Protein AF-A0A0H5FML6-F1 (afdb_monomer)

InterPro domains:
  IPR027372 Phytase-like domain [PF13449] (142-473)

Sequence (500 aa):
MTLFENEDELNNTHSDYALIIKNNRDNISVIPAPYSEVAFYLWAIKIIRELNMQMKKFRLALLASSIAFSTSLWAQAIEVPATLAGHAVLPVKSTVAAPADAPTDLQQSGKYTSGQRVSTLGAVAGKSADRPTGIGLPITGQPLQGHSGIKHMPDGTYWVLTDNGFGSKANSPDAMLYLNHYDIDFKNGSATPLQTLFLHDPDKKVPFHITNESTDKRYLTGSDFDPESFQFADDALWIGDEFGPYLIKADLNGKVLAVFETQVDGKVVKSPDNPTLTLPGAPDGKQNFQVARSKGFEGMAVSPDGSKLYPMLEGALWNGEKFESIDGKRYLHVLEFDVKNQAWTGRSWQYVLEDNQNAIGDFNMIDAKHGLVIERDNGEGTADRACAAGAATDKCFSQIAKFKRVYKIAFSDENVGKPVEKVSYIDLLNIKDPQNLARKPLNNGVLTFPFFTIENVDVVDANHIIVGNDNNFPLSSSRQPNEADDNEFILLDVKELLSQ

Secondary structure (DSSP, 8-state):
-------------------SSSS--S--------HHHHHHHHHHHHHHHHHHHHHHHHHHHHHHHHHTT-----PPPEE---EEEEEEEE-TT-EEPPPTTS-GGGSEE-TTTTSS---STT-EEEEETTEEEEEEE-EEBEES--EEEEEE-TTS-EEEEE--SSSSTTT-TT-B-EEEEEEEETTTTEEEEEEEEE-B-TT--SSS--TTTTSSS-B-BTTT--EEEEEEETTEEEEEESSS-EEEEE-TTSBEEEEEE-EETTEE---TT-TT----SSTTPPP--SSPTT-SEEEEEE-TTSSEEEEEESSPPB-SSSB-EETTEEEEEEEEEETTTTEEEEEEEEEE-SSTT-EEEEEEESSSSEEEEEEE-S--S-GGGBPPTT--STTSBSS----EEEEEEE--GGGTTSBPEEEEEEETTSEE-TT---SS--BTTEE----S---EEEE-SSSEEEEE---TTTT--SSBTTBPPPEEEEEEE-HHHHH-

Solvent-accessible surface area (backbone atoms only — not comparable to full-atom values): 26588 Å² total; per-residue (Å²): 146,77,85,87,80,90,83,91,88,86,91,82,86,80,91,82,86,92,80,80,90,89,83,76,95,74,88,80,82,88,71,85,75,61,76,69,57,60,52,50,53,54,52,51,52,51,51,53,51,52,54,52,52,51,51,50,53,51,50,51,50,52,54,55,56,62,65,74,61,71,66,82,73,72,70,72,51,43,82,40,74,38,32,58,72,26,29,22,43,38,63,64,84,42,60,41,77,50,61,90,87,50,59,80,68,42,46,35,18,42,34,29,66,79,83,47,87,46,84,56,69,43,69,46,72,23,34,29,86,82,6,49,11,83,42,42,29,18,42,76,15,40,69,76,52,21,33,19,18,44,42,68,42,100,88,69,32,34,41,34,29,32,24,22,49,55,88,37,51,84,24,4,70,31,23,67,26,35,35,40,31,27,47,66,39,40,90,85,26,37,55,43,83,75,48,76,38,55,31,23,31,61,82,63,40,62,93,63,93,46,89,36,66,93,47,79,54,24,55,40,21,8,46,63,48,29,37,20,13,49,46,78,40,86,87,23,35,36,35,27,16,15,32,45,21,31,44,35,35,21,39,88,69,25,42,45,69,42,64,41,80,36,62,58,84,81,37,80,48,30,13,79,64,14,91,85,62,76,77,59,93,47,100,86,46,77,84,88,52,27,32,49,71,84,18,19,25,27,18,27,24,49,41,84,83,36,53,33,35,36,45,19,35,40,34,36,45,42,78,86,86,50,64,42,59,58,98,87,28,30,29,17,49,34,36,37,32,35,56,86,79,70,40,73,71,66,48,34,31,27,48,68,45,95,46,81,75,46,36,57,19,18,28,27,47,76,47,89,43,32,30,41,34,30,42,29,36,80,16,21,18,49,80,96,45,42,42,60,90,92,53,78,50,58,74,21,31,83,48,47,37,87,49,39,34,43,32,33,34,40,51,54,85,91,36,59,76,32,62,50,46,52,59,29,28,33,53,40,66,58,23,37,44,94,79,70,55,68,88,60,84,60,58,98,80,20,40,57,59,35,40,52,44,49,10,24,41,33,65,72,54,83,38,30,34,40,39,28,37,20,31,48,41,52,45,26,35,23,87,41,46,50,36,49,42,48,36,42,41,36,32,29,41,26,41,68,62,66,70,107

pLDDT: mean 89.25, std 18.44, range [28.34, 98.94]

Structure (mmCIF, N/CA/C/O backbone):
data_AF-A0A0H5FML6-F1
#
_entry.id   AF-A0A0H5FML6-F1
#
loop_
_atom_site.group_PDB
_atom_site.id
_atom_site.type_symbol
_atom_site.label_atom_id
_atom_site.label_alt_id
_atom_site.label_comp_id
_atom_site.label_asym_id
_atom_site.label_entity_id
_atom_site.label_seq_id
_atom_site.pdbx_PDB_ins_code
_atom_site.Cartn_x
_atom_site.Cartn_y
_atom_site.Cartn_z
_atom_site.occupancy
_atom_site.B_iso_or_equiv
_atom_site.auth_seq_id
_atom_site.auth_comp_id
_atom_site.auth_asym_id
_atom_site.auth_atom_id
_atom_site.pdbx_PDB_model_num
ATOM 1 N N . MET A 1 1 ? -34.630 15.335 54.099 1.00 35.81 1 MET A N 1
ATOM 2 C CA . MET A 1 1 ? -33.818 15.547 52.886 1.00 35.81 1 MET A CA 1
ATOM 3 C C . MET A 1 1 ? -32.463 16.007 53.388 1.00 35.81 1 MET A C 1
ATOM 5 O O . MET A 1 1 ? -32.269 17.182 53.663 1.00 35.81 1 MET A O 1
ATOM 9 N N . THR A 1 2 ? -31.613 15.034 53.690 1.00 32.19 2 THR A N 1
ATOM 10 C CA . THR A 1 2 ? -30.321 15.190 54.363 1.00 32.19 2 THR A CA 1
ATOM 11 C C . THR A 1 2 ? -29.385 14.234 53.637 1.00 32.19 2 THR A C 1
ATOM 13 O O . THR A 1 2 ? -29.777 13.103 53.363 1.00 32.19 2 THR A O 1
ATOM 16 N N . LEU A 1 3 ? -28.235 14.753 53.220 1.00 30.03 3 LEU A N 1
ATOM 17 C CA . LEU A 1 3 ? -27.289 14.119 52.306 1.00 30.03 3 LEU A CA 1
ATOM 18 C C . LEU A 1 3 ? -26.543 12.936 52.961 1.00 30.03 3 LEU A C 1
ATOM 20 O O . LEU A 1 3 ? -26.185 13.012 54.133 1.00 30.03 3 LEU A O 1
ATOM 24 N N . PHE A 1 4 ? -26.380 11.893 52.138 1.00 32.94 4 PHE A N 1
ATOM 25 C CA . PHE A 1 4 ? -25.529 10.683 52.129 1.00 32.94 4 PHE A CA 1
ATOM 26 C C . PHE A 1 4 ? -24.154 10.797 52.852 1.00 32.94 4 PHE A C 1
ATOM 28 O O . PHE A 1 4 ? -23.663 11.908 53.015 1.00 32.94 4 PHE A O 1
ATOM 35 N N . GLU A 1 5 ? -23.418 9.756 53.282 1.00 34.22 5 GLU A N 1
ATOM 36 C CA . GLU A 1 5 ? -23.432 8.288 53.086 1.00 34.22 5 GLU A CA 1
ATOM 37 C C . GLU A 1 5 ? -22.423 7.614 54.058 1.00 34.22 5 GLU A C 1
ATOM 39 O O . GLU A 1 5 ? -21.512 8.294 54.526 1.00 34.22 5 GLU A O 1
ATOM 44 N N . ASN A 1 6 ? -22.647 6.314 54.334 1.00 32.62 6 ASN A N 1
ATOM 45 C CA . ASN A 1 6 ? -21.780 5.138 54.636 1.00 32.62 6 ASN A CA 1
ATOM 46 C C . ASN A 1 6 ? -20.264 5.321 54.973 1.00 32.62 6 ASN A C 1
ATOM 48 O O . ASN A 1 6 ? -19.627 6.265 54.536 1.00 32.62 6 ASN A O 1
ATOM 52 N N . GLU A 1 7 ? -19.569 4.468 55.741 1.00 28.34 7 GLU A N 1
ATOM 53 C CA . GLU A 1 7 ? -19.511 2.992 55.739 1.00 28.34 7 GLU A CA 1
ATOM 54 C C . GLU A 1 7 ? -19.025 2.405 57.088 1.00 28.34 7 GLU A C 1
ATOM 56 O O . GLU A 1 7 ? -18.218 3.005 57.804 1.00 28.34 7 GLU A O 1
ATOM 61 N N . ASP A 1 8 ? -19.505 1.192 57.380 1.00 33.28 8 ASP A N 1
ATOM 62 C CA . ASP A 1 8 ? -18.927 0.203 58.297 1.00 33.28 8 ASP A CA 1
ATOM 63 C C . ASP A 1 8 ? -17.652 -0.428 57.700 1.00 33.28 8 ASP A C 1
ATOM 65 O O . ASP A 1 8 ? -17.622 -0.670 56.501 1.00 33.28 8 ASP A O 1
ATOM 69 N N . GLU A 1 9 ? -16.650 -0.769 58.527 1.00 29.83 9 GLU A N 1
ATOM 70 C CA . GLU A 1 9 ? -16.019 -2.109 58.601 1.00 29.83 9 GLU A CA 1
ATOM 71 C C . GLU A 1 9 ? -14.665 -2.121 59.349 1.00 29.83 9 GLU A C 1
ATOM 73 O O . GLU A 1 9 ? -13.891 -1.168 59.338 1.00 29.83 9 GLU A O 1
ATOM 78 N N . LEU A 1 10 ? -14.381 -3.288 59.949 1.00 29.38 10 LEU A N 1
ATOM 79 C CA . LEU A 1 10 ? -13.077 -3.807 60.406 1.00 29.38 10 LEU A CA 1
ATOM 80 C C . LEU A 1 10 ? -12.577 -3.425 61.812 1.00 29.38 10 LEU A C 1
ATOM 82 O O . LEU A 1 10 ? -11.500 -2.871 62.014 1.00 29.38 10 LEU A O 1
ATOM 86 N N . ASN A 1 11 ? -13.309 -3.923 62.813 1.00 30.83 11 ASN A N 1
ATOM 87 C CA . ASN A 1 11 ? -12.737 -4.388 64.080 1.00 30.83 11 ASN A CA 1
ATOM 88 C C . ASN A 1 11 ? -12.490 -5.904 63.995 1.00 30.83 11 ASN A C 1
ATOM 90 O O . ASN A 1 11 ? -13.445 -6.670 64.123 1.00 30.83 11 ASN A O 1
ATOM 94 N N . ASN A 1 12 ? -11.237 -6.350 63.846 1.00 30.73 12 ASN A N 1
ATOM 95 C CA . ASN A 1 12 ? -10.783 -7.577 64.506 1.00 30.73 12 ASN A CA 1
ATOM 96 C C . ASN A 1 12 ? -9.253 -7.750 64.514 1.00 30.73 12 ASN A C 1
ATOM 98 O O . ASN A 1 12 ? -8.582 -7.500 63.520 1.00 30.73 12 ASN A O 1
ATOM 102 N N . THR A 1 13 ? -8.784 -8.333 65.622 1.00 30.20 13 THR A N 1
ATOM 103 C CA . THR A 1 13 ? -7.515 -9.050 65.883 1.00 30.20 13 THR A CA 1
ATOM 104 C C . THR A 1 13 ? -6.304 -8.341 66.522 1.00 30.20 13 THR A C 1
ATOM 106 O O . THR A 1 13 ? -5.836 -7.294 66.091 1.00 30.20 13 THR A O 1
ATOM 109 N N . HIS A 1 14 ? -5.792 -9.061 67.540 1.00 32.44 14 HIS A N 1
ATOM 110 C CA . HIS A 1 14 ? -4.558 -8.940 68.341 1.00 32.44 14 HIS A CA 1
ATOM 111 C C . HIS A 1 14 ? -4.593 -7.897 69.476 1.00 32.44 14 HIS A C 1
ATOM 113 O O . HIS A 1 14 ? -4.374 -6.713 69.264 1.00 32.44 14 HIS A O 1
ATOM 119 N N . SER A 1 15 ? -4.994 -8.231 70.716 1.00 34.75 15 SER A N 1
ATOM 120 C CA . SER A 1 15 ? -4.421 -9.225 71.658 1.00 34.75 15 SER A CA 1
ATOM 121 C C . SER A 1 15 ? -2.901 -9.177 71.710 1.00 34.75 15 SER A C 1
ATOM 123 O O . SER A 1 15 ? -2.247 -9.819 70.899 1.00 34.75 15 SER A O 1
ATOM 125 N N . ASP A 1 16 ? -2.361 -8.381 72.632 1.00 34.72 16 ASP A N 1
ATOM 126 C CA . ASP A 1 16 ? -1.443 -8.807 73.700 1.00 34.72 16 ASP A CA 1
ATOM 127 C C . ASP A 1 16 ? -0.945 -7.558 74.456 1.00 34.72 16 ASP A C 1
ATOM 129 O O . ASP A 1 16 ? -0.995 -6.448 73.935 1.00 34.72 16 ASP A O 1
ATOM 133 N N . TYR A 1 17 ? -0.506 -7.727 75.708 1.00 32.69 17 TYR A N 1
ATOM 134 C CA . TYR A 1 17 ? -0.014 -6.695 76.650 1.00 32.69 17 TYR A CA 1
ATOM 135 C C . TYR A 1 17 ? -1.018 -5.997 77.587 1.00 32.69 17 TYR A C 1
ATOM 137 O O . TYR A 1 17 ? -0.727 -4.933 78.129 1.00 32.69 17 TYR A O 1
ATOM 145 N N . ALA A 1 18 ? -2.135 -6.644 77.925 1.00 34.50 18 ALA A N 1
ATOM 146 C CA . ALA A 1 18 ? -2.902 -6.322 79.137 1.00 34.50 18 ALA A CA 1
ATOM 147 C C . ALA A 1 18 ? -2.594 -7.322 80.269 1.00 34.50 18 ALA A C 1
ATOM 149 O O . ALA A 1 18 ? -3.490 -7.972 80.801 1.00 34.50 18 ALA A O 1
ATOM 150 N N . LEU A 1 19 ? -1.315 -7.489 80.622 1.00 36.78 19 LEU A N 1
ATOM 151 C CA . LEU A 1 19 ? -0.921 -8.298 81.778 1.00 36.78 19 LEU A CA 1
ATOM 152 C C . LEU A 1 19 ? 0.441 -7.860 82.328 1.00 36.78 19 LEU A C 1
ATOM 154 O O . LEU A 1 19 ? 1.436 -8.526 82.112 1.00 36.78 19 LEU A O 1
ATOM 158 N N . ILE A 1 20 ? 0.479 -6.717 83.009 1.00 38.97 20 ILE A N 1
ATOM 159 C CA . ILE A 1 20 ? 1.426 -6.325 84.070 1.00 38.97 20 ILE A CA 1
ATOM 160 C C . ILE A 1 20 ? 0.755 -5.107 84.733 1.00 38.97 20 ILE A C 1
ATOM 162 O O . ILE A 1 20 ? 0.151 -4.288 84.052 1.00 38.97 20 ILE A O 1
ATOM 166 N N . ILE A 1 21 ? 0.811 -4.999 86.062 1.00 36.56 21 ILE A N 1
ATOM 167 C CA . ILE A 1 21 ? 0.054 -4.052 86.916 1.00 36.56 21 ILE A CA 1
ATOM 168 C C . ILE A 1 21 ? -1.382 -4.507 87.265 1.00 36.56 21 ILE A C 1
ATOM 170 O O . ILE A 1 21 ? -2.343 -3.744 87.290 1.00 36.56 21 ILE A O 1
ATOM 174 N N . LYS A 1 22 ? -1.531 -5.775 87.656 1.00 38.75 22 LYS A N 1
ATOM 175 C CA . LYS A 1 22 ? -2.573 -6.182 88.615 1.00 38.75 22 LYS A CA 1
ATOM 176 C C . LYS A 1 22 ? -1.974 -7.163 89.619 1.00 38.75 22 LYS A C 1
ATOM 178 O O . LYS A 1 22 ? -2.352 -8.319 89.642 1.00 38.75 22 LYS A O 1
ATOM 183 N N . ASN A 1 23 ? -0.959 -6.700 90.351 1.00 39.28 23 ASN A N 1
ATOM 184 C CA . ASN A 1 23 ? -0.436 -7.280 91.595 1.00 39.28 23 ASN A CA 1
ATOM 185 C C . ASN A 1 23 ? 0.679 -6.365 92.117 1.00 39.28 23 ASN A C 1
ATOM 187 O O . ASN A 1 23 ? 1.823 -6.494 91.702 1.00 39.28 23 ASN A O 1
ATOM 191 N N . ASN A 1 24 ? 0.295 -5.368 92.918 1.00 37.41 24 ASN A N 1
ATOM 192 C CA . ASN A 1 24 ? 1.101 -4.698 93.956 1.00 37.41 24 ASN A CA 1
ATOM 193 C C . ASN A 1 24 ? 0.267 -3.562 94.575 1.00 37.41 24 ASN A C 1
ATOM 195 O O . ASN A 1 24 ? 0.671 -2.403 94.638 1.00 37.41 24 ASN A O 1
ATOM 199 N N . ARG A 1 25 ? -0.955 -3.896 95.015 1.00 39.19 25 ARG A N 1
ATOM 200 C CA . ARG A 1 25 ? -1.598 -3.142 96.094 1.00 39.19 25 ARG A CA 1
ATOM 201 C C . ARG A 1 25 ? -0.965 -3.669 97.366 1.00 39.19 25 ARG A C 1
ATOM 203 O O . ARG A 1 25 ? -1.395 -4.710 97.829 1.00 39.19 25 ARG A O 1
ATOM 210 N N . ASP A 1 26 ? 0.133 -3.043 97.756 1.00 47.81 26 ASP A N 1
ATOM 211 C CA . ASP A 1 26 ? 0.555 -2.787 99.132 1.00 47.81 26 ASP A CA 1
ATOM 212 C C . ASP A 1 26 ? 1.945 -2.139 99.039 1.00 47.81 26 ASP A C 1
ATOM 214 O O . ASP A 1 26 ? 2.869 -2.711 98.467 1.00 47.81 26 ASP A O 1
ATOM 218 N N . ASN A 1 27 ? 2.059 -0.916 99.569 1.00 46.59 27 ASN A N 1
ATOM 219 C CA . ASN A 1 27 ? 3.229 -0.020 99.574 1.00 46.59 27 ASN A CA 1
ATOM 220 C C . ASN A 1 27 ? 3.475 0.850 98.327 1.00 46.59 27 ASN A C 1
ATOM 222 O O . ASN A 1 27 ? 4.460 0.671 97.618 1.00 46.59 27 ASN A O 1
ATOM 226 N N . ILE A 1 28 ? 2.672 1.908 98.153 1.00 39.06 28 ILE A N 1
ATOM 227 C CA . ILE A 1 28 ? 3.180 3.171 97.586 1.00 39.06 28 ILE A CA 1
ATOM 228 C C . ILE A 1 28 ? 2.721 4.319 98.487 1.00 39.06 28 ILE A C 1
ATOM 230 O O . ILE A 1 28 ? 1.535 4.633 98.584 1.00 39.06 28 ILE A O 1
ATOM 234 N N . SER A 1 29 ? 3.688 4.919 99.175 1.00 37.50 29 SER A N 1
ATOM 235 C CA . SER A 1 29 ? 3.560 6.179 99.893 1.00 37.50 29 SER A CA 1
ATOM 236 C C . SER A 1 29 ? 3.296 7.315 98.902 1.00 37.50 29 SER A C 1
ATOM 238 O O . SER A 1 29 ? 4.013 7.489 97.918 1.00 37.50 29 SER A O 1
ATOM 240 N N . VAL A 1 30 ? 2.259 8.111 99.162 1.00 42.34 30 VAL A N 1
ATOM 241 C CA . VAL A 1 30 ? 1.997 9.344 98.415 1.00 42.34 30 VAL A CA 1
ATOM 242 C C . VAL A 1 30 ? 2.985 10.402 98.902 1.00 42.34 30 VAL A C 1
ATOM 244 O O . VAL A 1 30 ? 2.814 10.967 99.980 1.00 42.34 30 VAL A O 1
ATOM 247 N N . ILE A 1 31 ? 4.028 10.660 98.118 1.00 46.72 31 ILE A N 1
ATOM 248 C CA . ILE A 1 31 ? 4.849 11.868 98.245 1.00 46.72 31 ILE A CA 1
ATOM 249 C C . ILE A 1 31 ? 4.277 12.892 97.253 1.00 46.72 31 ILE A C 1
ATOM 251 O O . ILE A 1 31 ? 4.111 12.552 96.079 1.00 46.72 31 ILE A O 1
ATOM 255 N N . PRO A 1 32 ? 3.947 14.128 97.666 1.00 44.72 32 PRO A N 1
ATOM 256 C CA . PRO A 1 32 ? 3.514 15.153 96.728 1.00 44.72 32 PRO A CA 1
ATOM 257 C C . PRO A 1 32 ? 4.709 15.578 95.864 1.00 44.72 32 PRO A C 1
ATOM 259 O O . PRO A 1 32 ? 5.687 16.123 96.375 1.00 44.72 32 PRO A O 1
ATOM 262 N N . ALA A 1 33 ? 4.643 15.323 94.556 1.00 46.53 33 ALA A N 1
ATOM 263 C CA . ALA A 1 33 ? 5.613 15.867 93.612 1.00 46.53 33 ALA A CA 1
ATOM 264 C C . ALA A 1 33 ? 5.457 17.402 93.546 1.00 46.53 33 ALA A C 1
ATOM 266 O O . ALA A 1 33 ? 4.326 17.901 93.507 1.00 46.53 33 ALA A O 1
ATOM 267 N N . PRO A 1 34 ? 6.555 18.176 93.551 1.00 49.03 34 PRO A N 1
ATOM 268 C CA . PRO A 1 34 ? 6.487 19.629 93.483 1.00 49.03 34 PRO A CA 1
ATOM 269 C C . PRO A 1 34 ? 5.890 20.088 92.143 1.00 49.03 34 PRO A C 1
ATOM 271 O O . PRO A 1 34 ? 6.124 19.484 91.095 1.00 49.03 34 PRO A O 1
ATOM 274 N N . TYR A 1 35 ? 5.146 21.200 92.173 1.00 55.19 35 TYR A N 1
ATOM 275 C CA . TYR A 1 35 ? 4.448 21.817 91.029 1.00 55.19 35 TYR A CA 1
ATOM 276 C C . TYR A 1 35 ? 5.319 22.026 89.766 1.00 55.19 35 TYR A C 1
ATOM 278 O O . TYR A 1 35 ? 4.782 22.194 88.671 1.00 55.19 35 TYR A O 1
ATOM 286 N N . SER A 1 36 ? 6.650 21.985 89.888 1.00 55.44 36 SER A N 1
ATOM 287 C CA . SER A 1 36 ? 7.601 22.093 88.779 1.00 55.44 36 SER A CA 1
ATOM 288 C C . SER A 1 36 ? 7.662 20.857 87.873 1.00 55.44 36 SER A C 1
ATOM 290 O O . SER A 1 36 ? 7.925 21.009 86.682 1.00 55.44 36 SER A O 1
ATOM 292 N N . GLU A 1 37 ? 7.392 19.649 88.378 1.00 53.34 37 GLU A N 1
ATOM 293 C CA . GLU A 1 37 ? 7.449 18.435 87.545 1.00 53.34 37 GLU A CA 1
ATOM 294 C C . GLU A 1 37 ? 6.194 18.272 86.684 1.00 53.34 37 GLU A C 1
ATOM 296 O O . GLU A 1 37 ? 6.286 17.976 85.494 1.00 53.34 37 GLU A O 1
ATOM 301 N N . VAL A 1 38 ? 5.013 18.569 87.232 1.00 58.97 38 VAL A N 1
ATOM 302 C CA . VAL A 1 38 ? 3.744 18.498 86.484 1.00 58.97 38 VAL A CA 1
ATOM 303 C C . VAL A 1 38 ? 3.722 19.510 85.331 1.00 58.97 38 VAL A C 1
ATOM 305 O O . VAL A 1 38 ? 3.251 19.195 84.238 1.00 58.97 38 VAL A O 1
ATOM 308 N N . ALA A 1 39 ? 4.292 20.703 85.534 1.00 62.84 39 ALA A N 1
ATOM 309 C CA . ALA A 1 39 ? 4.428 21.712 84.485 1.00 62.84 39 ALA A CA 1
ATOM 310 C C . ALA A 1 39 ? 5.354 21.253 83.344 1.00 62.84 39 ALA A C 1
ATOM 312 O O . ALA A 1 39 ? 5.044 21.490 82.175 1.00 62.84 39 ALA A O 1
ATOM 313 N N . PHE A 1 40 ? 6.445 20.546 83.660 1.00 67.56 40 PHE A N 1
ATOM 314 C CA . PHE A 1 40 ? 7.357 19.989 82.659 1.00 67.56 40 PHE A CA 1
ATOM 315 C C . PHE A 1 40 ? 6.686 18.884 81.832 1.00 67.56 40 PHE A C 1
ATOM 317 O O . PHE A 1 40 ? 6.768 18.900 80.603 1.00 67.56 40 PHE A O 1
ATOM 324 N N . TYR A 1 41 ? 5.937 17.982 82.475 1.00 62.09 41 TYR A N 1
ATOM 325 C CA . TYR A 1 41 ? 5.183 16.941 81.769 1.00 62.09 41 TYR A CA 1
ATOM 326 C C . TYR A 1 41 ? 4.069 17.520 80.885 1.00 62.09 41 TYR A C 1
ATOM 328 O O . TYR A 1 41 ? 3.904 17.082 79.747 1.00 62.09 41 TYR A O 1
ATOM 336 N N . LEU A 1 42 ? 3.338 18.540 81.344 1.00 66.31 42 LEU A N 1
ATOM 337 C CA . LEU A 1 42 ? 2.307 19.200 80.533 1.00 66.31 42 LEU A CA 1
ATOM 338 C C . LEU A 1 42 ? 2.901 19.978 79.346 1.00 66.31 42 LEU A C 1
ATOM 340 O O . LEU A 1 42 ? 2.333 19.946 78.251 1.00 66.31 42 LEU A O 1
ATOM 344 N N . TRP A 1 43 ? 4.056 20.625 79.526 1.00 73.19 43 TRP A N 1
ATOM 345 C CA . TRP A 1 43 ? 4.793 21.286 78.444 1.00 73.19 43 TRP A CA 1
ATOM 346 C C . TRP A 1 43 ? 5.329 20.277 77.416 1.00 73.19 43 TRP A C 1
ATOM 348 O O . TRP A 1 43 ? 5.132 20.464 76.214 1.00 73.19 43 TRP A O 1
ATOM 358 N N . ALA A 1 44 ? 5.895 19.155 77.871 1.00 62.19 44 ALA A N 1
ATOM 359 C CA . ALA A 1 44 ? 6.360 18.073 77.004 1.00 62.19 44 ALA A CA 1
ATOM 360 C C . ALA A 1 44 ? 5.208 17.424 76.213 1.00 62.19 44 ALA A C 1
ATOM 362 O O . ALA A 1 44 ? 5.329 17.217 75.007 1.00 62.19 44 ALA A O 1
ATOM 363 N N . ILE A 1 45 ? 4.051 17.177 76.842 1.00 70.88 45 ILE A N 1
ATOM 364 C CA . ILE A 1 45 ? 2.855 16.649 76.160 1.00 70.88 45 ILE A CA 1
ATOM 365 C C . ILE A 1 45 ? 2.339 17.635 75.102 1.00 70.88 45 ILE A C 1
ATOM 367 O O . ILE A 1 45 ? 1.910 17.209 74.026 1.00 70.88 45 ILE A O 1
ATOM 371 N N . LYS A 1 46 ? 2.397 18.947 75.368 1.00 70.62 46 LYS A N 1
ATOM 372 C CA . LYS A 1 46 ? 2.009 19.979 74.396 1.00 70.62 46 LYS A CA 1
ATOM 373 C C . LYS A 1 46 ? 2.942 19.989 73.179 1.00 70.62 46 LYS A C 1
ATOM 375 O O . LYS A 1 46 ? 2.447 19.972 72.056 1.00 70.62 46 LYS A O 1
ATOM 380 N N . ILE A 1 47 ? 4.257 19.910 73.392 1.00 69.69 47 ILE A N 1
ATOM 381 C CA . ILE A 1 47 ? 5.253 19.820 72.310 1.00 69.69 47 ILE A CA 1
ATOM 382 C C . ILE A 1 47 ? 5.086 18.537 71.494 1.00 69.69 47 ILE A C 1
ATOM 384 O O . ILE A 1 47 ? 5.078 18.587 70.267 1.00 69.69 47 ILE A O 1
ATOM 388 N N . ILE A 1 48 ? 4.878 17.392 72.149 1.00 64.62 48 ILE A N 1
ATOM 389 C CA . ILE A 1 48 ? 4.649 16.115 71.460 1.00 64.62 48 ILE A CA 1
ATOM 390 C C . ILE A 1 48 ? 3.365 16.179 70.623 1.00 64.62 48 ILE A C 1
ATOM 392 O O . ILE A 1 48 ? 3.352 15.700 69.490 1.00 64.62 48 ILE A O 1
ATOM 396 N N . ARG A 1 49 ? 2.293 16.809 71.124 1.00 62.22 49 ARG A N 1
ATOM 397 C CA . ARG A 1 49 ? 1.055 17.008 70.353 1.00 62.22 49 ARG A CA 1
ATOM 398 C C . ARG A 1 49 ? 1.260 17.929 69.152 1.00 62.22 49 ARG A C 1
ATOM 400 O O . ARG A 1 49 ? 0.788 17.584 68.073 1.00 62.22 49 ARG A O 1
ATOM 407 N N . GLU A 1 50 ? 1.969 19.044 69.305 1.00 62.59 50 GLU A N 1
ATOM 408 C CA . GLU A 1 50 ? 2.249 19.978 68.203 1.00 62.59 50 GLU A CA 1
ATOM 409 C C . GLU A 1 50 ? 3.155 19.355 67.127 1.00 62.59 50 GLU A C 1
ATOM 411 O O . GLU A 1 50 ? 2.837 19.449 65.939 1.00 62.59 50 GLU A O 1
ATOM 416 N N . LEU A 1 51 ? 4.197 18.614 67.525 1.00 56.06 51 LEU A N 1
ATOM 417 C CA . LEU A 1 51 ? 5.058 17.846 66.616 1.00 56.06 51 LEU A CA 1
ATOM 418 C C . LEU A 1 51 ? 4.274 16.762 65.866 1.00 56.06 51 LEU A C 1
ATOM 420 O O . LEU A 1 51 ? 4.433 16.601 64.658 1.00 56.06 51 LEU A O 1
ATOM 424 N N . ASN A 1 52 ? 3.376 16.045 66.546 1.00 60.06 52 ASN A N 1
ATOM 425 C CA . ASN A 1 52 ? 2.572 14.996 65.916 1.00 60.06 52 ASN A CA 1
ATOM 426 C C . ASN A 1 52 ? 1.523 15.578 64.946 1.00 60.06 52 ASN A C 1
ATOM 428 O O . ASN A 1 52 ? 1.200 14.977 63.922 1.00 60.06 52 ASN A O 1
ATOM 432 N N . MET A 1 53 ? 1.024 16.786 65.224 1.00 55.84 53 MET A N 1
ATOM 433 C CA . MET A 1 53 ? 0.110 17.513 64.341 1.00 55.84 53 MET A CA 1
ATOM 434 C C . MET A 1 53 ? 0.824 18.060 63.095 1.00 55.84 53 MET A C 1
ATOM 436 O O . MET A 1 53 ? 0.276 17.972 61.995 1.00 55.84 53 MET A O 1
ATOM 440 N N . GLN A 1 54 ? 2.054 18.571 63.239 1.00 56.09 54 GLN A N 1
ATOM 441 C CA . GLN A 1 54 ? 2.895 18.964 62.103 1.00 56.09 54 GLN A CA 1
ATOM 442 C C . GLN A 1 54 ? 3.301 17.754 61.257 1.00 56.09 54 GLN A C 1
ATOM 444 O O . GLN A 1 54 ? 3.171 17.811 60.038 1.00 56.09 54 GLN A O 1
ATOM 449 N N . MET A 1 55 ? 3.676 16.628 61.875 1.00 54.66 55 MET A N 1
ATOM 450 C CA . MET A 1 55 ? 3.975 15.388 61.149 1.00 54.66 55 MET A CA 1
ATOM 451 C C . MET A 1 55 ? 2.757 14.833 60.401 1.00 54.66 55 MET A C 1
ATOM 453 O O . MET A 1 55 ? 2.911 14.354 59.281 1.00 54.66 55 MET A O 1
ATOM 457 N N . LYS A 1 56 ? 1.540 14.925 60.958 1.00 54.34 56 LYS A N 1
ATOM 458 C CA . LYS A 1 56 ? 0.312 14.533 60.241 1.00 54.34 56 LYS A CA 1
ATOM 459 C C . LYS A 1 56 ? 0.027 15.436 59.040 1.00 54.34 56 LYS A C 1
ATOM 461 O O . LYS A 1 56 ? -0.295 14.916 57.978 1.00 54.34 56 LYS A O 1
ATOM 466 N N . LYS A 1 57 ? 0.199 16.757 59.169 1.00 54.50 57 LYS A N 1
ATOM 467 C CA . LYS A 1 57 ? 0.053 17.701 58.043 1.00 54.50 57 LYS A CA 1
ATOM 468 C C . LYS A 1 57 ? 1.122 17.486 56.967 1.00 54.50 57 LYS A C 1
ATOM 470 O O . LYS A 1 57 ? 0.802 17.541 55.787 1.00 54.50 57 LYS A O 1
ATOM 475 N N . PHE A 1 58 ? 2.354 17.167 57.366 1.00 54.16 58 PHE A N 1
ATOM 476 C CA . PHE A 1 58 ? 3.448 16.852 56.445 1.00 54.16 58 PHE A CA 1
ATOM 477 C C . PHE A 1 58 ? 3.214 15.525 55.709 1.00 54.16 58 PHE A C 1
ATOM 479 O O . PHE A 1 58 ? 3.433 15.447 54.507 1.00 54.16 58 PHE A O 1
ATOM 486 N N . ARG A 1 59 ? 2.688 14.499 56.396 1.00 55.62 59 ARG A N 1
ATOM 487 C CA . ARG A 1 59 ? 2.310 13.212 55.783 1.00 55.62 59 ARG A CA 1
ATOM 488 C C . ARG A 1 59 ? 1.121 13.340 54.830 1.00 55.62 59 ARG A C 1
ATOM 490 O O . ARG A 1 59 ? 1.152 12.723 53.775 1.00 55.62 59 ARG A O 1
ATOM 497 N N . LEU A 1 60 ? 0.118 14.161 55.155 1.00 54.06 60 LEU A N 1
ATOM 498 C CA . LEU A 1 60 ? -1.023 14.410 54.264 1.00 54.06 60 LEU A CA 1
ATOM 499 C C . LEU A 1 60 ? -0.616 15.225 53.023 1.00 54.06 60 LEU A C 1
ATOM 501 O O . LEU A 1 60 ? -1.082 14.936 51.927 1.00 54.06 60 LEU A O 1
ATOM 505 N N . ALA A 1 61 ? 0.299 16.189 53.176 1.00 53.34 61 ALA A N 1
ATOM 506 C CA . ALA A 1 61 ? 0.876 16.927 52.055 1.00 53.34 61 ALA A CA 1
ATOM 507 C C . ALA A 1 61 ? 1.761 16.031 51.168 1.00 53.34 61 ALA A C 1
ATOM 509 O O . ALA A 1 61 ? 1.690 16.141 49.948 1.00 53.34 61 ALA A O 1
ATOM 510 N N . LEU A 1 62 ? 2.532 15.098 51.745 1.00 52.09 62 LEU A N 1
ATOM 511 C CA . LEU A 1 62 ? 3.303 14.114 50.973 1.00 52.09 62 LEU A CA 1
ATOM 512 C C . LEU A 1 62 ? 2.394 13.137 50.206 1.00 52.09 62 LEU A C 1
ATOM 514 O O . LEU A 1 62 ? 2.703 12.802 49.065 1.00 52.09 62 LEU A O 1
ATOM 518 N N . LEU A 1 63 ? 1.269 12.712 50.800 1.00 52.25 63 LEU A N 1
ATOM 519 C CA . LEU A 1 63 ? 0.298 11.817 50.155 1.00 52.25 63 LEU A CA 1
ATOM 520 C C . LEU A 1 63 ? -0.476 12.522 49.025 1.00 52.25 63 LEU A C 1
ATOM 522 O O . LEU A 1 63 ? -0.666 11.959 47.956 1.00 52.25 63 LEU A O 1
ATOM 526 N N . ALA A 1 64 ? -0.859 13.789 49.218 1.00 52.00 64 ALA A N 1
ATOM 527 C CA . ALA A 1 64 ? -1.497 14.589 48.170 1.00 52.00 64 ALA A CA 1
ATOM 528 C C . ALA A 1 64 ? -0.522 14.953 47.031 1.00 52.00 64 ALA A C 1
ATOM 530 O O . ALA A 1 64 ? -0.923 15.014 45.872 1.00 52.00 64 ALA A O 1
ATOM 531 N N . SER A 1 65 ? 0.770 15.124 47.337 1.00 48.44 65 SER A N 1
ATOM 532 C CA . SER A 1 65 ? 1.813 15.374 46.328 1.00 48.44 65 SER A CA 1
ATOM 533 C C . SER A 1 65 ? 2.185 14.119 45.530 1.00 48.44 65 SER A C 1
ATOM 535 O O . SER A 1 65 ? 2.633 14.240 44.397 1.00 48.44 65 SER A O 1
ATOM 537 N N . SER A 1 66 ? 1.986 12.917 46.084 1.00 47.03 66 SER A N 1
ATOM 538 C CA . SER A 1 66 ? 2.235 11.650 45.372 1.00 47.03 66 SER A CA 1
ATOM 539 C C . SER A 1 66 ? 1.067 11.211 44.483 1.00 47.03 66 SER A C 1
ATOM 541 O O . SER A 1 66 ? 1.280 10.436 43.558 1.00 47.03 66 SER A O 1
ATOM 543 N N . ILE A 1 67 ? -0.135 11.760 44.687 1.00 51.44 67 ILE A N 1
ATOM 544 C CA . ILE A 1 67 ? -1.292 11.548 43.799 1.00 51.44 67 ILE A CA 1
ATOM 545 C C . ILE A 1 67 ? -1.324 12.590 42.659 1.00 51.44 67 ILE A C 1
ATOM 547 O O . ILE A 1 67 ? -1.864 12.323 41.593 1.00 51.44 67 ILE A O 1
ATOM 551 N N . ALA A 1 68 ? -0.682 13.753 42.824 1.00 45.03 68 ALA A N 1
ATOM 552 C CA . ALA A 1 68 ? -0.635 14.806 41.799 1.00 45.03 68 ALA A CA 1
ATOM 553 C C . ALA A 1 68 ? 0.465 14.621 40.726 1.00 45.03 68 ALA A C 1
ATOM 555 O O . ALA A 1 68 ? 0.550 15.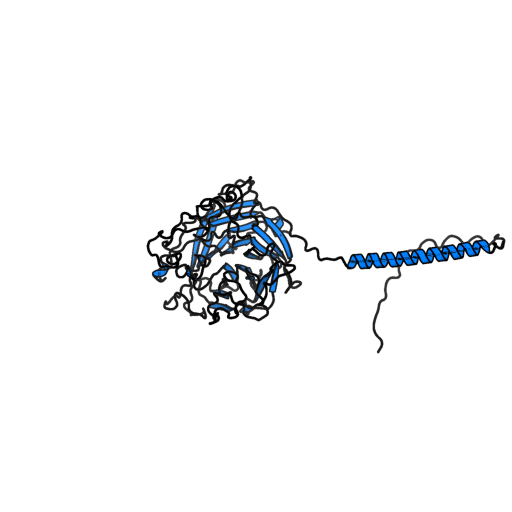426 39.802 1.00 45.03 68 ALA A O 1
ATOM 556 N N . PHE A 1 69 ? 1.288 13.570 40.830 1.00 43.38 69 PHE A N 1
ATOM 557 C CA . PHE A 1 69 ? 2.346 13.230 39.863 1.00 43.38 69 PHE A CA 1
ATOM 558 C C . PHE A 1 69 ? 2.152 11.866 39.187 1.00 43.38 69 PHE A C 1
ATOM 560 O O . PHE A 1 69 ? 3.095 11.327 38.613 1.00 43.38 69 PHE A O 1
ATOM 567 N N . SER A 1 70 ? 0.933 11.320 39.157 1.00 42.56 70 SER A N 1
ATOM 568 C CA . SER A 1 70 ? 0.596 10.307 38.152 1.00 42.56 70 SER A CA 1
ATOM 569 C C . SER A 1 70 ? 0.418 10.992 36.795 1.00 42.56 70 SER A C 1
ATOM 571 O O . SER A 1 70 ? -0.675 11.041 36.235 1.00 42.56 70 SER A O 1
ATOM 573 N N . THR A 1 71 ? 1.495 11.577 36.271 1.00 41.12 71 THR A N 1
ATOM 574 C CA . THR A 1 71 ? 1.633 11.697 34.825 1.00 41.12 71 THR A CA 1
ATOM 575 C C . THR A 1 71 ? 1.546 10.277 34.303 1.00 41.12 71 THR A C 1
ATOM 577 O O . THR A 1 71 ? 2.327 9.429 34.741 1.00 41.12 71 THR A O 1
ATOM 580 N N . SER A 1 72 ? 0.587 10.005 33.427 1.00 41.53 72 SER A N 1
ATOM 581 C CA . SER A 1 72 ? 0.584 8.803 32.609 1.00 41.53 72 SER A CA 1
ATOM 582 C C . SER A 1 72 ? 1.926 8.772 31.879 1.00 41.53 72 SER A C 1
ATOM 584 O O . SER A 1 72 ? 2.110 9.441 30.864 1.00 41.53 72 SER A O 1
ATOM 586 N N . LEU A 1 73 ? 2.914 8.086 32.449 1.00 42.28 73 LEU A N 1
ATOM 587 C CA . LEU A 1 73 ? 4.081 7.657 31.707 1.00 42.28 73 LEU A CA 1
ATOM 588 C C . LEU A 1 73 ? 3.505 6.675 30.702 1.00 42.28 73 LEU A C 1
ATOM 590 O O . LEU A 1 73 ? 3.207 5.538 31.055 1.00 42.28 73 LEU A O 1
ATOM 594 N N . TRP A 1 74 ? 3.252 7.156 29.486 1.00 53.12 74 TRP A N 1
ATOM 595 C CA . TRP A 1 74 ? 3.082 6.287 28.337 1.00 53.12 74 TRP A CA 1
ATOM 596 C C . TRP A 1 74 ? 4.300 5.373 28.361 1.00 53.12 74 TRP A C 1
ATOM 598 O O . TRP A 1 74 ? 5.429 5.857 28.233 1.00 53.12 74 TRP A O 1
ATOM 608 N N . ALA A 1 75 ? 4.091 4.093 28.666 1.00 61.53 75 ALA A N 1
ATOM 609 C CA . ALA A 1 75 ? 5.164 3.125 28.587 1.00 61.53 75 ALA A CA 1
ATOM 610 C C . ALA A 1 75 ? 5.703 3.217 27.158 1.00 61.53 75 ALA A C 1
ATOM 612 O O . ALA A 1 75 ? 4.949 3.097 26.193 1.00 61.53 75 ALA A O 1
ATOM 613 N N . GLN A 1 76 ? 6.979 3.569 27.018 1.00 78.75 76 GLN A N 1
ATOM 614 C CA . GLN A 1 76 ? 7.594 3.594 25.701 1.00 78.75 76 GLN A CA 1
ATOM 615 C C . GLN A 1 76 ? 7.623 2.159 25.190 1.00 78.75 76 GLN A C 1
ATOM 617 O O . GLN A 1 76 ? 8.047 1.264 25.925 1.00 78.75 76 GLN A O 1
ATOM 622 N N . ALA A 1 77 ? 7.177 1.960 23.949 1.00 90.19 77 ALA A N 1
ATOM 623 C CA . ALA A 1 77 ? 7.227 0.658 23.306 1.00 90.19 77 ALA A CA 1
ATOM 624 C C . ALA A 1 77 ? 8.645 0.082 23.406 1.00 90.19 77 ALA A C 1
ATOM 626 O O . ALA A 1 77 ? 9.632 0.796 23.197 1.00 90.19 77 ALA A O 1
ATOM 627 N N . ILE A 1 78 ? 8.746 -1.198 23.742 1.00 94.75 78 ILE A N 1
ATOM 628 C CA . ILE A 1 78 ? 10.033 -1.866 23.948 1.00 94.75 78 ILE A CA 1
ATOM 629 C C . ILE A 1 78 ? 10.511 -2.456 22.617 1.00 94.75 78 ILE A C 1
ATOM 631 O O . ILE A 1 78 ? 9.751 -3.139 21.931 1.00 94.75 78 ILE A O 1
ATOM 635 N N . GLU A 1 79 ? 11.767 -2.202 22.246 1.00 97.50 79 GLU A N 1
ATOM 636 C CA . GLU A 1 79 ? 12.384 -2.882 21.102 1.00 97.50 79 GLU A CA 1
ATOM 637 C C . GLU A 1 79 ? 12.597 -4.363 21.433 1.00 97.50 79 GLU A C 1
ATOM 639 O O . GLU A 1 79 ? 13.172 -4.698 22.472 1.00 97.50 79 GLU A O 1
ATOM 644 N N . VAL A 1 80 ? 12.169 -5.244 20.534 1.00 98.00 80 VAL A N 1
ATOM 645 C CA . VAL A 1 80 ? 12.383 -6.693 20.606 1.00 98.00 80 VAL A CA 1
ATOM 646 C C . VAL A 1 80 ? 13.174 -7.156 19.378 1.00 98.00 80 VAL A C 1
ATOM 648 O O . VAL A 1 80 ? 13.135 -6.502 18.333 1.00 98.00 80 VAL A O 1
ATOM 651 N N . PRO A 1 81 ? 13.939 -8.258 19.462 1.00 97.19 81 PRO A N 1
ATOM 652 C CA . PRO A 1 81 ? 14.764 -8.699 18.346 1.00 97.19 81 PRO A CA 1
ATOM 653 C C . PRO A 1 81 ? 13.923 -9.234 17.178 1.00 97.19 81 PRO A C 1
ATOM 655 O O . PRO A 1 81 ? 12.950 -9.955 17.383 1.00 97.19 81 PRO A O 1
ATOM 658 N N . ALA A 1 82 ? 14.386 -8.971 15.955 1.00 98.50 82 ALA A N 1
ATOM 659 C CA . ALA A 1 82 ? 13.952 -9.659 14.741 1.00 98.50 82 ALA A CA 1
ATOM 660 C C . ALA A 1 82 ? 15.120 -10.447 14.137 1.00 98.50 82 ALA A C 1
ATOM 662 O O . ALA A 1 82 ? 16.242 -9.935 14.023 1.00 98.50 82 ALA A O 1
ATOM 663 N N . THR A 1 83 ? 14.859 -11.693 13.748 1.00 98.88 83 THR A N 1
ATOM 664 C CA . THR A 1 83 ? 15.834 -12.550 13.063 1.00 98.88 83 THR A CA 1
ATOM 665 C C . THR A 1 83 ? 15.287 -12.970 11.709 1.00 98.88 83 THR A C 1
ATOM 667 O O . THR A 1 83 ? 14.150 -13.418 11.610 1.00 98.88 83 THR A O 1
ATOM 670 N N . LEU A 1 84 ? 16.095 -12.845 10.663 1.00 98.81 84 LEU A N 1
ATOM 671 C CA . LEU A 1 84 ? 15.743 -13.289 9.326 1.00 98.81 84 LEU A CA 1
ATOM 672 C C . LEU A 1 84 ? 15.574 -14.815 9.311 1.00 98.81 84 LEU A C 1
ATOM 674 O O . LEU A 1 84 ? 16.500 -15.552 9.652 1.00 98.81 84 LEU A O 1
ATOM 678 N N . ALA A 1 85 ? 14.390 -15.269 8.907 1.00 98.69 85 ALA A N 1
ATOM 679 C CA . ALA A 1 85 ? 14.017 -16.676 8.759 1.00 98.69 85 ALA A CA 1
ATOM 680 C C . ALA A 1 85 ? 13.837 -17.083 7.285 1.00 98.69 85 ALA A C 1
ATOM 682 O O . ALA A 1 85 ? 13.851 -18.268 6.955 1.00 98.69 85 ALA A O 1
ATOM 683 N N . GLY A 1 86 ? 13.708 -16.112 6.379 1.00 98.62 86 GLY A N 1
ATOM 684 C CA . GLY A 1 86 ? 13.585 -16.344 4.944 1.00 98.62 86 GLY A CA 1
ATOM 685 C C . GLY A 1 86 ? 13.631 -15.040 4.159 1.00 98.62 86 GLY A C 1
ATOM 686 O O . GLY A 1 86 ? 13.224 -14.003 4.664 1.00 98.62 86 GLY A O 1
ATOM 687 N N . HIS A 1 87 ? 14.125 -15.078 2.925 1.00 98.75 87 HIS A N 1
ATOM 688 C CA . HIS A 1 87 ? 14.186 -13.906 2.048 1.00 98.75 87 HIS A CA 1
ATOM 689 C C . HIS A 1 87 ? 13.876 -14.362 0.621 1.00 98.75 87 HIS A C 1
ATOM 691 O O . HIS A 1 87 ? 14.568 -15.235 0.095 1.00 98.75 87 HIS A O 1
ATOM 697 N N . ALA A 1 88 ? 12.849 -13.788 0.001 1.00 98.56 88 ALA A N 1
ATOM 698 C CA . ALA A 1 88 ? 12.474 -13.994 -1.391 1.00 98.56 88 ALA A CA 1
ATOM 699 C C . ALA A 1 88 ? 12.469 -12.672 -2.166 1.00 98.56 88 ALA A C 1
ATOM 701 O O . ALA A 1 88 ? 12.278 -11.606 -1.588 1.00 98.56 88 ALA A O 1
ATOM 702 N N . VAL A 1 89 ? 12.719 -12.751 -3.473 1.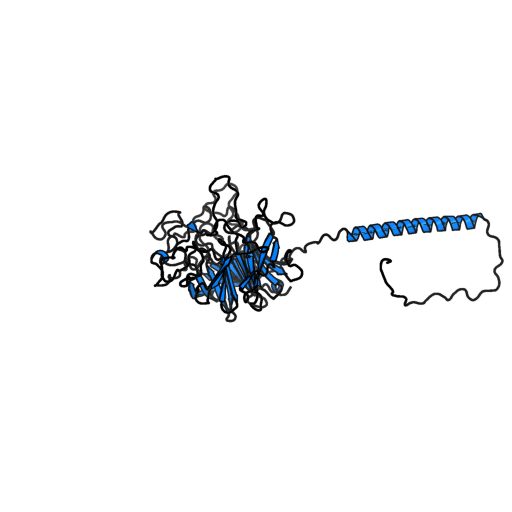00 97.50 89 VAL A N 1
ATOM 703 C CA . VAL A 1 89 ? 12.853 -11.586 -4.352 1.00 97.50 89 VAL A CA 1
ATOM 704 C C . VAL A 1 89 ? 11.985 -11.780 -5.595 1.00 97.50 89 VAL A C 1
ATOM 706 O O . VAL A 1 89 ? 12.023 -12.838 -6.229 1.00 97.50 89 VAL A O 1
ATOM 709 N N . LEU A 1 90 ? 11.232 -10.746 -5.957 1.00 97.50 90 LEU A N 1
ATOM 710 C CA . LEU A 1 90 ? 10.517 -10.611 -7.219 1.00 97.50 90 LEU A CA 1
ATOM 711 C C . LEU A 1 90 ? 11.246 -9.574 -8.088 1.00 97.50 90 LEU A C 1
ATOM 713 O O . LEU A 1 90 ? 11.247 -8.394 -7.737 1.00 97.50 90 LEU A O 1
ATOM 717 N N . PRO A 1 91 ? 11.851 -9.973 -9.223 1.00 96.94 91 PRO A N 1
ATOM 718 C CA . PRO A 1 91 ? 12.663 -9.063 -10.022 1.00 96.94 91 PRO A CA 1
ATOM 719 C C . PRO A 1 91 ? 11.904 -7.806 -10.453 1.00 96.94 91 PRO A C 1
ATOM 721 O O . PRO A 1 91 ? 10.790 -7.925 -10.963 1.00 96.94 91 PRO A O 1
ATOM 724 N N . VAL A 1 92 ? 12.538 -6.634 -10.378 1.00 96.12 92 VAL A N 1
ATOM 725 C CA . VAL A 1 92 ? 11.913 -5.324 -10.677 1.00 96.12 92 VAL A CA 1
ATOM 726 C C . VAL A 1 92 ? 11.304 -5.206 -12.083 1.00 96.12 92 VAL A C 1
ATOM 728 O O . VAL A 1 92 ? 10.403 -4.413 -12.338 1.00 96.12 92 VAL A O 1
ATOM 731 N N . LYS A 1 93 ? 11.788 -6.011 -13.037 1.00 96.06 93 LYS A N 1
ATOM 732 C CA . LYS A 1 93 ? 11.298 -6.044 -14.430 1.00 96.06 93 LYS A CA 1
ATOM 733 C C . LYS A 1 93 ? 10.164 -7.048 -14.657 1.00 96.06 93 LYS A C 1
ATOM 735 O O . LYS A 1 93 ? 9.795 -7.290 -15.808 1.00 96.06 93 LYS A O 1
ATOM 740 N N . SER A 1 94 ? 9.651 -7.673 -13.601 1.00 97.25 94 SER A N 1
ATOM 741 C CA . SER A 1 94 ? 8.542 -8.620 -13.703 1.00 97.25 94 SER A CA 1
ATOM 742 C C . SER A 1 94 ? 7.278 -7.884 -14.136 1.00 97.25 94 SER A C 1
ATOM 744 O O . SER A 1 94 ? 6.952 -6.821 -13.611 1.00 97.25 94 SER A O 1
ATOM 746 N N . THR A 1 95 ? 6.574 -8.444 -15.115 1.00 97.38 95 THR A N 1
ATOM 747 C CA . THR A 1 95 ? 5.363 -7.853 -15.695 1.00 97.38 95 THR A CA 1
ATOM 748 C C . THR A 1 95 ? 4.283 -8.908 -15.853 1.00 97.38 95 THR A C 1
ATOM 750 O O . THR A 1 95 ? 4.571 -10.103 -15.944 1.00 97.38 95 THR A O 1
ATOM 753 N N . VAL A 1 96 ? 3.041 -8.447 -15.918 1.00 97.62 96 VAL A N 1
ATOM 754 C CA . VAL A 1 96 ? 1.867 -9.245 -16.251 1.00 97.62 96 VAL A CA 1
ATOM 755 C C . VAL A 1 96 ? 1.191 -8.663 -17.486 1.00 97.62 96 VAL A C 1
ATOM 757 O O . VAL A 1 96 ? 1.161 -7.449 -17.700 1.00 97.62 96 VAL A O 1
ATOM 760 N N . ALA A 1 97 ? 0.673 -9.535 -18.347 1.00 98.12 97 ALA A N 1
ATOM 761 C CA . ALA A 1 97 ? -0.119 -9.097 -19.485 1.00 98.12 97 ALA A CA 1
ATOM 762 C C . ALA A 1 97 ? -1.472 -8.562 -19.000 1.00 98.12 97 ALA A C 1
ATOM 764 O O . ALA A 1 97 ? -2.118 -9.177 -18.151 1.00 98.12 97 ALA A O 1
ATOM 765 N N . ALA A 1 98 ? -1.923 -7.447 -19.574 1.00 97.88 98 ALA A N 1
ATOM 766 C CA . ALA A 1 98 ? -3.300 -7.013 -19.389 1.00 97.88 98 ALA A CA 1
ATOM 767 C C . ALA A 1 98 ? -4.268 -8.072 -19.964 1.00 97.88 98 ALA A C 1
ATOM 769 O O . ALA A 1 98 ? -3.905 -8.782 -20.912 1.00 97.88 98 ALA A O 1
ATOM 770 N N . PRO A 1 99 ? -5.503 -8.180 -19.441 1.00 97.75 99 PRO A N 1
ATOM 771 C CA . PRO A 1 99 ? -6.531 -9.034 -20.023 1.00 97.75 99 PRO A CA 1
ATOM 772 C C . PRO A 1 99 ? -6.706 -8.772 -21.524 1.00 97.75 99 PRO A C 1
ATOM 774 O O . PRO A 1 99 ? -6.588 -7.639 -21.997 1.00 97.75 99 PRO A O 1
ATOM 777 N N . ALA A 1 100 ? -6.997 -9.820 -22.296 1.00 96.50 100 ALA A N 1
ATOM 778 C CA . ALA A 1 100 ? -7.132 -9.704 -23.750 1.00 96.50 100 ALA A CA 1
ATOM 779 C C . ALA A 1 100 ? -8.324 -8.823 -24.176 1.00 96.50 100 ALA A C 1
ATOM 781 O O . ALA A 1 100 ? -8.316 -8.263 -25.270 1.00 96.50 100 ALA A O 1
ATOM 782 N N . ASP A 1 101 ? -9.339 -8.707 -23.319 1.00 96.56 101 ASP A N 1
ATOM 783 C CA . ASP A 1 101 ? -10.505 -7.837 -23.471 1.00 96.56 101 ASP A CA 1
ATOM 784 C C . ASP A 1 101 ? -10.308 -6.438 -22.857 1.00 96.56 101 ASP A C 1
ATOM 786 O O . ASP A 1 101 ? -11.205 -5.597 -22.950 1.00 96.56 101 ASP A O 1
ATOM 790 N N . ALA A 1 102 ? -9.142 -6.147 -22.269 1.00 97.62 102 ALA A N 1
ATOM 791 C CA . ALA A 1 102 ? -8.812 -4.804 -21.814 1.00 97.62 102 ALA A CA 1
ATOM 792 C C . ALA A 1 102 ? -8.575 -3.860 -23.013 1.00 97.62 102 ALA A C 1
ATOM 794 O O . ALA A 1 102 ? -7.993 -4.274 -24.025 1.00 97.62 102 ALA A O 1
ATOM 795 N N . PRO A 1 103 ? -8.969 -2.575 -22.910 1.00 97.12 103 PRO A N 1
ATOM 796 C CA . PRO A 1 103 ? -8.715 -1.573 -23.941 1.00 97.12 103 PRO A CA 1
ATOM 797 C C . PRO A 1 103 ? -7.260 -1.550 -24.406 1.00 97.12 103 PRO A C 1
ATOM 799 O O . PRO A 1 103 ? -6.334 -1.756 -23.625 1.00 97.12 103 PRO A O 1
ATOM 802 N N . THR A 1 104 ? -7.039 -1.214 -25.679 1.00 95.69 104 THR A N 1
ATOM 803 C CA . THR A 1 104 ? -5.689 -1.175 -26.263 1.00 95.69 104 THR A CA 1
ATOM 804 C C . THR A 1 104 ? -4.748 -0.220 -25.533 1.00 95.69 104 THR A C 1
ATOM 806 O O . THR A 1 104 ? -3.542 -0.447 -25.533 1.00 95.69 104 THR A O 1
ATOM 809 N N . ASP A 1 105 ? -5.282 0.835 -24.905 1.00 95.31 105 ASP A N 1
ATOM 810 C CA . ASP A 1 105 ? -4.471 1.766 -24.117 1.00 95.31 105 ASP A CA 1
ATOM 811 C C . ASP A 1 105 ? -3.919 1.128 -22.831 1.00 95.31 105 ASP A C 1
ATOM 813 O O . ASP A 1 105 ? -2.903 1.599 -22.346 1.00 95.31 105 ASP A O 1
ATOM 817 N N . LEU A 1 106 ? -4.495 0.033 -22.321 1.00 97.81 106 LEU A N 1
ATOM 818 C CA . LEU A 1 106 ? -4.023 -0.664 -21.112 1.00 97.81 106 LEU A CA 1
ATOM 819 C C . LEU A 1 106 ? -3.020 -1.794 -21.404 1.00 97.81 106 LEU A C 1
ATOM 821 O O . LEU A 1 106 ? -2.451 -2.379 -20.486 1.00 97.81 106 LEU A O 1
ATOM 825 N N . GLN A 1 107 ? -2.765 -2.103 -22.680 1.00 97.50 107 GLN A N 1
ATOM 826 C CA . GLN A 1 107 ? -1.795 -3.137 -23.082 1.00 97.50 107 GLN A CA 1
ATOM 827 C C . GLN A 1 107 ? -0.332 -2.691 -22.881 1.00 97.50 107 GLN A C 1
ATOM 829 O O . GLN A 1 107 ? 0.598 -3.498 -22.941 1.00 97.50 107 GLN A O 1
ATOM 834 N N . GLN A 1 108 ? -0.122 -1.395 -22.653 1.00 97.50 108 GLN A N 1
ATOM 835 C CA . GLN A 1 108 ? 1.146 -0.783 -22.267 1.00 97.50 108 GLN A CA 1
ATOM 836 C C . GLN A 1 108 ? 0.869 0.213 -21.149 1.00 97.50 108 GLN A C 1
ATOM 838 O O . GLN A 1 108 ? -0.097 0.966 -21.255 1.00 97.50 108 GLN A O 1
ATOM 843 N N . SER A 1 109 ? 1.738 0.274 -20.150 1.00 97.81 109 SER A N 1
ATOM 844 C CA . SER A 1 109 ? 1.596 1.168 -18.998 1.00 97.81 109 SER A CA 1
ATOM 845 C C . SER A 1 109 ? 2.735 2.188 -18.929 1.00 97.81 109 SER A C 1
ATOM 847 O O . SER A 1 109 ? 3.841 1.952 -19.431 1.00 97.81 109 SER A O 1
ATOM 849 N N . GLY A 1 110 ? 2.456 3.350 -18.336 1.00 97.56 110 GLY A N 1
ATOM 850 C CA . GLY A 1 110 ? 3.443 4.397 -18.079 1.00 97.56 110 GLY A CA 1
ATOM 851 C C . GLY A 1 110 ? 3.584 5.426 -19.201 1.00 97.56 110 GLY A C 1
ATOM 852 O O . GLY A 1 110 ? 4.615 6.094 -19.294 1.00 97.56 110 GLY A O 1
ATOM 853 N N . LYS A 1 111 ? 2.573 5.578 -20.068 1.00 97.88 111 LYS A N 1
ATOM 854 C CA . LYS A 1 111 ? 2.588 6.533 -21.194 1.00 97.88 111 LYS A CA 1
ATOM 855 C C . LYS A 1 111 ? 2.488 7.987 -20.769 1.00 97.88 111 LYS A C 1
ATOM 857 O O . LYS A 1 111 ? 2.831 8.856 -21.567 1.00 97.88 111 LYS A O 1
ATOM 862 N N . TYR A 1 112 ? 2.032 8.259 -19.552 1.00 96.81 112 TYR A N 1
ATOM 863 C CA . TYR A 1 112 ? 1.662 9.605 -19.112 1.00 96.81 112 TYR A CA 1
ATOM 864 C C . TYR A 1 112 ? 2.566 10.158 -17.998 1.00 96.81 112 TYR A C 1
ATOM 866 O O . TYR A 1 112 ? 2.367 11.282 -17.547 1.00 96.81 112 TYR A O 1
ATOM 874 N N . THR A 1 113 ? 3.618 9.430 -17.616 1.00 95.81 113 THR A N 1
ATOM 875 C CA . THR A 1 113 ? 4.494 9.761 -16.475 1.00 95.81 113 THR A CA 1
ATOM 876 C C . THR A 1 113 ? 5.371 10.999 -16.664 1.00 95.81 113 THR A C 1
ATOM 878 O O . THR A 1 113 ? 5.891 11.541 -15.693 1.00 95.81 113 THR A O 1
ATOM 881 N N . SER A 1 114 ? 5.519 11.505 -17.893 1.00 94.38 114 SER A N 1
ATOM 882 C CA . SER A 1 114 ? 6.218 12.768 -18.171 1.00 94.38 114 SER A CA 1
ATOM 883 C C . SER A 1 114 ? 5.285 13.985 -18.256 1.00 94.38 114 SER A C 1
ATOM 885 O O . SER A 1 114 ? 5.702 15.036 -18.744 1.00 94.38 114 SER A O 1
ATOM 887 N N . GLY A 1 115 ? 4.005 13.847 -17.884 1.00 92.44 115 GLY A N 1
ATOM 888 C CA . GLY A 1 115 ? 2.978 14.887 -18.053 1.00 92.44 115 GLY A CA 1
ATOM 889 C C . GLY A 1 115 ? 2.553 15.125 -19.510 1.00 92.44 115 GLY A C 1
ATOM 890 O O . GLY A 1 115 ? 1.807 16.058 -19.804 1.00 92.44 115 GLY A O 1
ATOM 891 N N . GLN A 1 116 ? 3.043 14.301 -20.436 1.00 93.81 116 GLN A N 1
ATOM 892 C CA . GLN A 1 116 ? 2.691 14.256 -21.854 1.00 93.81 116 GLN A CA 1
ATOM 893 C C . GLN A 1 116 ? 2.671 12.793 -22.285 1.00 93.81 116 GLN A C 1
ATOM 895 O O . GLN A 1 116 ? 3.410 11.981 -21.733 1.00 93.81 116 GLN A O 1
ATOM 900 N N . ARG A 1 117 ? 1.864 12.462 -23.296 1.00 96.56 117 ARG A N 1
ATOM 901 C CA . ARG A 1 117 ? 1.798 11.096 -23.819 1.00 96.56 117 ARG A CA 1
ATOM 902 C C . ARG A 1 117 ? 3.084 10.733 -24.567 1.00 96.56 117 ARG A C 1
ATOM 904 O O . ARG A 1 117 ? 3.396 11.346 -25.587 1.00 96.56 117 ARG A O 1
ATOM 911 N N . VAL A 1 118 ? 3.763 9.678 -24.127 1.00 97.88 118 VAL A N 1
ATOM 912 C CA . VAL A 1 118 ? 4.917 9.064 -24.801 1.00 97.88 118 VAL A CA 1
ATOM 913 C C . VAL A 1 118 ? 4.571 7.622 -25.164 1.00 97.88 118 VAL A C 1
ATOM 915 O O . VAL A 1 118 ? 4.045 6.884 -24.344 1.00 97.88 118 VAL A O 1
ATOM 918 N N . SER A 1 119 ? 4.817 7.210 -26.411 1.00 95.50 119 SER A N 1
ATOM 919 C CA . SER A 1 119 ? 4.490 5.847 -26.890 1.00 95.50 119 SER A CA 1
ATOM 920 C C . SER A 1 119 ? 5.710 4.984 -27.201 1.00 95.50 119 SER A C 1
ATOM 922 O O . SER A 1 119 ? 5.574 3.784 -27.415 1.00 95.50 119 SER A O 1
ATOM 924 N N . THR A 1 120 ? 6.903 5.574 -27.251 1.00 97.88 120 THR A N 1
ATOM 925 C CA . THR A 1 120 ? 8.142 4.820 -27.456 1.00 97.88 120 THR A CA 1
ATOM 926 C C . THR A 1 120 ? 8.529 4.147 -26.148 1.00 97.88 120 THR A C 1
ATOM 928 O O . THR A 1 120 ? 8.850 4.849 -25.193 1.00 97.88 120 THR A O 1
ATOM 931 N N . LEU A 1 121 ? 8.513 2.810 -26.112 1.00 97.94 121 LEU A N 1
ATOM 932 C CA . LEU A 1 121 ? 8.885 2.030 -24.928 1.00 97.94 121 LEU A CA 1
ATOM 933 C C . LEU A 1 121 ? 10.252 2.457 -24.378 1.00 97.94 121 LEU A C 1
ATOM 935 O O . LEU A 1 121 ? 11.204 2.638 -25.138 1.00 97.94 121 LEU A O 1
ATOM 939 N N . GLY A 1 122 ? 10.342 2.606 -23.059 1.00 97.75 122 GLY A N 1
ATOM 940 C CA . GLY A 1 122 ? 11.582 2.950 -22.366 1.00 97.75 122 GLY A CA 1
ATOM 941 C C . GLY A 1 122 ? 12.117 4.370 -22.591 1.00 97.75 122 GLY A C 1
ATOM 942 O O . GLY A 1 122 ? 13.232 4.657 -22.159 1.00 97.75 122 GLY A O 1
ATOM 943 N N . ALA A 1 123 ? 11.386 5.256 -23.275 1.00 97.88 123 ALA A N 1
ATOM 944 C CA . ALA A 1 123 ? 11.886 6.584 -23.641 1.00 97.88 123 ALA A CA 1
ATOM 945 C C . ALA A 1 123 ? 11.921 7.597 -22.483 1.00 97.88 123 ALA A C 1
ATOM 947 O O . ALA A 1 123 ? 12.696 8.553 -22.533 1.00 97.88 123 ALA A O 1
ATOM 948 N N . VAL A 1 124 ? 11.096 7.410 -21.452 1.00 97.38 124 VAL A N 1
ATOM 949 C CA . VAL A 1 124 ? 11.057 8.250 -20.250 1.00 97.38 124 VAL A CA 1
ATOM 950 C C . VAL A 1 124 ? 11.812 7.537 -19.138 1.00 97.38 124 VAL A C 1
ATOM 952 O O . VAL A 1 124 ? 11.371 6.498 -18.661 1.00 97.38 124 VAL A O 1
ATOM 955 N N . ALA A 1 125 ? 12.954 8.080 -18.720 1.00 96.44 125 ALA A N 1
ATOM 956 C CA . ALA A 1 125 ? 13.725 7.505 -17.621 1.00 96.44 125 ALA A CA 1
ATOM 957 C C . ALA A 1 125 ? 12.977 7.650 -16.284 1.00 96.44 125 ALA A C 1
ATOM 959 O O . ALA A 1 125 ? 12.595 8.763 -15.915 1.00 96.44 125 ALA A O 1
ATOM 960 N N . GLY A 1 126 ? 12.830 6.543 -15.555 1.00 95.19 126 GLY A N 1
ATOM 961 C CA . GLY A 1 126 ? 12.396 6.532 -14.161 1.00 95.19 126 GLY A CA 1
ATOM 962 C C . GLY A 1 126 ? 13.437 7.196 -13.265 1.00 95.19 126 GLY A C 1
ATOM 963 O O . GLY A 1 126 ? 14.646 7.127 -13.533 1.00 95.19 126 GLY A O 1
ATOM 964 N N . LYS A 1 127 ? 12.966 7.886 -12.225 1.00 94.12 127 LYS A N 1
ATOM 965 C CA . LYS A 1 127 ? 13.827 8.617 -11.299 1.00 94.12 127 LYS A CA 1
ATOM 966 C C . LYS A 1 127 ? 13.364 8.469 -9.859 1.00 94.12 127 LYS A C 1
ATOM 968 O O . LYS A 1 127 ? 12.193 8.693 -9.586 1.00 94.12 127 LYS A O 1
ATOM 973 N N . SER A 1 128 ? 14.317 8.198 -8.974 1.00 93.81 128 SER A N 1
ATOM 974 C CA . SER A 1 128 ? 14.180 8.338 -7.528 1.00 93.81 128 SER A CA 1
ATOM 975 C C . SER A 1 128 ? 14.783 9.674 -7.125 1.00 93.81 128 SER A C 1
ATOM 977 O O . SER A 1 128 ? 15.994 9.889 -7.234 1.00 93.81 128 SER A O 1
ATOM 979 N N . ALA A 1 129 ? 13.912 10.620 -6.771 1.00 90.38 129 ALA A N 1
ATOM 980 C CA . ALA A 1 129 ? 14.243 12.039 -6.707 1.00 90.38 129 ALA A CA 1
ATOM 981 C C . ALA A 1 129 ? 14.953 12.515 -7.999 1.00 90.38 129 ALA A C 1
ATOM 983 O O . ALA A 1 129 ? 14.356 12.566 -9.075 1.00 90.38 129 ALA A O 1
ATOM 984 N N . ASP A 1 130 ? 16.232 12.870 -7.919 1.00 90.31 130 ASP A N 1
ATOM 985 C CA . ASP A 1 130 ? 17.054 13.319 -9.042 1.00 90.31 130 ASP A CA 1
ATOM 986 C C . ASP A 1 130 ? 17.854 12.195 -9.728 1.00 90.31 130 ASP A C 1
ATOM 988 O O . ASP A 1 130 ? 18.485 12.432 -10.764 1.00 90.31 130 ASP A O 1
ATOM 992 N N . ARG A 1 131 ? 17.803 10.968 -9.202 1.00 94.62 131 ARG A N 1
ATOM 993 C CA . ARG A 1 131 ? 18.649 9.846 -9.622 1.00 94.62 131 ARG A CA 1
ATOM 994 C C . ARG A 1 131 ? 17.939 8.939 -10.620 1.00 94.62 131 ARG A C 1
ATOM 996 O O . ARG A 1 131 ? 16.819 8.519 -10.349 1.00 94.62 131 ARG A O 1
ATOM 1003 N N . PRO A 1 132 ? 18.557 8.581 -11.759 1.00 95.12 132 PRO A N 1
ATOM 1004 C CA . PRO A 1 132 ? 17.977 7.599 -12.671 1.00 95.12 132 PRO A CA 1
ATOM 1005 C C . PRO A 1 132 ? 17.932 6.216 -12.018 1.00 95.12 132 PRO A C 1
ATOM 1007 O O . PRO A 1 132 ? 18.944 5.777 -11.482 1.00 95.12 132 PRO A O 1
ATOM 1010 N N . THR A 1 133 ? 16.808 5.511 -12.135 1.00 95.81 133 THR A N 1
ATOM 1011 C CA . THR A 1 133 ? 16.629 4.159 -11.564 1.00 95.81 133 THR A CA 1
ATOM 1012 C C . THR A 1 133 ? 17.070 3.035 -12.510 1.00 95.81 133 THR A C 1
ATOM 1014 O O . THR A 1 133 ? 17.005 1.855 -12.180 1.00 95.81 133 THR A O 1
ATOM 1017 N N . GLY A 1 134 ? 17.498 3.377 -13.731 1.00 95.19 134 GLY A N 1
ATOM 1018 C CA . GLY A 1 134 ? 17.859 2.400 -14.767 1.00 95.19 134 GLY A CA 1
ATOM 1019 C C . GLY A 1 134 ? 16.658 1.745 -15.464 1.00 95.19 134 GLY A C 1
ATOM 1020 O O . GLY A 1 134 ? 16.846 0.922 -16.363 1.00 95.19 134 GLY A O 1
ATOM 1021 N N . ILE A 1 135 ? 15.435 2.134 -15.097 1.00 96.38 135 ILE A N 1
ATOM 1022 C CA . ILE A 1 135 ? 14.186 1.721 -15.738 1.00 96.38 135 ILE A CA 1
ATOM 1023 C C . ILE A 1 135 ? 13.671 2.843 -16.642 1.00 96.38 135 ILE A C 1
ATOM 1025 O O . ILE A 1 135 ? 13.839 4.026 -16.346 1.00 96.38 135 ILE A O 1
ATOM 1029 N N . GLY A 1 136 ? 13.047 2.472 -17.759 1.00 96.88 136 GLY A N 1
ATOM 1030 C CA . GLY A 1 136 ? 12.378 3.406 -18.656 1.00 96.88 136 GLY A CA 1
ATOM 1031 C C . GLY A 1 136 ? 10.914 3.031 -18.868 1.00 96.88 136 GLY A C 1
ATOM 1032 O O . GLY A 1 136 ? 10.592 1.851 -18.992 1.00 96.88 136 GLY A O 1
ATOM 1033 N N . LEU A 1 137 ? 10.058 4.042 -18.977 1.00 97.31 137 LEU A N 1
ATOM 1034 C CA . LEU A 1 137 ? 8.647 3.944 -19.343 1.00 97.31 137 LEU A CA 1
ATOM 1035 C C . LEU A 1 137 ? 8.410 4.516 -20.750 1.00 97.31 137 LEU A C 1
ATOM 1037 O O . LEU A 1 137 ? 9.200 5.341 -21.218 1.00 97.31 137 LEU A O 1
ATOM 1041 N N . PRO A 1 138 ? 7.341 4.113 -21.452 1.00 98.06 138 PRO A N 1
ATOM 1042 C CA . PRO A 1 138 ? 6.359 3.084 -21.093 1.00 98.06 138 PRO A CA 1
ATOM 1043 C C . PRO A 1 138 ? 6.933 1.663 -21.186 1.00 98.06 138 PRO A C 1
ATOM 1045 O O . PRO A 1 138 ? 7.978 1.456 -21.812 1.00 98.06 138 PRO A O 1
ATOM 1048 N N . ILE A 1 139 ? 6.226 0.684 -20.622 1.00 97.88 139 ILE A N 1
ATOM 1049 C CA . ILE A 1 139 ? 6.528 -0.753 -20.739 1.00 97.88 139 ILE A CA 1
ATOM 1050 C C . ILE A 1 139 ? 5.375 -1.514 -21.404 1.00 97.88 139 ILE A C 1
ATOM 1052 O O . ILE A 1 139 ? 4.264 -1.007 -21.542 1.00 97.88 139 ILE A O 1
ATOM 1056 N N . THR A 1 140 ? 5.645 -2.743 -21.848 1.00 97.81 14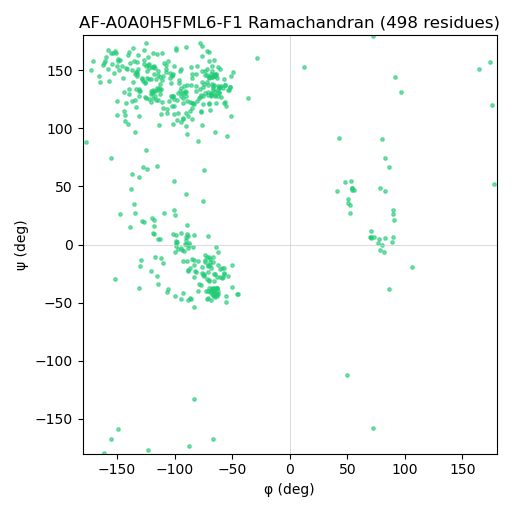0 THR A N 1
ATOM 1057 C CA . THR A 1 140 ? 4.584 -3.666 -22.286 1.00 97.81 140 THR A CA 1
ATOM 1058 C C . THR A 1 140 ? 3.952 -4.333 -21.069 1.00 97.81 140 THR A C 1
ATOM 1060 O O . THR A 1 140 ? 4.681 -4.775 -20.184 1.00 97.81 140 THR A O 1
ATOM 1063 N N . GLY A 1 141 ? 2.622 -4.435 -21.049 1.00 97.62 141 GLY A N 1
ATOM 1064 C CA . GLY A 1 141 ? 1.878 -4.980 -19.916 1.00 97.62 141 GLY A CA 1
ATOM 1065 C C . GLY A 1 141 ? 1.845 -4.041 -18.711 1.00 97.62 141 GLY A C 1
ATOM 1066 O O . GLY A 1 141 ? 2.010 -2.825 -18.845 1.00 97.62 141 GLY A O 1
ATOM 1067 N N . GLN A 1 142 ? 1.613 -4.632 -17.544 1.00 98.25 142 GLN A N 1
ATOM 1068 C CA . GLN A 1 142 ? 1.519 -3.969 -16.247 1.00 98.25 142 GLN A CA 1
ATOM 1069 C C . GLN A 1 142 ? 2.659 -4.464 -15.333 1.00 98.25 142 GLN A C 1
ATOM 1071 O O . GLN A 1 142 ? 3.038 -5.639 -15.427 1.00 98.25 142 GLN A O 1
ATOM 1076 N N . PRO A 1 143 ? 3.269 -3.603 -14.502 1.00 97.00 143 PRO A N 1
ATOM 1077 C CA . PRO A 1 143 ? 4.390 -3.991 -13.646 1.00 97.00 143 PRO A CA 1
ATOM 1078 C C . PRO A 1 143 ? 3.922 -4.855 -12.467 1.00 97.00 143 PRO A C 1
ATOM 1080 O O . PRO A 1 143 ? 3.045 -4.455 -11.721 1.00 97.00 143 PRO A O 1
ATOM 1083 N N . LEU A 1 144 ? 4.542 -6.005 -12.201 1.00 96.44 144 LEU A N 1
ATOM 1084 C CA . LEU A 1 144 ? 4.256 -6.796 -10.984 1.00 96.44 144 LEU A CA 1
ATOM 1085 C C . LEU A 1 144 ? 4.896 -6.178 -9.721 1.00 96.44 144 LEU A C 1
ATOM 1087 O O . LEU A 1 144 ? 5.468 -6.883 -8.902 1.00 96.44 144 LEU A O 1
ATOM 1091 N N . GLN A 1 145 ? 4.903 -4.854 -9.641 1.00 93.94 145 GLN A N 1
ATOM 1092 C CA . GLN A 1 145 ? 5.565 -4.034 -8.632 1.00 93.94 145 GLN A CA 1
ATOM 1093 C C . GLN A 1 145 ? 4.512 -3.131 -7.955 1.00 93.94 145 GLN A C 1
ATOM 1095 O O . GLN A 1 145 ? 3.335 -3.260 -8.299 1.00 93.94 145 GLN A O 1
ATOM 1100 N N . GLY A 1 146 ? 4.896 -2.232 -7.039 1.00 91.25 146 GLY A N 1
ATOM 1101 C CA . GLY A 1 146 ? 3.914 -1.327 -6.414 1.00 91.25 146 GLY A CA 1
ATOM 1102 C C . GLY A 1 146 ? 3.086 -1.999 -5.313 1.00 91.25 146 GLY A C 1
ATOM 1103 O O . GLY A 1 146 ? 1.874 -2.027 -5.450 1.00 91.25 146 GLY A O 1
ATOM 1104 N N . HIS A 1 147 ? 3.685 -2.712 -4.349 1.00 95.69 147 HIS A N 1
ATOM 1105 C CA . HIS A 1 147 ? 2.930 -3.625 -3.465 1.00 95.69 147 HIS A CA 1
ATOM 1106 C C . HIS A 1 147 ? 2.410 -2.967 -2.174 1.00 95.69 147 HIS A C 1
ATOM 1108 O O . HIS A 1 147 ? 3.136 -2.939 -1.180 1.00 95.69 147 HIS A O 1
ATOM 1114 N N . SER A 1 148 ? 1.120 -2.634 -2.128 1.00 95.06 148 SER A N 1
ATOM 1115 C CA . SER A 1 148 ? 0.480 -1.995 -0.969 1.00 95.06 148 SER A CA 1
ATOM 1116 C C . SER A 1 148 ? -0.546 -2.897 -0.286 1.00 95.06 148 SER A C 1
ATOM 1118 O O . SER A 1 148 ? -1.659 -3.112 -0.765 1.00 95.06 148 SER A O 1
ATOM 1120 N N . GLY A 1 149 ? -0.154 -3.481 0.841 1.00 97.62 149 GLY A N 1
ATOM 1121 C CA . GLY A 1 149 ? -0.897 -4.494 1.584 1.00 97.62 149 GLY A CA 1
ATOM 1122 C C . GLY A 1 149 ? -0.558 -5.935 1.186 1.00 97.62 149 GLY A C 1
ATOM 1123 O O . GLY A 1 149 ? -0.343 -6.271 0.016 1.00 97.62 149 GLY A O 1
ATOM 1124 N N . ILE A 1 150 ? -0.554 -6.824 2.183 1.00 98.69 150 ILE A N 1
ATOM 1125 C CA . ILE A 1 150 ? -0.358 -8.270 2.012 1.00 98.69 150 ILE A CA 1
ATOM 1126 C C . ILE A 1 150 ? -1.331 -9.072 2.875 1.00 98.69 150 ILE A C 1
ATOM 1128 O O . ILE A 1 150 ? -1.713 -8.655 3.969 1.00 98.69 150 ILE A O 1
ATOM 1132 N N . LYS A 1 151 ? -1.696 -10.266 2.400 1.00 98.50 151 LYS A N 1
ATOM 1133 C CA . LYS A 1 151 ? -2.439 -11.246 3.189 1.00 98.50 151 LYS A CA 1
ATOM 1134 C C . LYS A 1 151 ? -1.859 -12.643 3.060 1.00 98.50 151 LYS A C 1
ATOM 1136 O O . LYS A 1 151 ? -1.778 -13.172 1.952 1.00 98.50 151 LYS A O 1
ATOM 1141 N N . HIS A 1 152 ? -1.511 -13.250 4.190 1.00 98.38 152 HIS A N 1
ATOM 1142 C CA . HIS A 1 152 ? -1.141 -14.658 4.274 1.00 98.38 152 HIS A CA 1
ATOM 1143 C C . HIS A 1 152 ? -2.393 -15.543 4.333 1.00 98.38 152 HIS A C 1
ATOM 1145 O O . HIS A 1 152 ? -3.322 -15.302 5.108 1.00 98.38 152 HIS A O 1
ATOM 1151 N N . MET A 1 153 ? -2.416 -16.585 3.507 1.00 97.88 153 MET A N 1
ATOM 1152 C CA . MET A 1 153 ? -3.538 -17.509 3.383 1.00 97.88 153 MET A CA 1
ATOM 1153 C C . MET A 1 153 ? -3.288 -18.807 4.166 1.00 97.88 153 MET A C 1
ATOM 1155 O O . MET A 1 153 ? -2.142 -19.226 4.315 1.00 97.88 153 MET A O 1
ATOM 1159 N N . PRO A 1 154 ? -4.341 -19.518 4.622 1.00 96.44 154 PRO A N 1
ATOM 1160 C CA . PRO A 1 154 ? -4.183 -20.765 5.381 1.00 96.44 154 PRO A CA 1
ATOM 1161 C C . PRO A 1 154 ? -3.418 -21.889 4.664 1.00 96.44 154 PRO A C 1
ATOM 1163 O O . PRO A 1 154 ? -2.952 -22.821 5.316 1.00 96.44 154 PRO A O 1
ATOM 1166 N N . ASP A 1 155 ? -3.322 -21.838 3.335 1.00 97.31 155 ASP A N 1
ATOM 1167 C CA . ASP A 1 155 ? -2.569 -22.791 2.515 1.00 97.31 155 ASP A CA 1
ATOM 1168 C C . ASP A 1 155 ? -1.084 -22.414 2.336 1.00 97.31 155 ASP A C 1
ATOM 1170 O O . ASP A 1 155 ? -0.352 -23.144 1.669 1.00 97.31 155 ASP A O 1
ATOM 1174 N N . GLY A 1 156 ? -0.630 -21.316 2.951 1.00 98.00 156 GLY A N 1
ATOM 1175 C CA . GLY A 1 156 ? 0.748 -20.826 2.886 1.00 98.00 156 GLY A CA 1
ATOM 1176 C C . GLY A 1 156 ? 1.033 -19.869 1.726 1.00 98.00 156 GLY A C 1
ATOM 1177 O O . GLY A 1 156 ? 2.175 -19.451 1.556 1.00 98.00 156 GLY A O 1
ATOM 1178 N N . THR A 1 157 ? 0.028 -19.531 0.916 1.00 98.62 157 THR A N 1
ATOM 1179 C CA . THR A 1 157 ? 0.166 -18.578 -0.195 1.00 98.62 157 THR A CA 1
ATOM 1180 C C . THR A 1 157 ? -0.121 -17.142 0.248 1.00 98.62 157 THR A C 1
ATOM 1182 O O . THR A 1 157 ? -0.599 -16.903 1.359 1.00 98.62 157 THR A O 1
ATOM 1185 N N . TYR A 1 158 ? 0.165 -16.166 -0.617 1.00 98.69 158 TYR A N 1
ATOM 1186 C CA . TYR A 1 158 ? 0.069 -14.746 -0.275 1.00 98.69 158 TYR A CA 1
ATOM 1187 C C . TYR A 1 158 ? -0.659 -13.952 -1.349 1.00 98.69 158 TYR A C 1
ATOM 1189 O O . TYR A 1 158 ? -0.344 -14.081 -2.529 1.00 98.69 158 TYR A O 1
ATOM 1197 N N . TRP A 1 159 ? -1.596 -13.098 -0.953 1.00 98.75 159 TRP A N 1
ATOM 1198 C CA . TRP A 1 159 ? -2.125 -12.049 -1.824 1.00 98.75 159 TRP A CA 1
ATOM 1199 C C . TRP A 1 159 ? -1.400 -10.737 -1.554 1.00 98.75 159 TRP A C 1
ATOM 1201 O O . TRP A 1 159 ? -1.133 -10.423 -0.398 1.00 98.75 159 TRP A O 1
ATOM 1211 N N . VAL A 1 160 ? -1.124 -9.966 -2.600 1.00 98.38 160 VAL A N 1
ATOM 1212 C CA . VAL A 1 160 ? -0.656 -8.577 -2.509 1.00 98.38 160 VAL A CA 1
ATOM 1213 C C . VAL A 1 160 ? -1.450 -7.707 -3.472 1.00 98.38 160 VAL A C 1
ATOM 1215 O O . VAL A 1 160 ? -1.879 -8.179 -4.531 1.00 98.38 160 VAL A O 1
ATOM 1218 N N . LEU A 1 161 ? -1.651 -6.451 -3.107 1.00 98.38 161 LEU A N 1
ATOM 1219 C CA . LEU A 1 161 ? -2.368 -5.460 -3.904 1.00 98.38 161 LEU A CA 1
ATOM 1220 C C . LEU A 1 161 ? -1.368 -4.527 -4.591 1.00 98.38 161 LEU A C 1
ATOM 1222 O O . LEU A 1 161 ? -0.300 -4.263 -4.050 1.00 98.38 161 LEU A O 1
ATOM 1226 N N . THR A 1 162 ? -1.699 -4.089 -5.807 1.00 95.44 162 THR A N 1
ATOM 1227 C CA . THR A 1 162 ? -0.947 -3.051 -6.514 1.00 95.44 162 THR A CA 1
ATOM 1228 C C . THR A 1 162 ? -1.586 -1.680 -6.296 1.00 95.44 162 THR A C 1
ATOM 1230 O O . THR A 1 162 ? -2.799 -1.565 -6.490 1.00 95.44 162 THR A O 1
ATOM 1233 N N . ASP A 1 163 ? -0.768 -0.685 -5.941 1.00 93.75 163 ASP A N 1
ATOM 1234 C CA . ASP A 1 163 ? -1.124 0.734 -5.766 1.00 93.75 163 ASP A CA 1
ATOM 1235 C C . ASP A 1 163 ? -1.541 1.429 -7.081 1.00 93.75 163 ASP A C 1
ATOM 1237 O O . ASP A 1 163 ? -1.783 0.790 -8.115 1.00 93.75 163 ASP A O 1
ATOM 1241 N N . ASN A 1 164 ? -1.632 2.767 -7.099 1.00 94.69 164 ASN A N 1
ATOM 1242 C CA . ASN A 1 164 ? -1.921 3.495 -8.343 1.00 94.69 164 ASN A CA 1
ATOM 1243 C C . ASN A 1 164 ? -0.853 3.337 -9.449 1.00 94.69 164 ASN A C 1
ATOM 1245 O O . ASN A 1 164 ? -1.044 3.854 -10.555 1.00 94.69 164 ASN A O 1
ATOM 1249 N N . GLY A 1 165 ? 0.283 2.694 -9.185 1.00 93.25 165 GLY A N 1
ATOM 1250 C CA . GLY A 1 165 ? 1.300 2.291 -10.147 1.00 93.25 165 GLY A CA 1
ATOM 1251 C C . GLY A 1 165 ? 2.361 3.334 -10.504 1.00 93.25 165 GLY A C 1
ATOM 1252 O O . GLY A 1 165 ? 3.510 2.959 -10.701 1.00 93.25 165 GLY A O 1
ATOM 1253 N N . PHE A 1 166 ? 2.035 4.627 -10.640 1.00 95.25 166 PHE A N 1
ATOM 1254 C CA . PHE A 1 166 ? 3.001 5.661 -11.083 1.00 95.25 166 PHE A CA 1
ATOM 1255 C C . PHE A 1 166 ? 2.973 6.949 -10.239 1.00 95.25 166 PHE A C 1
ATOM 1257 O O . PHE A 1 166 ? 3.319 8.041 -10.718 1.00 95.25 166 PHE A O 1
ATOM 1264 N N . GLY A 1 167 ? 2.570 6.815 -8.97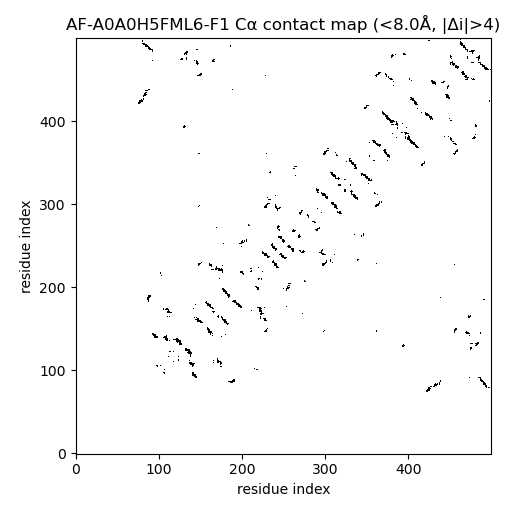6 1.00 91.31 167 GLY A N 1
ATOM 1265 C CA . GLY A 1 167 ? 2.696 7.795 -7.898 1.00 91.31 167 GLY A CA 1
ATOM 1266 C C . GLY A 1 167 ? 1.679 8.936 -7.897 1.00 91.31 167 GLY A C 1
ATOM 1267 O O . GLY A 1 167 ? 1.719 9.778 -7.004 1.00 91.31 167 GLY A O 1
ATOM 1268 N N . SER A 1 168 ? 0.797 9.047 -8.897 1.00 94.25 168 SER A N 1
ATOM 1269 C CA . SER A 1 168 ? -0.299 10.019 -8.833 1.00 94.25 168 SER A CA 1
ATOM 1270 C C . SER A 1 168 ? -1.425 9.721 -9.810 1.00 94.25 168 SER A C 1
ATOM 1272 O O . SER A 1 168 ? -1.201 9.251 -10.928 1.00 94.25 168 SER A O 1
ATOM 1274 N N . LYS A 1 169 ? -2.619 10.209 -9.457 1.00 95.31 169 LYS A N 1
ATOM 1275 C CA . LYS A 1 169 ? -3.817 10.182 -10.301 1.00 95.31 169 LYS A CA 1
ATOM 1276 C C . LYS A 1 169 ? -3.556 10.608 -11.748 1.00 95.31 169 LYS A C 1
ATOM 1278 O O . LYS A 1 169 ? -4.094 10.012 -12.672 1.00 95.31 169 LYS A O 1
ATOM 1283 N N . ALA A 1 170 ? -2.763 11.658 -11.967 1.00 95.44 170 ALA A N 1
ATOM 1284 C CA . ALA A 1 170 ? -2.538 12.225 -13.299 1.00 95.44 170 ALA A CA 1
ATOM 1285 C C . ALA A 1 170 ? -1.599 11.380 -14.178 1.00 95.44 170 ALA A C 1
ATOM 1287 O O . ALA A 1 170 ? -1.691 11.442 -15.404 1.00 95.44 170 ALA A O 1
ATOM 1288 N N . ASN A 1 171 ? -0.706 10.603 -13.562 1.00 96.00 171 ASN A N 1
ATOM 1289 C CA . ASN A 1 171 ? 0.302 9.806 -14.261 1.00 96.00 171 ASN A CA 1
ATOM 1290 C C . ASN A 1 171 ? -0.161 8.374 -14.549 1.00 96.00 171 ASN A C 1
ATOM 1292 O O . ASN A 1 171 ? 0.452 7.703 -15.381 1.00 96.00 171 ASN A O 1
ATOM 1296 N N . SER A 1 172 ? -1.242 7.943 -13.896 1.00 97.25 172 SER A N 1
ATOM 1297 C CA . SER A 1 172 ? -1.686 6.551 -13.845 1.00 97.25 172 SER A CA 1
ATOM 1298 C C . SER A 1 172 ? -2.963 6.176 -14.628 1.00 97.25 172 SER A C 1
ATOM 1300 O O . SER A 1 172 ? -3.604 5.189 -14.262 1.00 97.25 172 SER A O 1
ATOM 1302 N N . PRO A 1 173 ? -3.370 6.849 -15.729 1.00 97.69 173 PRO A N 1
ATOM 1303 C CA . PRO A 1 173 ? -4.586 6.447 -16.445 1.00 97.69 173 PRO A CA 1
ATOM 1304 C C . PRO A 1 173 ? -4.420 5.131 -17.219 1.00 97.69 173 PRO A C 1
ATOM 1306 O O . PRO A 1 173 ? -5.408 4.580 -17.691 1.00 97.69 173 PRO A O 1
ATOM 1309 N N . ASP A 1 174 ? -3.193 4.619 -17.359 1.00 98.00 174 ASP A N 1
ATOM 1310 C CA . ASP A 1 174 ? -2.884 3.336 -17.999 1.00 98.00 174 ASP A CA 1
ATOM 1311 C C . ASP A 1 174 ? -2.214 2.306 -17.072 1.00 98.00 174 ASP A C 1
ATOM 1313 O O . ASP A 1 174 ? -1.771 1.254 -17.548 1.00 98.00 174 ASP A O 1
ATOM 1317 N N . ALA A 1 175 ? -2.169 2.590 -15.767 1.00 98.12 175 ALA A N 1
ATOM 1318 C CA . ALA A 1 175 ? -1.817 1.630 -14.726 1.00 98.12 175 ALA A CA 1
ATOM 1319 C C . ALA A 1 175 ? -3.093 0.916 -14.278 1.00 98.12 175 ALA A C 1
ATOM 1321 O O . ALA A 1 175 ? -3.977 1.552 -13.711 1.00 98.12 175 ALA A O 1
ATOM 1322 N N . MET A 1 176 ? -3.242 -0.370 -14.583 1.00 98.62 176 MET A N 1
ATOM 1323 C CA . MET A 1 176 ? -4.409 -1.139 -14.138 1.00 98.62 176 MET A CA 1
ATOM 1324 C C . MET A 1 176 ? -4.307 -1.450 -12.644 1.00 98.62 176 MET A C 1
ATOM 1326 O O . MET A 1 176 ? -3.218 -1.737 -12.168 1.00 98.62 176 MET A O 1
ATOM 1330 N N . LEU A 1 177 ? -5.440 -1.481 -11.939 1.00 98.69 177 LEU A N 1
ATOM 1331 C CA . LEU A 1 177 ? -5.482 -1.904 -10.536 1.00 98.69 177 LEU A CA 1
ATOM 1332 C C . LEU A 1 177 ? -5.772 -3.404 -10.432 1.00 98.69 177 LEU A C 1
ATOM 1334 O O . LEU A 1 177 ? -6.709 -3.910 -11.064 1.00 98.69 177 LEU A O 1
ATOM 1338 N N . TYR A 1 178 ? -4.977 -4.125 -9.647 1.00 98.56 178 TYR A N 1
ATOM 1339 C CA . TYR A 1 178 ? -5.103 -5.573 -9.482 1.00 98.56 178 TYR A CA 1
ATOM 1340 C C . TYR A 1 178 ? -4.476 -6.077 -8.188 1.00 98.56 178 TYR A C 1
ATOM 1342 O O . TYR A 1 178 ? -3.706 -5.387 -7.530 1.00 98.56 178 TYR A O 1
ATOM 1350 N N . LEU A 1 179 ? -4.796 -7.328 -7.862 1.00 98.62 179 LEU A N 1
ATOM 1351 C CA . LEU A 1 179 ? -4.115 -8.105 -6.840 1.00 98.62 179 LEU A CA 1
ATOM 1352 C C . LEU A 1 179 ? -3.397 -9.286 -7.488 1.00 98.62 179 LEU A C 1
ATOM 1354 O O . LEU A 1 179 ? -3.895 -9.877 -8.451 1.00 98.62 179 LEU A O 1
ATOM 1358 N N . ASN A 1 180 ? -2.250 -9.656 -6.931 1.00 98.25 180 ASN A N 1
ATOM 1359 C CA . ASN A 1 180 ? -1.511 -10.851 -7.311 1.00 98.25 180 ASN A CA 1
ATOM 1360 C C . ASN A 1 180 ? -1.514 -11.865 -6.176 1.00 98.25 180 ASN A C 1
ATOM 1362 O O . ASN A 1 180 ? -1.314 -11.522 -5.014 1.00 98.25 180 ASN A O 1
ATOM 1366 N N . HIS A 1 181 ? -1.706 -13.124 -6.542 1.00 98.44 181 HIS A N 1
ATOM 1367 C CA . HIS A 1 181 ? -1.580 -14.277 -5.669 1.00 98.44 181 HIS A CA 1
ATOM 1368 C C . HIS A 1 181 ? -0.240 -14.949 -5.939 1.00 98.44 181 HIS A C 1
ATOM 1370 O O . HIS A 1 181 ? 0.069 -15.254 -7.093 1.00 98.44 181 HIS A O 1
ATOM 1376 N N . TYR A 1 182 ? 0.547 -15.182 -4.899 1.00 98.56 182 TYR A N 1
ATOM 1377 C CA . TYR A 1 182 ? 1.903 -15.700 -4.985 1.00 98.56 182 TYR A CA 1
ATOM 1378 C C . TYR A 1 182 ? 2.089 -16.953 -4.132 1.00 98.56 182 TYR A C 1
ATOM 1380 O O . TYR A 1 182 ? 1.644 -17.024 -2.985 1.00 98.56 182 TYR A O 1
ATOM 1388 N N . ASP A 1 183 ? 2.838 -17.905 -4.682 1.00 98.44 183 ASP A N 1
ATOM 1389 C CA . ASP A 1 183 ? 3.584 -18.889 -3.901 1.00 98.44 183 ASP A CA 1
ATOM 1390 C C . ASP A 1 183 ? 4.977 -18.308 -3.620 1.00 98.44 183 ASP A C 1
ATOM 1392 O O . ASP A 1 183 ? 5.757 -18.072 -4.552 1.00 98.44 183 ASP A O 1
ATOM 1396 N N . ILE A 1 184 ? 5.266 -18.010 -2.351 1.00 98.44 184 ILE A N 1
ATOM 1397 C CA . ILE A 1 184 ? 6.545 -17.429 -1.928 1.00 98.44 184 ILE A CA 1
ATOM 1398 C C . ILE A 1 184 ? 7.414 -18.531 -1.329 1.00 98.44 184 ILE A C 1
ATOM 1400 O O . ILE A 1 184 ? 7.268 -18.934 -0.176 1.00 98.44 184 ILE A O 1
ATOM 1404 N N . ASP A 1 185 ? 8.391 -18.981 -2.111 1.00 97.81 185 ASP A N 1
ATOM 1405 C CA . ASP A 1 185 ? 9.364 -19.973 -1.681 1.00 97.81 185 ASP A CA 1
ATOM 1406 C C . ASP A 1 185 ? 10.565 -19.271 -1.038 1.00 97.81 185 ASP A C 1
ATOM 1408 O O . ASP A 1 185 ? 11.512 -18.870 -1.717 1.00 97.81 185 ASP A O 1
ATOM 1412 N N . PHE A 1 186 ? 10.560 -19.138 0.288 1.00 98.06 186 PHE A N 1
ATOM 1413 C CA . PHE A 1 186 ? 11.673 -18.538 1.034 1.00 98.06 186 PHE A CA 1
ATOM 1414 C C . PHE A 1 186 ? 12.975 -19.347 0.972 1.00 98.06 186 PHE A C 1
ATOM 1416 O O . PHE A 1 186 ? 14.069 -18.786 1.099 1.00 98.06 186 PHE A O 1
ATOM 1423 N N . LYS A 1 187 ? 12.884 -20.662 0.749 1.00 94.94 187 LYS A N 1
ATOM 1424 C CA . LYS A 1 187 ? 14.054 -21.540 0.657 1.00 94.94 187 LYS A CA 1
ATOM 1425 C C . LYS A 1 187 ? 14.816 -21.275 -0.640 1.00 94.94 187 LYS A C 1
ATOM 1427 O O . LYS A 1 187 ? 16.039 -21.125 -0.615 1.00 94.94 187 LYS A O 1
ATOM 1432 N N . ASN A 1 188 ? 14.110 -21.183 -1.764 1.00 96.56 188 ASN A N 1
ATOM 1433 C CA . ASN A 1 188 ? 14.717 -20.893 -3.065 1.00 96.56 188 ASN A CA 1
ATOM 1434 C C . ASN A 1 188 ? 14.829 -19.391 -3.357 1.00 96.56 188 ASN A C 1
ATOM 1436 O O . ASN A 1 188 ? 15.732 -18.983 -4.091 1.00 96.56 188 ASN A O 1
ATOM 1440 N N . GLY A 1 189 ? 14.020 -18.568 -2.694 1.00 97.44 189 GLY A N 1
ATOM 1441 C CA . GLY A 1 189 ? 14.082 -17.111 -2.728 1.00 97.44 189 GLY A CA 1
ATOM 1442 C C . GLY A 1 189 ? 13.266 -16.452 -3.813 1.00 97.44 189 GLY A C 1
ATOM 1443 O O . GLY A 1 189 ? 13.680 -15.403 -4.302 1.00 97.44 189 GLY A O 1
ATOM 1444 N N . SER A 1 190 ? 12.166 -17.066 -4.220 1.00 97.12 190 SER A N 1
ATOM 1445 C CA . SER A 1 190 ? 11.377 -16.631 -5.369 1.00 97.12 190 SER A CA 1
ATOM 1446 C C . SER A 1 190 ? 9.911 -16.486 -5.004 1.00 97.12 190 SER A C 1
ATOM 1448 O O . SER A 1 190 ? 9.374 -17.330 -4.291 1.00 97.12 190 SER A O 1
ATOM 1450 N N . ALA A 1 191 ? 9.260 -15.469 -5.561 1.00 97.31 191 ALA A N 1
ATOM 1451 C CA . ALA A 1 191 ? 7.808 -15.354 -5.583 1.00 97.31 191 ALA A CA 1
ATOM 1452 C C . ALA A 1 191 ? 7.292 -15.785 -6.964 1.00 97.31 191 ALA A C 1
ATOM 1454 O O . ALA A 1 191 ? 7.666 -15.197 -7.981 1.00 97.31 191 ALA A O 1
ATOM 1455 N N . THR A 1 192 ? 6.461 -16.826 -7.009 1.00 96.81 192 THR A N 1
ATOM 1456 C CA . THR A 1 192 ? 5.877 -17.348 -8.252 1.00 96.81 192 THR A CA 1
ATOM 1457 C C . THR A 1 192 ? 4.427 -16.883 -8.369 1.00 96.81 192 THR A C 1
ATOM 1459 O O . THR A 1 192 ? 3.629 -17.234 -7.498 1.00 96.81 192 THR A O 1
ATOM 1462 N N . PRO A 1 193 ? 4.054 -16.113 -9.412 1.00 95.81 193 PRO A N 1
ATOM 1463 C CA . PRO A 1 193 ? 2.664 -15.719 -9.619 1.00 95.81 193 PRO A CA 1
ATOM 1464 C C . PRO A 1 193 ? 1.778 -16.947 -9.860 1.00 95.81 193 PRO A C 1
ATOM 1466 O O . PRO A 1 193 ? 2.063 -17.764 -10.737 1.00 95.81 193 PRO A O 1
ATOM 1469 N N . LEU A 1 194 ? 0.691 -17.052 -9.100 1.00 97.88 194 LEU A N 1
ATOM 1470 C CA . LEU A 1 194 ? -0.349 -18.072 -9.236 1.00 97.88 194 LEU A CA 1
ATOM 1471 C C . LEU A 1 194 ? -1.559 -17.525 -9.997 1.00 97.88 194 LEU A C 1
ATOM 1473 O O . LEU A 1 194 ? -2.093 -18.187 -10.888 1.00 97.88 194 LEU A O 1
ATOM 1477 N N . GLN A 1 195 ? -1.978 -16.305 -9.658 1.00 97.44 195 GLN A N 1
ATOM 1478 C CA . GLN A 1 195 ? -3.145 -15.642 -10.230 1.00 97.44 195 GLN A CA 1
ATOM 1479 C C . GLN A 1 195 ? -2.973 -14.121 -10.181 1.00 97.44 195 GLN A C 1
ATOM 1481 O O . GLN A 1 195 ? -2.409 -13.587 -9.231 1.00 97.44 195 GLN A O 1
ATOM 1486 N N . THR A 1 196 ? -3.530 -13.427 -11.173 1.00 98.19 196 THR A N 1
ATOM 1487 C CA . THR A 1 196 ? -3.728 -11.973 -11.140 1.00 98.19 196 THR A CA 1
ATOM 1488 C C . THR A 1 196 ? -5.216 -11.675 -11.282 1.00 98.19 196 THR A C 1
ATOM 1490 O O . THR A 1 196 ? -5.878 -12.189 -12.187 1.00 98.19 196 THR A O 1
ATOM 1493 N N . LEU A 1 197 ? -5.747 -10.857 -10.380 1.00 98.12 197 LEU A N 1
ATOM 1494 C CA . LEU A 1 197 ? -7.141 -10.430 -10.325 1.00 98.12 197 LEU A CA 1
ATOM 1495 C C . LEU A 1 197 ? -7.202 -8.938 -10.652 1.00 98.12 197 LEU A C 1
ATOM 1497 O O . LEU A 1 197 ? -6.732 -8.127 -9.866 1.00 98.12 197 LEU A O 1
ATOM 1501 N N . PHE A 1 198 ? -7.782 -8.573 -11.795 1.00 98.69 198 PHE A N 1
ATOM 1502 C CA . PHE A 1 198 ? -7.921 -7.175 -12.217 1.00 98.69 198 PHE A CA 1
ATOM 1503 C C . PHE A 1 198 ? -9.244 -6.574 -11.746 1.00 98.69 198 PHE A C 1
ATOM 1505 O O . PHE A 1 198 ? -10.303 -7.161 -11.971 1.00 98.69 198 PHE A O 1
ATOM 1512 N N . LEU A 1 199 ? -9.190 -5.382 -11.150 1.00 98.88 199 LEU A N 1
ATOM 1513 C CA . LEU A 1 199 ? -10.376 -4.679 -10.673 1.00 98.88 199 LEU A CA 1
ATOM 1514 C C . LEU A 1 199 ? -11.168 -4.070 -11.835 1.00 98.88 199 LEU A C 1
ATOM 1516 O O . LEU A 1 199 ? -10.612 -3.457 -12.753 1.00 98.88 199 LEU A O 1
ATOM 1520 N N . HIS A 1 200 ? -12.489 -4.232 -11.800 1.00 98.88 200 HIS A N 1
ATOM 1521 C CA . HIS A 1 200 ? -13.368 -3.783 -12.874 1.00 98.88 200 HIS A CA 1
ATOM 1522 C C . HIS A 1 200 ? -14.799 -3.497 -12.396 1.00 98.88 200 HIS A C 1
ATOM 1524 O O . HIS A 1 200 ? -15.285 -4.088 -11.432 1.00 98.88 200 HIS A O 1
ATOM 1530 N N . ASP A 1 201 ? -15.526 -2.639 -13.110 1.00 98.88 201 ASP A N 1
ATOM 1531 C CA . ASP A 1 201 ? -16.851 -2.156 -12.694 1.00 98.88 201 ASP A CA 1
ATOM 1532 C C . ASP A 1 201 ? -17.940 -2.245 -13.794 1.00 98.88 201 ASP A C 1
ATOM 1534 O O . ASP A 1 201 ? -18.545 -1.236 -14.160 1.00 98.88 201 ASP A O 1
ATOM 1538 N N . PRO A 1 202 ? -18.241 -3.430 -14.357 1.00 98.69 202 PRO A N 1
ATOM 1539 C CA . PRO A 1 202 ? -19.223 -3.590 -15.436 1.00 98.69 202 PRO A CA 1
ATOM 1540 C C . PRO A 1 202 ? -20.649 -3.205 -15.012 1.00 98.69 202 PRO A C 1
ATOM 1542 O O . PRO A 1 202 ? -21.446 -2.762 -15.836 1.00 98.69 202 PRO A O 1
ATOM 1545 N N . ASP A 1 203 ? -20.962 -3.336 -13.719 1.00 98.69 203 ASP A N 1
ATOM 1546 C CA . ASP A 1 203 ? -22.286 -3.056 -13.154 1.00 98.69 203 ASP A CA 1
ATOM 1547 C C . ASP A 1 203 ? -22.452 -1.580 -12.723 1.00 98.69 203 ASP A C 1
ATOM 1549 O O . ASP A 1 203 ? -23.473 -1.228 -12.121 1.00 98.69 203 ASP A O 1
ATOM 1553 N N . LYS A 1 204 ? -21.469 -0.719 -13.038 1.00 98.50 204 LYS A N 1
ATOM 1554 C CA . LYS A 1 204 ? -21.461 0.733 -12.781 1.00 98.50 204 LYS A CA 1
ATOM 1555 C C . LYS A 1 204 ? -21.722 1.100 -11.315 1.00 98.50 204 LYS A C 1
ATOM 1557 O O . LYS A 1 204 ? -22.568 1.942 -11.009 1.00 98.50 204 LYS A O 1
ATOM 1562 N N . LYS A 1 205 ? -21.035 0.417 -10.402 1.00 98.75 205 LYS A N 1
ATOM 1563 C CA . LYS A 1 205 ? -21.094 0.618 -8.949 1.00 98.75 205 LYS A CA 1
ATOM 1564 C C . LYS A 1 205 ? -20.204 1.755 -8.468 1.00 98.75 205 LYS A C 1
ATOM 1566 O O . LYS A 1 205 ? -20.501 2.318 -7.416 1.00 98.75 205 LYS A O 1
ATOM 1571 N N . VAL A 1 206 ? -19.166 2.124 -9.217 1.00 98.69 206 VAL A N 1
ATOM 1572 C CA . VAL A 1 206 ? -18.376 3.323 -8.920 1.00 98.69 206 VAL A CA 1
ATOM 1573 C C . VAL A 1 206 ? -19.239 4.563 -9.210 1.00 98.69 206 VAL A C 1
ATOM 1575 O O . VAL A 1 206 ? -19.711 4.721 -10.338 1.00 98.69 206 VAL A O 1
ATOM 1578 N N . PRO A 1 207 ? -19.487 5.449 -8.223 1.00 96.94 207 PRO A N 1
ATOM 1579 C CA . PRO A 1 207 ? -20.515 6.492 -8.328 1.00 96.94 207 PRO A CA 1
ATOM 1580 C C . PRO A 1 207 ? -20.056 7.758 -9.072 1.00 96.94 207 PRO A C 1
ATOM 1582 O O . PRO A 1 207 ? -20.766 8.764 -9.083 1.00 96.94 207 PRO A O 1
ATOM 1585 N N . PHE A 1 208 ? -18.869 7.735 -9.674 1.00 97.12 208 PHE A N 1
ATOM 1586 C CA . PHE A 1 208 ? -18.261 8.851 -10.390 1.00 97.12 208 PHE A CA 1
ATOM 1587 C C . PHE A 1 208 ? -17.640 8.383 -11.711 1.00 97.12 208 PHE A C 1
ATOM 1589 O O . PHE A 1 208 ? -17.537 7.189 -11.981 1.00 97.12 208 PHE A O 1
ATOM 1596 N N . HIS A 1 209 ? -17.254 9.342 -12.554 1.00 97.06 209 HIS A N 1
ATOM 1597 C CA . HIS A 1 209 ? -16.658 9.060 -13.857 1.00 97.06 209 HIS A CA 1
ATOM 1598 C C . HIS A 1 209 ? -15.265 8.437 -13.712 1.00 97.06 209 HIS A C 1
ATOM 1600 O O . HIS A 1 209 ? -14.405 9.022 -13.054 1.00 97.06 209 HIS A O 1
ATOM 1606 N N . ILE A 1 210 ? -15.051 7.296 -14.367 1.00 98.12 210 ILE A N 1
ATOM 1607 C CA . ILE A 1 210 ? -13.773 6.573 -14.402 1.00 98.12 210 ILE A CA 1
ATOM 1608 C C . ILE A 1 210 ? -13.134 6.630 -15.793 1.00 98.12 210 ILE A C 1
ATOM 1610 O O . ILE A 1 210 ? -13.795 6.909 -16.794 1.00 98.12 210 ILE A O 1
ATOM 1614 N N . THR A 1 211 ? -11.852 6.298 -15.872 1.00 97.81 211 THR A N 1
ATOM 1615 C CA . THR A 1 211 ? -11.043 6.344 -17.096 1.00 97.81 211 THR A CA 1
ATOM 1616 C C . THR A 1 211 ? -11.660 5.525 -18.231 1.00 97.81 211 THR A C 1
ATOM 1618 O O . THR A 1 211 ? -11.763 5.993 -19.366 1.00 97.81 211 THR A O 1
ATOM 1621 N N . ASN A 1 212 ? -12.138 4.317 -17.924 1.00 98.38 212 ASN A N 1
ATOM 1622 C CA . ASN A 1 212 ? -12.687 3.383 -18.909 1.00 98.38 212 ASN A CA 1
ATOM 1623 C C . ASN A 1 212 ? -14.228 3.369 -18.952 1.00 98.38 212 ASN A C 1
ATOM 1625 O O . ASN A 1 212 ? -14.822 2.344 -19.298 1.00 98.38 212 ASN A O 1
ATOM 1629 N N . GLU A 1 213 ? -14.885 4.497 -18.639 1.00 98.00 213 GLU A N 1
ATOM 1630 C CA . GLU A 1 213 ? -16.354 4.637 -18.541 1.00 98.00 213 GLU A CA 1
ATOM 1631 C C . GLU A 1 213 ? -17.112 4.099 -19.764 1.00 98.00 213 GLU A C 1
ATOM 1633 O O . GLU A 1 213 ? -18.202 3.540 -19.635 1.00 98.00 213 GLU A O 1
ATOM 1638 N N . SER A 1 214 ? -16.537 4.281 -20.957 1.00 97.00 214 SER A N 1
ATOM 1639 C CA . SER A 1 214 ? -17.167 3.943 -22.242 1.00 97.00 214 SER A CA 1
ATOM 1640 C C . SER A 1 214 ? -16.907 2.505 -22.711 1.00 97.00 214 SER A C 1
ATOM 1642 O O . SER A 1 214 ? -17.206 2.178 -23.857 1.00 97.00 214 SER A O 1
ATOM 1644 N N . THR A 1 215 ? -16.320 1.657 -21.866 1.00 98.06 215 THR A N 1
ATOM 1645 C CA . THR A 1 215 ? -16.000 0.256 -22.189 1.00 98.06 215 THR A CA 1
ATOM 1646 C C . THR A 1 215 ? -16.973 -0.692 -21.491 1.00 98.06 215 THR A C 1
ATOM 1648 O O . THR A 1 215 ? -17.566 -0.326 -20.480 1.00 98.06 215 THR A O 1
ATOM 1651 N N . ASP A 1 216 ? -17.131 -1.917 -21.995 1.00 96.69 216 ASP A N 1
ATOM 1652 C CA . ASP A 1 216 ? -18.074 -2.880 -21.404 1.00 96.69 216 ASP A CA 1
ATOM 1653 C C . ASP A 1 216 ? -17.630 -3.346 -20.008 1.00 96.69 216 ASP A C 1
ATOM 1655 O O . ASP A 1 216 ? -18.442 -3.449 -19.090 1.00 96.69 216 ASP A O 1
ATOM 1659 N N . LYS A 1 217 ? -16.331 -3.630 -19.839 1.00 98.12 217 LYS A N 1
ATOM 1660 C CA . LYS A 1 217 ? -15.775 -4.145 -18.579 1.00 98.12 217 LYS A CA 1
ATOM 1661 C C . LYS A 1 217 ? -15.466 -3.073 -17.547 1.00 98.12 217 LYS A C 1
ATOM 1663 O O . LYS A 1 217 ? -15.510 -3.394 -16.364 1.00 98.12 217 LYS A O 1
ATOM 1668 N N . ARG A 1 218 ? -15.168 -1.835 -17.965 1.00 98.56 218 ARG A N 1
ATOM 1669 C CA . ARG A 1 218 ? -14.813 -0.734 -17.052 1.00 98.56 218 ARG A CA 1
ATOM 1670 C C . ARG A 1 218 ? -13.668 -1.119 -16.106 1.00 98.56 218 ARG A C 1
ATOM 1672 O O . ARG A 1 218 ? -13.814 -1.053 -14.889 1.00 98.56 218 ARG A O 1
ATOM 1679 N N . TYR A 1 219 ? -12.548 -1.574 -16.671 1.00 98.81 219 TYR A N 1
ATOM 1680 C CA . TYR A 1 219 ? -11.333 -1.828 -15.891 1.00 98.81 219 TYR A CA 1
ATOM 1681 C C . TYR A 1 219 ? -10.890 -0.558 -15.164 1.00 98.81 219 TYR A C 1
ATOM 1683 O O . TYR A 1 219 ? -10.870 0.516 -15.773 1.00 98.81 219 TYR A O 1
ATOM 1691 N N . LEU A 1 220 ? -10.549 -0.700 -13.885 1.00 98.75 220 LEU A N 1
ATOM 1692 C CA . LEU A 1 220 ? -10.113 0.411 -13.046 1.00 98.75 220 LEU A CA 1
ATOM 1693 C C . LEU A 1 220 ? -8.618 0.665 -13.208 1.00 98.75 220 LEU A C 1
ATOM 1695 O O . LEU A 1 220 ? -7.834 -0.266 -13.423 1.00 98.75 220 LEU A O 1
ATOM 1699 N N . THR A 1 221 ? -8.241 1.935 -13.106 1.00 98.75 221 THR A N 1
ATOM 1700 C CA . THR A 1 221 ? -6.850 2.377 -13.222 1.00 98.75 221 THR A CA 1
ATOM 1701 C C . THR A 1 221 ? -6.425 3.220 -12.029 1.00 98.75 221 THR A C 1
ATOM 1703 O O . THR A 1 221 ? -7.268 3.704 -11.273 1.00 98.75 221 THR A O 1
ATOM 1706 N N . GLY A 1 222 ? -5.121 3.456 -11.893 1.00 97.75 222 GLY A N 1
ATOM 1707 C CA . GLY A 1 222 ? -4.563 4.351 -10.879 1.00 97.75 222 GLY A CA 1
ATOM 1708 C C . GLY A 1 222 ? -4.969 5.824 -11.033 1.00 97.75 222 GLY A C 1
ATOM 1709 O O . GLY A 1 222 ? -4.585 6.663 -10.228 1.00 97.75 222 GLY A O 1
ATOM 1710 N N . SER A 1 223 ? -5.740 6.194 -12.063 1.00 97.69 223 SER A N 1
ATOM 1711 C CA . SER A 1 223 ? -6.435 7.490 -12.110 1.00 97.69 223 SER A CA 1
ATOM 1712 C C . SER A 1 223 ? -7.801 7.467 -11.420 1.00 97.69 223 SER A C 1
ATOM 1714 O O . SER A 1 223 ? -8.336 8.527 -11.078 1.00 97.69 223 SER A O 1
ATOM 1716 N N . ASP A 1 224 ? -8.387 6.290 -11.235 1.00 98.31 224 ASP A N 1
ATOM 1717 C CA . ASP A 1 224 ? -9.722 6.122 -10.669 1.00 98.31 224 ASP A CA 1
ATOM 1718 C C . ASP A 1 224 ? -9.648 6.026 -9.140 1.00 98.31 224 ASP A C 1
ATOM 1720 O O . ASP A 1 224 ? -10.358 6.770 -8.459 1.00 98.31 224 ASP A O 1
ATOM 1724 N N . PHE A 1 225 ? -8.737 5.187 -8.638 1.00 98.38 225 PHE A N 1
ATOM 1725 C CA . PHE A 1 225 ? -8.453 4.952 -7.220 1.00 98.38 225 PHE A CA 1
ATOM 1726 C C . PHE A 1 225 ? -6.947 4.796 -6.980 1.00 98.38 225 PHE A C 1
ATOM 1728 O O . PHE A 1 225 ? -6.195 4.520 -7.913 1.00 98.38 225 PHE A O 1
ATOM 1735 N N . ASP A 1 226 ? -6.555 4.936 -5.722 1.00 97.81 226 ASP A N 1
ATOM 1736 C CA . ASP A 1 226 ? -5.217 4.713 -5.187 1.00 97.81 226 ASP A CA 1
ATOM 1737 C C . ASP A 1 226 ? -5.301 3.714 -4.029 1.00 97.81 226 ASP A C 1
ATOM 1739 O O . ASP A 1 226 ? -5.507 4.117 -2.884 1.00 97.81 226 ASP A O 1
ATOM 1743 N N . PRO A 1 227 ? -5.358 2.409 -4.331 1.00 98.19 227 PRO A N 1
ATOM 1744 C CA . PRO A 1 227 ? -5.601 1.396 -3.319 1.00 98.19 227 PRO A CA 1
ATOM 1745 C C . PRO A 1 227 ? -4.320 1.056 -2.546 1.00 98.19 227 PRO A C 1
ATOM 1747 O O . PRO A 1 227 ? -3.371 0.578 -3.150 1.00 98.19 227 PRO A O 1
ATOM 1750 N N . GLU A 1 228 ? -4.329 1.193 -1.219 1.00 97.69 228 GLU A N 1
ATOM 1751 C CA . GLU A 1 228 ? -3.121 0.943 -0.400 1.00 97.69 228 GLU A CA 1
ATOM 1752 C C . GLU A 1 228 ? -3.265 -0.211 0.598 1.00 97.69 228 GLU A C 1
ATOM 1754 O O . GLU A 1 228 ? -2.306 -0.670 1.207 1.00 97.69 228 GLU A O 1
ATOM 1759 N N . SER A 1 229 ? -4.484 -0.716 0.792 1.00 98.44 229 SER A N 1
ATOM 1760 C CA . SER A 1 229 ? -4.727 -1.815 1.727 1.00 98.44 229 SER A CA 1
ATOM 1761 C C . SER A 1 229 ? -5.897 -2.677 1.299 1.00 98.44 229 SER A C 1
ATOM 1763 O O . SER A 1 229 ? -6.830 -2.211 0.641 1.00 98.44 229 SER A O 1
ATOM 1765 N N . PHE A 1 230 ? -5.892 -3.946 1.708 1.00 98.88 230 PHE A N 1
ATOM 1766 C CA . PHE A 1 230 ? -7.008 -4.843 1.441 1.00 98.88 230 PHE A CA 1
ATOM 1767 C C . PHE A 1 230 ? -7.194 -5.914 2.517 1.00 98.88 230 PHE A C 1
ATOM 1769 O O . PHE A 1 230 ? -6.268 -6.266 3.240 1.00 98.88 230 PHE A O 1
ATOM 1776 N N . GLN A 1 231 ? -8.409 -6.458 2.599 1.00 98.81 231 GLN A N 1
ATOM 1777 C CA . GLN A 1 231 ? -8.760 -7.590 3.456 1.00 98.81 231 GLN A CA 1
ATOM 1778 C C . GLN A 1 231 ? -9.819 -8.474 2.792 1.00 98.81 231 GLN A C 1
ATOM 1780 O O . GLN A 1 231 ? -10.646 -8.000 2.011 1.00 98.81 231 GLN A O 1
ATOM 1785 N N . PHE A 1 232 ? -9.844 -9.758 3.155 1.00 98.50 232 PHE A N 1
ATOM 1786 C CA . PHE A 1 232 ? -10.943 -10.664 2.816 1.00 98.50 232 PHE A CA 1
ATOM 1787 C C . PHE A 1 232 ? -11.906 -10.790 4.000 1.00 98.50 232 PHE A C 1
ATOM 1789 O O . PHE A 1 232 ? -11.493 -11.154 5.100 1.00 98.50 232 PHE A O 1
ATOM 1796 N N . ALA A 1 233 ? -13.191 -10.507 3.778 1.00 98.31 233 ALA A N 1
ATOM 1797 C CA . ALA A 1 233 ? -14.238 -10.639 4.792 1.00 98.31 233 ALA A CA 1
ATOM 1798 C C . ALA A 1 233 ? -15.619 -10.796 4.142 1.00 98.31 233 ALA A C 1
ATOM 1800 O O . ALA A 1 233 ? -15.918 -10.099 3.170 1.00 98.31 233 ALA A O 1
ATOM 1801 N N . ASP A 1 234 ? -16.472 -11.665 4.701 1.00 97.06 234 ASP A N 1
ATOM 1802 C CA . ASP A 1 234 ? -17.835 -11.927 4.190 1.00 97.06 234 ASP A CA 1
ATOM 1803 C C . ASP A 1 234 ? -17.836 -12.319 2.697 1.00 97.06 234 ASP A C 1
ATOM 1805 O O . ASP A 1 234 ? -18.545 -11.729 1.881 1.00 97.06 234 ASP A O 1
ATOM 1809 N N . ASP A 1 235 ? -16.961 -13.272 2.337 1.00 96.50 235 ASP A N 1
ATOM 1810 C CA . ASP A 1 235 ? -16.747 -13.777 0.968 1.00 96.50 235 ASP A CA 1
ATOM 1811 C C . ASP A 1 235 ? -16.484 -12.676 -0.081 1.00 96.50 235 ASP A C 1
ATOM 1813 O O . ASP A 1 235 ? -16.768 -12.832 -1.273 1.00 96.50 235 ASP A O 1
ATOM 1817 N N . ALA A 1 236 ? -15.934 -11.546 0.362 1.00 98.50 236 ALA A N 1
ATOM 1818 C CA . ALA A 1 236 ? -15.642 -10.389 -0.464 1.00 98.50 236 ALA A CA 1
ATOM 1819 C C . ALA A 1 236 ? -14.232 -9.859 -0.213 1.00 98.50 236 ALA A C 1
ATOM 1821 O O . ALA A 1 236 ? -13.640 -10.047 0.853 1.00 98.50 236 ALA A O 1
ATOM 1822 N N . LEU A 1 237 ? -13.729 -9.158 -1.222 1.00 98.75 237 LEU A N 1
ATOM 1823 C CA . LEU A 1 237 ? -12.524 -8.357 -1.154 1.00 98.75 237 LEU A CA 1
ATOM 1824 C C . LEU A 1 237 ? -12.904 -6.933 -0.734 1.00 98.75 237 LEU A C 1
ATOM 1826 O O . LEU A 1 237 ? -13.769 -6.310 -1.350 1.00 98.75 237 LEU A O 1
ATOM 1830 N N . TRP A 1 238 ? -12.251 -6.419 0.298 1.00 98.94 238 TRP A N 1
ATOM 1831 C CA . TRP A 1 238 ? -12.377 -5.044 0.766 1.00 98.94 238 TRP A CA 1
ATOM 1832 C C . TRP A 1 238 ? -11.068 -4.314 0.531 1.00 98.94 238 TRP A C 1
ATOM 1834 O O . TRP A 1 238 ? -10.025 -4.862 0.863 1.00 98.94 238 TRP A O 1
ATOM 1844 N N . ILE A 1 239 ? -11.118 -3.106 -0.023 1.00 98.94 239 ILE A N 1
ATOM 1845 C CA . ILE A 1 239 ? -9.938 -2.313 -0.389 1.00 98.94 239 ILE A CA 1
ATOM 1846 C C . ILE A 1 239 ? -10.081 -0.896 0.174 1.00 98.94 239 ILE A C 1
ATOM 1848 O O . ILE A 1 239 ? -11.139 -0.283 0.014 1.00 98.94 239 ILE A O 1
ATOM 1852 N N . GLY A 1 240 ? -9.039 -0.389 0.830 1.00 98.69 240 GLY A N 1
ATOM 1853 C CA . GLY A 1 240 ? -8.920 1.012 1.235 1.00 98.69 240 GLY A CA 1
ATOM 1854 C C . GLY A 1 240 ? -8.249 1.840 0.139 1.00 98.69 240 GLY A C 1
ATOM 1855 O O . GLY A 1 240 ? -7.292 1.377 -0.468 1.00 98.69 240 GLY A O 1
ATOM 1856 N N . ASP A 1 241 ? -8.771 3.038 -0.119 1.00 98.44 241 ASP A N 1
ATOM 1857 C CA . ASP A 1 241 ? -8.280 3.975 -1.139 1.00 98.44 241 ASP A CA 1
ATOM 1858 C C . ASP A 1 241 ? -7.798 5.305 -0.527 1.00 98.44 241 ASP A C 1
ATOM 1860 O O . ASP A 1 241 ? -8.379 5.790 0.452 1.00 98.44 241 ASP A O 1
ATOM 1864 N N . GLU A 1 242 ? -6.780 5.926 -1.132 1.00 97.06 242 GLU A N 1
ATOM 1865 C CA . GLU A 1 242 ? -6.210 7.194 -0.668 1.00 97.06 242 GLU A CA 1
ATOM 1866 C C . GLU A 1 242 ? -6.924 8.442 -1.197 1.00 97.06 242 GLU A C 1
ATOM 1868 O O . GLU A 1 242 ? -7.184 9.405 -0.464 1.00 97.06 242 GLU A O 1
ATOM 1873 N N . PHE A 1 243 ? -7.197 8.476 -2.506 1.00 95.50 243 PHE A N 1
ATOM 1874 C CA . PHE A 1 243 ? -7.671 9.689 -3.178 1.00 95.50 243 PHE A CA 1
ATOM 1875 C C . PHE A 1 243 ? -9.046 10.102 -2.664 1.00 95.50 243 PHE A C 1
ATOM 1877 O O . PHE A 1 243 ? -9.343 11.281 -2.456 1.00 95.50 243 PHE A O 1
ATOM 1884 N N . GLY A 1 244 ? -9.915 9.123 -2.491 1.00 88.62 244 GLY A N 1
ATOM 1885 C CA . GLY A 1 244 ? -11.314 9.259 -2.171 1.00 88.62 244 GLY A CA 1
ATOM 1886 C C . GLY A 1 244 ? -11.660 9.608 -0.741 1.00 88.62 244 GLY A C 1
ATOM 1887 O O . GLY A 1 244 ? -12.767 10.096 -0.537 1.00 88.62 244 GLY A O 1
ATOM 1888 N N . PRO A 1 245 ? -10.768 9.411 0.237 1.00 97.00 245 PRO A N 1
ATOM 1889 C CA . PRO A 1 245 ? -10.566 8.038 0.688 1.00 97.00 245 PRO A CA 1
ATOM 1890 C C . PRO A 1 245 ? -11.884 7.248 0.683 1.00 97.00 245 PRO A C 1
ATOM 1892 O O . PRO A 1 245 ? -12.891 7.677 1.265 1.00 97.00 245 PRO A O 1
ATOM 1895 N N . TYR A 1 246 ? -11.891 6.101 0.019 1.00 98.56 246 TYR A N 1
ATOM 1896 C CA . TYR A 1 246 ? -13.047 5.212 -0.052 1.00 98.56 246 TYR A CA 1
ATOM 1897 C C . TYR A 1 246 ? -12.737 3.853 0.569 1.00 98.56 246 TYR A C 1
ATOM 1899 O O . TYR A 1 246 ? -11.600 3.393 0.556 1.00 98.56 246 TYR A O 1
ATOM 1907 N N . LEU A 1 247 ? -13.778 3.183 1.061 1.00 98.81 247 LEU A N 1
ATOM 1908 C CA . LEU A 1 247 ? -13.743 1.738 1.255 1.00 98.81 247 LEU A CA 1
ATOM 1909 C C . LEU A 1 247 ? -14.481 1.086 0.081 1.00 98.81 247 LEU A C 1
ATOM 1911 O O . LEU A 1 247 ? -15.622 1.442 -0.216 1.00 98.81 247 LEU A O 1
ATOM 1915 N N . ILE A 1 248 ? -13.837 0.160 -0.617 1.00 98.88 248 ILE A N 1
ATOM 1916 C CA . ILE A 1 248 ? -14.354 -0.473 -1.834 1.00 98.88 248 ILE A CA 1
ATOM 1917 C C . ILE A 1 248 ? -14.633 -1.942 -1.524 1.00 98.88 248 ILE A C 1
ATOM 1919 O O . ILE A 1 248 ? -13.764 -2.639 -1.011 1.00 98.88 248 ILE A O 1
ATOM 1923 N N . LYS A 1 249 ? -15.835 -2.426 -1.851 1.00 98.88 249 LYS A N 1
ATOM 1924 C CA . LYS A 1 249 ? -16.183 -3.853 -1.805 1.00 98.88 249 LYS A CA 1
ATOM 1925 C C . LYS A 1 249 ? -16.157 -4.412 -3.220 1.00 98.88 249 LYS A C 1
ATOM 1927 O O . LYS A 1 249 ? -16.869 -3.898 -4.084 1.00 98.88 249 LYS A O 1
ATOM 1932 N N . ALA A 1 250 ? -15.418 -5.489 -3.441 1.00 98.94 250 ALA A N 1
ATOM 1933 C CA . ALA A 1 250 ? -15.381 -6.251 -4.682 1.00 98.94 250 ALA A CA 1
ATOM 1934 C C . ALA A 1 250 ? -15.657 -7.740 -4.424 1.00 98.94 250 ALA A C 1
ATOM 1936 O O . ALA A 1 250 ? -15.515 -8.234 -3.305 1.00 98.94 250 ALA A O 1
ATOM 1937 N N . ASP A 1 251 ? -16.078 -8.468 -5.457 1.00 98.69 251 ASP A N 1
ATOM 1938 C CA . ASP A 1 251 ? -16.083 -9.930 -5.401 1.00 98.69 251 ASP A CA 1
ATOM 1939 C C . ASP A 1 251 ? -14.663 -10.501 -5.564 1.00 98.69 251 ASP A C 1
ATOM 1941 O O . ASP A 1 251 ? -13.715 -9.795 -5.915 1.00 98.69 251 ASP A O 1
ATOM 1945 N N . LEU A 1 252 ? -14.516 -11.809 -5.339 1.00 97.75 252 LEU A N 1
ATOM 1946 C CA . LEU A 1 252 ? -13.233 -12.514 -5.457 1.00 97.75 252 LEU A CA 1
ATOM 1947 C C . LEU A 1 252 ? -12.731 -12.665 -6.909 1.00 97.75 252 LEU A C 1
ATOM 1949 O O . LEU A 1 252 ? -11.744 -13.355 -7.143 1.00 97.75 252 LEU A O 1
ATOM 1953 N N . ASN A 1 253 ? -13.395 -12.041 -7.889 1.00 97.69 253 ASN A N 1
ATOM 1954 C CA . ASN A 1 253 ? -12.929 -11.915 -9.271 1.00 97.69 253 ASN A CA 1
ATOM 1955 C C . ASN A 1 253 ? -12.595 -10.458 -9.646 1.00 97.69 253 ASN A C 1
ATOM 1957 O O . ASN A 1 253 ? -12.271 -10.197 -10.802 1.00 97.69 253 ASN A O 1
ATOM 1961 N N . GLY A 1 254 ? -12.670 -9.517 -8.697 1.00 98.31 254 GLY A N 1
ATOM 1962 C CA . GLY A 1 254 ? -12.344 -8.105 -8.908 1.00 98.31 254 GLY A CA 1
ATOM 1963 C C . GLY A 1 254 ? -13.503 -7.234 -9.368 1.00 98.31 254 GLY A C 1
ATOM 1964 O O . GLY A 1 254 ? -13.301 -6.054 -9.659 1.00 98.31 254 GLY A O 1
ATOM 1965 N N . LYS A 1 255 ? -14.731 -7.763 -9.412 1.00 98.88 255 LYS A N 1
ATOM 1966 C CA . LYS A 1 255 ? -15.897 -6.955 -9.762 1.00 98.88 255 LYS A CA 1
ATOM 1967 C C . LYS A 1 255 ? -16.300 -6.065 -8.594 1.00 98.88 255 LYS A C 1
ATOM 1969 O O . LYS A 1 255 ? -16.692 -6.581 -7.549 1.00 98.88 255 LYS A O 1
ATOM 1974 N N . VAL A 1 256 ? -16.306 -4.749 -8.787 1.00 98.94 256 VAL A N 1
ATOM 1975 C CA . VAL A 1 256 ? -16.802 -3.809 -7.773 1.00 98.94 256 VAL A CA 1
ATOM 1976 C C . VAL A 1 256 ? -18.284 -4.067 -7.486 1.00 98.94 256 VAL A C 1
ATOM 1978 O O . VAL A 1 256 ? -19.118 -4.162 -8.388 1.00 98.94 256 VAL A O 1
ATOM 1981 N N . LEU A 1 257 ? -18.610 -4.178 -6.200 1.00 98.88 257 LEU A N 1
ATOM 1982 C CA . LEU A 1 257 ? -19.957 -4.381 -5.674 1.00 98.88 257 LEU A CA 1
ATOM 1983 C C . LEU A 1 257 ? -20.508 -3.101 -5.036 1.00 98.88 257 LEU A C 1
ATOM 1985 O O . LEU A 1 257 ? -21.699 -2.817 -5.181 1.00 98.88 257 LEU A O 1
ATOM 1989 N N . ALA A 1 258 ? -19.655 -2.338 -4.345 1.00 98.81 258 ALA A N 1
ATOM 1990 C CA . ALA A 1 258 ? -20.012 -1.084 -3.687 1.00 98.81 258 ALA A CA 1
ATOM 1991 C C . ALA A 1 258 ? -18.776 -0.214 -3.395 1.00 98.81 258 ALA A C 1
ATOM 1993 O O . ALA A 1 258 ? -17.664 -0.726 -3.275 1.00 98.81 258 ALA A O 1
ATOM 1994 N N . VAL A 1 259 ? -18.998 1.093 -3.236 1.00 98.75 259 VAL A N 1
ATOM 1995 C CA . VAL A 1 259 ? -17.997 2.086 -2.814 1.00 98.75 259 VAL A CA 1
ATOM 1996 C C . VAL A 1 259 ? -18.605 2.919 -1.687 1.00 98.75 259 VAL A C 1
ATOM 1998 O O . VAL A 1 259 ? -19.711 3.442 -1.836 1.00 98.75 259 VAL A O 1
ATOM 2001 N N . PHE A 1 260 ? -17.899 3.038 -0.566 1.00 98.69 260 PHE A N 1
ATOM 2002 C CA . PHE A 1 260 ? -18.359 3.718 0.641 1.00 98.69 260 PHE A CA 1
ATOM 2003 C C . PHE A 1 260 ? -17.500 4.953 0.910 1.00 98.69 260 PHE A C 1
ATOM 2005 O O . PHE A 1 260 ? -16.280 4.853 1.029 1.00 98.69 260 PHE A O 1
ATOM 2012 N N . GLU A 1 261 ? -18.136 6.121 1.027 1.00 98.00 261 GLU A N 1
ATOM 2013 C CA . GLU A 1 261 ? -17.476 7.347 1.494 1.00 98.00 261 GLU A CA 1
ATOM 2014 C C . GLU A 1 261 ? -16.966 7.166 2.921 1.00 98.00 261 GLU A C 1
ATOM 2016 O O . GLU A 1 261 ? -17.707 6.684 3.780 1.00 98.00 261 GLU A O 1
ATOM 2021 N N . THR A 1 262 ? -15.741 7.609 3.194 1.00 98.25 262 THR A N 1
ATOM 2022 C CA . THR A 1 262 ? -15.172 7.565 4.544 1.00 98.25 262 THR A CA 1
ATOM 2023 C C . THR A 1 262 ? -15.835 8.576 5.464 1.00 98.25 262 THR A C 1
ATOM 2025 O O . THR A 1 262 ? -15.946 9.757 5.123 1.00 98.25 262 THR A O 1
ATOM 2028 N N . GLN A 1 263 ? -16.238 8.126 6.656 1.00 98.12 263 GLN A N 1
ATOM 2029 C CA . GLN A 1 263 ? -16.808 8.987 7.688 1.00 98.12 263 GLN A CA 1
ATOM 2030 C C . GLN A 1 263 ? -15.977 8.964 8.967 1.00 98.12 263 GLN A C 1
ATOM 2032 O O . GLN A 1 263 ? -15.709 7.903 9.522 1.00 98.12 263 GLN A O 1
ATOM 2037 N N . VAL A 1 264 ? -15.661 10.154 9.474 1.00 97.44 264 VAL A N 1
ATOM 2038 C CA . VAL A 1 264 ? -15.057 10.366 10.794 1.00 97.44 264 VAL A CA 1
ATOM 2039 C C . VAL A 1 264 ? -16.024 11.215 11.609 1.00 97.44 264 VAL A C 1
ATOM 2041 O O . VAL A 1 264 ? -16.499 12.247 11.131 1.00 97.44 264 VAL A O 1
ATOM 2044 N N . ASP A 1 265 ? -16.404 10.740 12.796 1.00 93.31 265 ASP A N 1
ATOM 2045 C CA . ASP A 1 265 ? -17.441 11.355 13.641 1.00 93.31 265 ASP A CA 1
ATOM 2046 C C . ASP A 1 265 ? -18.757 11.652 12.889 1.00 93.31 265 ASP A C 1
ATOM 2048 O O . ASP A 1 265 ? -19.385 12.703 13.054 1.00 93.31 265 ASP A O 1
ATOM 2052 N N . GLY A 1 266 ? -19.157 10.735 11.999 1.00 94.69 266 GLY A N 1
ATOM 2053 C CA . GLY A 1 266 ? -20.367 10.855 11.175 1.00 94.69 266 GLY A CA 1
ATOM 2054 C C . GLY A 1 266 ? -20.294 11.919 10.072 1.00 94.69 266 GLY A C 1
ATOM 2055 O O . GLY A 1 266 ? -21.321 12.270 9.490 1.00 94.69 266 GLY A O 1
ATOM 2056 N N . LYS A 1 267 ? -19.106 12.464 9.783 1.00 95.69 267 LYS A N 1
ATOM 2057 C CA . LYS A 1 267 ? -18.880 13.438 8.709 1.00 95.69 267 LYS A CA 1
ATOM 2058 C C . LYS A 1 267 ? -18.009 12.835 7.624 1.00 95.69 267 LYS A C 1
ATOM 2060 O O . LYS A 1 267 ? -16.970 12.252 7.916 1.00 95.69 267 LYS A O 1
ATOM 2065 N N . VAL A 1 268 ? -18.407 13.043 6.372 1.00 96.75 268 VAL A N 1
ATOM 2066 C CA . VAL A 1 268 ? -17.589 12.657 5.220 1.00 96.75 268 VAL A CA 1
ATOM 2067 C C . VAL A 1 268 ? -16.309 13.485 5.203 1.00 96.75 268 VAL A C 1
ATOM 2069 O O . VAL A 1 268 ? -16.369 14.717 5.252 1.00 96.75 268 VAL A O 1
ATOM 2072 N N . VAL A 1 269 ? -15.171 12.805 5.106 1.00 97.00 269 VAL A N 1
ATOM 2073 C CA . VAL A 1 269 ? -13.859 13.428 4.908 1.00 97.00 269 VAL A CA 1
ATOM 2074 C C . VAL A 1 269 ? -13.422 13.252 3.460 1.00 97.00 269 VAL A C 1
ATOM 2076 O O . VAL A 1 269 ? -13.719 12.240 2.832 1.00 97.00 269 VAL A O 1
ATOM 2079 N N . LYS A 1 270 ? -12.751 14.261 2.903 1.00 96.38 270 LYS A N 1
ATOM 2080 C CA . LYS A 1 270 ? -12.298 14.251 1.503 1.00 96.38 270 LYS A CA 1
ATOM 2081 C C . LYS A 1 270 ? -10.841 14.660 1.405 1.00 96.38 270 LYS A C 1
ATOM 2083 O O . LYS A 1 270 ? -10.391 15.475 2.216 1.00 96.38 270 LYS A O 1
ATOM 2088 N N . SER A 1 271 ? -10.157 14.141 0.387 1.00 96.50 271 SER A N 1
ATOM 2089 C CA . SER A 1 271 ? -8.852 14.621 -0.071 1.00 96.50 271 SER A CA 1
ATOM 2090 C C . SER A 1 271 ? -9.003 15.558 -1.289 1.00 96.50 271 SER A C 1
ATOM 2092 O O . SER A 1 271 ? -10.091 15.628 -1.875 1.00 96.50 271 SER A O 1
ATOM 2094 N N . PRO A 1 272 ? -7.933 16.265 -1.705 1.00 95.19 272 PRO A N 1
ATOM 2095 C CA . PRO A 1 272 ? -7.879 17.039 -2.947 1.00 95.19 272 PRO A CA 1
ATOM 2096 C C . PRO A 1 272 ? -8.242 16.263 -4.220 1.00 95.19 272 PRO A C 1
ATOM 2098 O O . PRO A 1 272 ? -8.671 16.887 -5.187 1.00 95.19 272 PRO A O 1
ATOM 2101 N N . ASP A 1 273 ? -8.040 14.943 -4.233 1.00 95.38 273 ASP A N 1
ATOM 2102 C CA . ASP A 1 273 ? -8.267 14.077 -5.400 1.00 95.38 273 ASP A CA 1
ATOM 2103 C C . ASP A 1 273 ? -9.610 13.349 -5.369 1.00 95.38 273 ASP A C 1
ATOM 2105 O O . ASP A 1 273 ? -9.942 12.611 -6.305 1.00 95.38 273 ASP A O 1
ATOM 2109 N N . ASN A 1 274 ? -10.415 13.598 -4.331 1.00 95.94 274 ASN A N 1
ATOM 2110 C CA . ASN A 1 274 ? -11.766 13.076 -4.261 1.00 95.94 274 ASN A CA 1
ATOM 2111 C C . ASN A 1 274 ? -12.578 13.598 -5.471 1.00 95.94 274 ASN A C 1
ATOM 2113 O O . ASN A 1 274 ? -12.676 14.813 -5.671 1.00 95.94 274 ASN A O 1
ATOM 2117 N N . PRO A 1 275 ? -13.221 12.716 -6.256 1.00 93.69 275 PRO A N 1
ATOM 2118 C CA . PRO A 1 275 ? -13.872 13.069 -7.524 1.00 93.69 275 PRO A CA 1
ATOM 2119 C C . PRO A 1 275 ? -15.086 13.995 -7.373 1.00 93.69 275 PRO A C 1
ATOM 2121 O O . PRO A 1 275 ? -15.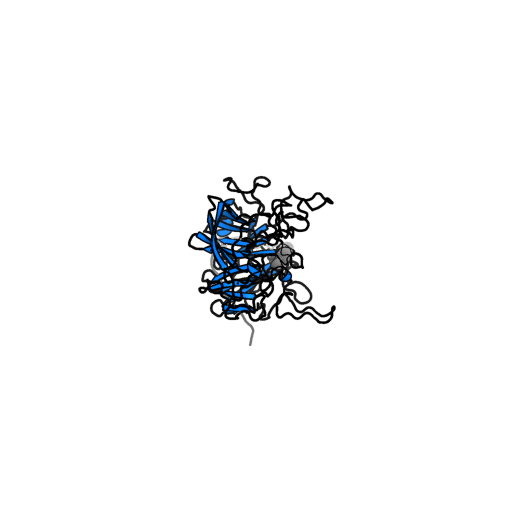548 14.582 -8.348 1.00 93.69 275 PRO A O 1
ATOM 2124 N N . THR A 1 276 ? -15.616 14.136 -6.157 1.00 91.19 276 THR A N 1
ATOM 2125 C CA . THR A 1 276 ? -16.732 15.040 -5.846 1.00 91.19 276 THR A CA 1
ATOM 2126 C C . THR A 1 276 ? -16.269 16.381 -5.271 1.00 91.19 276 THR A C 1
ATOM 2128 O O . THR A 1 276 ? -17.096 17.257 -5.001 1.00 91.19 276 THR A O 1
ATOM 2131 N N . LEU A 1 277 ? -14.963 16.559 -5.041 1.00 92.44 277 LEU A N 1
ATOM 2132 C CA . LEU A 1 277 ? -14.420 17.809 -4.533 1.00 92.44 277 LEU A CA 1
ATOM 2133 C C . LEU A 1 277 ? -14.497 18.888 -5.617 1.00 92.44 277 LEU A C 1
ATOM 2135 O O . LEU A 1 277 ? -14.031 18.717 -6.739 1.00 92.44 277 LEU A O 1
ATOM 2139 N N . THR A 1 278 ? -15.060 20.040 -5.265 1.00 89.19 278 THR A N 1
ATOM 2140 C CA . THR A 1 278 ? -15.019 21.233 -6.116 1.00 89.19 278 THR A CA 1
ATOM 2141 C C . THR A 1 278 ? -14.012 22.211 -5.537 1.00 89.19 278 THR A C 1
ATOM 2143 O O . THR A 1 278 ? -14.139 22.605 -4.374 1.00 89.19 278 THR A O 1
ATOM 2146 N N . LEU A 1 279 ? -13.023 22.605 -6.340 1.00 87.56 279 LEU A N 1
ATOM 2147 C CA . LEU A 1 279 ? -12.089 23.659 -5.961 1.00 87.56 279 LEU A CA 1
ATOM 2148 C C . LEU A 1 279 ? -12.813 25.012 -5.890 1.00 87.56 279 LEU A C 1
ATOM 2150 O O . LEU A 1 279 ? -13.702 25.276 -6.707 1.00 87.56 279 LEU A O 1
ATOM 2154 N N . PRO A 1 280 ? -12.438 25.896 -4.951 1.00 88.44 280 PRO A N 1
ATOM 2155 C CA . PRO A 1 280 ? -12.932 27.263 -4.960 1.00 88.44 280 PRO A CA 1
ATOM 2156 C C . PRO A 1 280 ? -12.614 27.953 -6.294 1.00 88.44 280 PRO A C 1
ATOM 2158 O O . PRO A 1 280 ? -11.511 27.832 -6.819 1.00 88.44 280 PRO A O 1
ATOM 2161 N N . GLY A 1 281 ? -13.574 28.706 -6.837 1.00 89.06 281 GLY A N 1
ATOM 2162 C CA . GLY A 1 281 ? -13.373 29.438 -8.096 1.00 89.06 281 GLY A CA 1
ATOM 2163 C C . GLY A 1 281 ? -12.419 30.634 -7.979 1.00 89.06 281 GLY A C 1
ATOM 2164 O O . GLY A 1 281 ? -11.925 31.121 -8.992 1.00 89.06 281 GLY A O 1
ATOM 2165 N N . ALA A 1 282 ? -12.165 31.112 -6.756 1.00 92.12 282 ALA A N 1
ATOM 2166 C CA . ALA A 1 282 ? -11.221 32.185 -6.467 1.00 92.12 282 ALA A CA 1
ATOM 2167 C C . ALA A 1 282 ? -9.916 31.606 -5.877 1.00 92.12 282 ALA A C 1
ATOM 2169 O O . ALA A 1 282 ? -10.002 30.715 -5.028 1.00 92.12 282 ALA A O 1
ATOM 2170 N N . PRO A 1 283 ? -8.726 32.112 -6.262 1.00 88.62 283 PRO A N 1
ATOM 2171 C CA . PRO A 1 283 ? -7.438 31.618 -5.754 1.00 88.62 283 PRO A CA 1
ATOM 2172 C C . PRO A 1 283 ? -7.239 31.744 -4.236 1.00 88.62 283 PRO A C 1
ATOM 2174 O O . PRO A 1 283 ? -6.404 31.050 -3.669 1.00 88.62 283 PRO A O 1
ATOM 2177 N N . ASP A 1 284 ? -7.982 32.635 -3.584 1.00 89.69 284 ASP A N 1
ATOM 2178 C CA . ASP A 1 284 ? -7.987 32.872 -2.137 1.00 89.69 284 ASP A CA 1
ATOM 2179 C C . ASP A 1 284 ? -9.187 32.216 -1.429 1.00 89.69 284 ASP A C 1
ATOM 2181 O O . ASP A 1 284 ? -9.440 32.454 -0.246 1.00 89.69 284 ASP A O 1
ATOM 2185 N N . GLY A 1 285 ? -9.945 31.386 -2.149 1.00 88.31 285 GLY A N 1
ATOM 2186 C CA . GLY A 1 285 ? -11.083 30.672 -1.599 1.00 88.31 285 GLY A CA 1
ATOM 2187 C C . GLY A 1 285 ? -10.673 29.657 -0.532 1.00 88.31 285 GLY A C 1
ATOM 2188 O O . GLY A 1 285 ? -9.617 29.028 -0.594 1.00 88.31 285 GLY A O 1
ATOM 2189 N N . LYS A 1 286 ? -11.543 29.467 0.464 1.00 86.25 286 LYS A N 1
ATOM 2190 C CA . LYS A 1 286 ? -11.295 28.511 1.546 1.00 86.25 286 LYS A CA 1
ATOM 2191 C C . LYS A 1 286 ? -11.337 27.078 1.018 1.00 86.25 286 LYS A C 1
ATOM 2193 O O . LYS A 1 286 ? -12.318 26.661 0.406 1.00 86.25 286 LYS A O 1
ATOM 2198 N N . GLN A 1 287 ? -10.303 26.316 1.343 1.00 84.00 287 GLN A N 1
ATOM 2199 C CA . GLN A 1 287 ? -10.223 24.904 1.013 1.00 84.00 287 GLN A CA 1
ATOM 2200 C C . GLN A 1 287 ? -11.253 24.064 1.789 1.00 84.00 287 GLN A C 1
ATOM 2202 O O . GLN A 1 287 ? -11.552 24.337 2.952 1.00 84.00 287 GLN A O 1
ATOM 2207 N N . ASN A 1 288 ? -11.790 23.031 1.140 1.00 87.75 288 ASN A N 1
ATOM 2208 C CA . ASN A 1 288 ? -12.899 22.198 1.623 1.00 87.75 288 ASN A CA 1
ATOM 2209 C C . ASN A 1 288 ? -12.549 20.708 1.826 1.00 87.75 288 ASN A C 1
ATOM 2211 O O . ASN A 1 288 ? -13.463 19.897 1.963 1.00 87.75 288 ASN A O 1
ATOM 2215 N N . PHE A 1 289 ? -11.265 20.348 1.874 1.00 94.31 289 PHE A N 1
ATOM 2216 C CA . PHE A 1 289 ? -10.800 18.989 2.180 1.00 94.31 289 PHE A CA 1
ATOM 2217 C C . PHE A 1 289 ? -10.184 18.912 3.587 1.00 94.31 289 PHE A C 1
ATOM 2219 O O . PHE A 1 289 ? -9.722 19.920 4.125 1.00 94.31 289 PHE A O 1
ATOM 2226 N N . GLN A 1 290 ? -10.215 17.721 4.187 1.00 96.62 290 GLN A N 1
ATOM 2227 C CA . GLN A 1 290 ? -9.725 17.441 5.548 1.00 96.62 290 GLN A CA 1
ATOM 2228 C C . GLN A 1 290 ? -8.542 16.477 5.520 1.00 96.62 290 GLN A C 1
ATOM 2230 O O . GLN A 1 290 ? -7.697 16.512 6.405 1.00 96.62 290 GLN A O 1
ATOM 2235 N N . VAL A 1 291 ? -8.485 15.634 4.495 1.00 97.62 291 VAL A N 1
ATOM 2236 C CA . VAL A 1 291 ? -7.405 14.687 4.251 1.00 97.62 291 VAL A CA 1
ATOM 2237 C C . VAL A 1 291 ? -6.424 15.362 3.302 1.00 97.62 291 VAL A C 1
ATOM 2239 O O . VAL A 1 291 ? -6.844 16.016 2.346 1.00 97.62 291 VAL A O 1
ATOM 2242 N N . ALA A 1 292 ? -5.125 15.277 3.572 1.00 96.62 292 ALA A N 1
ATOM 2243 C CA . ALA A 1 292 ? -4.129 15.766 2.623 1.00 96.62 292 ALA A CA 1
ATOM 2244 C C . ALA A 1 292 ? -4.079 14.858 1.375 1.00 96.62 292 ALA A C 1
ATOM 2246 O O . ALA A 1 292 ? -4.655 13.777 1.354 1.00 96.62 292 ALA A O 1
ATOM 2247 N N . ARG A 1 293 ? -3.447 15.331 0.297 1.00 95.75 293 ARG A N 1
ATOM 2248 C CA . ARG A 1 293 ? -3.226 14.516 -0.910 1.00 95.75 293 ARG A CA 1
ATOM 2249 C C . ARG A 1 293 ? -2.346 13.315 -0.565 1.00 95.75 293 ARG A C 1
ATOM 2251 O O . ARG A 1 293 ? -1.344 13.541 0.111 1.00 95.75 293 ARG A O 1
ATOM 2258 N N . SER A 1 294 ? -2.704 12.137 -1.080 1.00 93.62 294 SER A N 1
ATOM 2259 C CA . SER A 1 294 ? -2.012 10.865 -0.818 1.00 93.62 294 SER A CA 1
ATOM 2260 C C . SER A 1 294 ? -1.766 10.660 0.674 1.00 93.62 294 SER A C 1
ATOM 2262 O O . SER A 1 294 ? -0.626 10.709 1.130 1.00 93.62 294 SER A O 1
ATOM 2264 N N . LYS A 1 295 ? -2.862 10.755 1.436 1.00 97.31 295 LYS A N 1
ATOM 2265 C CA . LYS A 1 295 ? -2.905 10.604 2.896 1.00 97.31 295 LYS A CA 1
ATOM 2266 C C . LYS A 1 295 ? -4.236 9.981 3.341 1.00 97.31 295 LYS A C 1
ATOM 2268 O O . LYS A 1 295 ? -4.741 10.313 4.421 1.00 97.31 295 LYS A O 1
ATOM 2273 N N . GLY A 1 296 ? -4.870 9.210 2.456 1.00 98.12 296 GLY A N 1
ATOM 2274 C CA . GLY A 1 296 ? -6.153 8.564 2.718 1.00 98.12 296 GLY A CA 1
ATOM 2275 C C . GLY A 1 296 ? -5.926 7.259 3.465 1.00 98.12 296 GLY A C 1
ATOM 2276 O O . GLY A 1 296 ? -5.237 7.301 4.474 1.00 98.12 296 GLY A O 1
ATOM 2277 N N . PHE A 1 297 ? -6.545 6.140 3.083 1.00 98.62 297 PHE A N 1
ATOM 2278 C CA . PHE A 1 297 ? -6.261 4.871 3.765 1.00 98.62 297 PHE A CA 1
ATOM 2279 C C . PHE A 1 297 ? -4.953 4.262 3.276 1.00 98.62 297 PHE A C 1
ATOM 2281 O O . PHE A 1 297 ? -4.874 3.992 2.092 1.00 98.62 297 PHE A O 1
ATOM 2288 N N . GLU A 1 298 ? -4.033 3.956 4.197 1.00 97.62 298 GLU A N 1
ATOM 2289 C CA . GLU A 1 298 ? -2.766 3.249 3.913 1.00 97.62 298 GLU A CA 1
ATOM 2290 C C . GLU A 1 298 ? -2.795 1.805 4.423 1.00 97.62 298 GLU A C 1
ATOM 2292 O O . GLU A 1 298 ? -2.334 0.883 3.775 1.00 97.62 298 GLU A O 1
ATOM 2297 N N . GLY A 1 299 ? -3.353 1.584 5.615 1.00 97.81 299 GLY A N 1
ATOM 2298 C CA . GLY A 1 299 ? -3.411 0.265 6.244 1.00 97.81 299 GLY A CA 1
ATOM 2299 C C . GLY A 1 299 ? -4.844 -0.112 6.570 1.00 97.81 299 GLY A C 1
ATOM 2300 O O . GLY A 1 299 ? -5.660 0.748 6.896 1.00 97.81 299 GLY A O 1
ATOM 2301 N N . MET A 1 300 ? -5.177 -1.398 6.545 1.00 98.69 300 MET A N 1
ATOM 2302 C CA . MET A 1 300 ? -6.491 -1.857 6.985 1.00 98.69 300 MET A CA 1
ATOM 2303 C C . MET A 1 300 ? -6.399 -3.252 7.554 1.00 98.69 300 MET A C 1
ATOM 2305 O O . MET A 1 300 ? -6.048 -4.169 6.827 1.00 98.69 300 MET A O 1
ATOM 2309 N N . ALA A 1 301 ? -6.840 -3.426 8.798 1.00 98.62 301 ALA A N 1
ATOM 2310 C CA . ALA A 1 301 ? -6.941 -4.741 9.414 1.00 98.62 301 ALA A CA 1
ATOM 2311 C C . ALA A 1 301 ? -8.377 -5.293 9.363 1.00 98.62 301 ALA A C 1
ATOM 2313 O O . ALA A 1 301 ? -9.339 -4.567 9.105 1.00 98.62 301 ALA A O 1
ATOM 2314 N N . VAL A 1 302 ? -8.538 -6.584 9.651 1.00 98.69 302 VAL A N 1
ATOM 2315 C CA . VAL A 1 302 ? -9.837 -7.259 9.806 1.00 98.69 302 VAL A CA 1
ATOM 2316 C C . VAL A 1 302 ? -9.889 -7.964 11.158 1.00 98.69 302 VAL A C 1
ATOM 2318 O O . VAL A 1 302 ? -8.895 -8.554 11.582 1.00 98.69 302 VAL A O 1
ATOM 2321 N N . SER A 1 303 ? -11.026 -7.910 11.856 1.00 98.19 303 SER A N 1
ATOM 2322 C CA . SER A 1 303 ? -11.207 -8.668 13.099 1.00 98.19 303 SER A CA 1
ATOM 2323 C C . SER A 1 303 ? -11.067 -10.177 12.843 1.00 98.19 303 SER A C 1
ATOM 2325 O O . SER A 1 303 ? -11.419 -10.644 11.759 1.00 98.19 303 SER A O 1
ATOM 2327 N N . PRO A 1 304 ? -10.622 -10.987 13.826 1.00 96.38 304 PRO A N 1
ATOM 2328 C CA . PRO A 1 304 ? -10.437 -12.430 13.622 1.00 96.38 304 PRO A CA 1
ATOM 2329 C C . PRO A 1 304 ? -11.690 -13.187 13.154 1.00 96.38 304 PRO A C 1
ATOM 2331 O O . PRO A 1 304 ? -11.583 -14.241 12.535 1.00 96.38 304 PRO A O 1
ATOM 2334 N N . ASP A 1 305 ? -12.880 -12.667 13.461 1.00 96.88 305 ASP A N 1
ATOM 2335 C CA . ASP A 1 305 ? -14.164 -13.230 13.036 1.00 96.88 305 ASP A CA 1
ATOM 2336 C C . ASP A 1 305 ? -14.684 -12.664 11.699 1.00 96.88 305 ASP A C 1
ATOM 2338 O O . ASP A 1 305 ? -15.772 -13.037 11.261 1.00 96.88 305 ASP A O 1
ATOM 2342 N N . GLY A 1 306 ? -13.944 -11.752 11.061 1.00 97.94 306 GLY A N 1
ATOM 2343 C CA . GLY A 1 306 ? -14.318 -11.109 9.801 1.00 97.94 306 GLY A CA 1
ATOM 2344 C C . GLY A 1 306 ? -15.476 -10.113 9.904 1.00 97.94 306 GLY A C 1
ATOM 2345 O O . GLY A 1 306 ? -15.955 -9.631 8.880 1.00 97.94 306 GLY A O 1
ATOM 2346 N N . SER A 1 307 ? -15.976 -9.815 11.107 1.00 98.50 307 SER A N 1
ATOM 2347 C CA . SER A 1 307 ? -17.165 -8.973 11.280 1.00 98.50 307 SER A CA 1
ATOM 2348 C C . SER A 1 307 ? -16.877 -7.472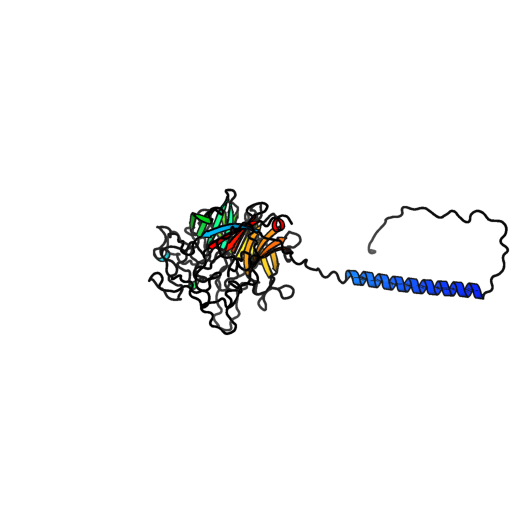 11.192 1.00 98.50 307 SER A C 1
ATOM 2350 O O . SER A 1 307 ? -17.788 -6.694 10.879 1.00 98.50 307 SER A O 1
ATOM 2352 N N . LYS A 1 308 ? -15.629 -7.062 11.452 1.00 98.69 308 LYS A N 1
ATOM 2353 C CA . LYS A 1 308 ? -15.176 -5.669 11.452 1.00 98.69 308 LYS A CA 1
ATOM 2354 C C . LYS A 1 308 ? -13.945 -5.484 10.578 1.00 98.69 308 LYS A C 1
ATOM 2356 O O . LYS A 1 308 ? -13.051 -6.325 10.570 1.00 98.69 308 LYS A O 1
ATOM 2361 N N . LEU A 1 309 ? -13.889 -4.341 9.907 1.00 98.88 309 LEU A N 1
ATOM 2362 C CA . LEU A 1 309 ? -12.672 -3.820 9.292 1.00 98.88 309 LEU A CA 1
ATOM 2363 C C . LEU A 1 309 ? -12.177 -2.626 10.101 1.00 98.88 309 LEU A C 1
ATOM 2365 O O . LEU A 1 309 ? -12.985 -1.871 10.654 1.00 98.88 309 LEU A O 1
ATOM 2369 N N . TYR A 1 310 ? -10.860 -2.455 10.116 1.00 98.81 310 TYR A N 1
ATOM 2370 C CA . TYR A 1 310 ? -10.167 -1.371 10.793 1.00 98.81 310 TYR A CA 1
ATOM 2371 C C . TYR A 1 310 ? -9.275 -0.580 9.823 1.00 98.81 310 TYR A C 1
ATOM 2373 O O . TYR A 1 310 ? -8.050 -0.650 9.939 1.00 98.81 310 TYR A O 1
ATOM 2381 N N . PRO A 1 311 ? -9.839 0.118 8.819 1.00 98.69 311 PRO A N 1
ATOM 2382 C CA . PRO A 1 311 ? -9.045 0.942 7.918 1.00 98.69 311 PRO A CA 1
ATOM 2383 C C . PRO A 1 311 ? -8.460 2.150 8.660 1.00 98.69 311 PRO A C 1
ATOM 2385 O O . PRO A 1 311 ? -9.116 2.788 9.489 1.00 98.69 311 PRO A O 1
ATOM 2388 N N . MET A 1 312 ? -7.204 2.448 8.365 1.00 98.81 312 MET A N 1
ATOM 2389 C CA . MET A 1 312 ? -6.372 3.422 9.046 1.00 98.81 312 MET A CA 1
ATOM 2390 C C . MET A 1 312 ? -5.883 4.468 8.052 1.00 98.81 312 MET A C 1
ATOM 2392 O O . MET A 1 312 ? -5.297 4.137 7.021 1.00 98.81 312 MET A O 1
ATOM 2396 N N . LEU A 1 313 ? -6.143 5.736 8.367 1.00 98.75 313 LEU A N 1
ATOM 2397 C CA . LEU A 1 313 ? -5.656 6.841 7.547 1.00 98.75 313 LEU A CA 1
ATOM 2398 C C . LEU A 1 313 ? -4.129 6.959 7.641 1.00 98.75 313 LEU A C 1
ATOM 2400 O O . LEU A 1 313 ? -3.573 6.748 8.714 1.00 98.75 313 LEU A O 1
ATOM 2404 N N . GLU A 1 314 ? -3.461 7.372 6.569 1.00 98.00 314 GLU A N 1
ATOM 2405 C CA . GLU A 1 314 ? -2.023 7.649 6.550 1.00 98.00 314 GLU A CA 1
ATOM 2406 C C . GLU A 1 314 ? -1.693 9.018 7.164 1.00 98.00 314 GLU A C 1
ATOM 2408 O O . GLU A 1 314 ? -0.650 9.211 7.790 1.00 98.00 314 GLU A O 1
ATOM 2413 N N . GLY A 1 315 ? -2.583 10.003 6.980 1.00 97.50 315 GLY A N 1
ATOM 2414 C CA . GLY A 1 315 ? -2.391 11.368 7.462 1.00 97.50 315 GLY A CA 1
ATOM 2415 C C . GLY A 1 315 ? -3.378 11.802 8.537 1.00 97.50 315 GLY A C 1
ATOM 2416 O O . GLY A 1 315 ? -4.546 11.418 8.564 1.00 97.50 315 GLY A O 1
ATOM 2417 N N . ALA A 1 316 ? -2.903 12.687 9.414 1.00 98.31 316 ALA A N 1
ATOM 2418 C CA . ALA A 1 316 ? -3.761 13.374 10.371 1.00 98.31 316 ALA A CA 1
ATOM 2419 C C . ALA A 1 316 ? -4.761 14.280 9.642 1.00 98.31 316 ALA A C 1
ATOM 2421 O O . ALA A 1 316 ? -4.415 14.927 8.647 1.00 98.31 316 ALA A O 1
ATOM 2422 N N . LEU A 1 317 ? -5.979 14.396 10.173 1.00 98.06 317 LEU A N 1
ATOM 2423 C CA . LEU A 1 317 ? -6.982 15.272 9.577 1.00 98.06 317 LEU A CA 1
ATOM 2424 C C . LEU A 1 317 ? -6.670 16.746 9.847 1.00 98.06 317 LEU A C 1
ATOM 2426 O O . LEU A 1 317 ? -6.118 17.133 10.880 1.00 98.06 317 LEU A O 1
ATOM 2430 N N . TRP A 1 318 ? -7.066 17.589 8.901 1.00 97.00 318 TRP A N 1
ATOM 2431 C CA . TRP A 1 318 ? -7.057 19.038 9.009 1.00 97.00 318 TRP A CA 1
ATOM 2432 C C . TRP A 1 318 ? -8.407 19.545 9.520 1.00 97.00 318 TRP A C 1
ATOM 2434 O O . TRP A 1 318 ? -9.443 19.357 8.880 1.00 97.00 318 TRP A O 1
ATOM 2444 N N . ASN A 1 319 ? -8.400 20.266 10.642 1.00 91.94 319 ASN A N 1
ATOM 2445 C CA . ASN A 1 319 ? -9.628 20.778 11.260 1.00 91.94 319 ASN A CA 1
ATOM 2446 C C . ASN A 1 319 ? -10.053 22.177 10.766 1.00 91.94 319 ASN A C 1
ATOM 2448 O O . ASN A 1 319 ? -11.015 22.753 11.274 1.00 91.94 319 ASN A O 1
ATOM 2452 N N . GLY A 1 320 ? -9.336 22.744 9.791 1.00 90.62 320 GLY A N 1
ATOM 2453 C CA . GLY A 1 320 ? -9.529 24.114 9.306 1.00 90.62 320 GLY A CA 1
ATOM 2454 C C . GLY A 1 320 ? -8.441 25.096 9.746 1.00 90.62 320 GLY A C 1
ATOM 2455 O O . GLY A 1 320 ? -8.288 26.128 9.096 1.00 90.62 320 GLY A O 1
ATOM 2456 N N . GLU A 1 321 ? -7.675 24.768 10.790 1.00 92.38 321 GLU A N 1
ATOM 2457 C CA . GLU A 1 321 ? -6.626 25.629 11.360 1.00 92.38 321 GLU A CA 1
ATOM 2458 C C . GLU A 1 321 ? -5.294 24.906 11.569 1.00 92.38 321 GLU A C 1
ATOM 2460 O O . GLU A 1 321 ? -4.230 25.502 11.400 1.00 92.38 321 GLU A O 1
ATOM 2465 N N . LYS A 1 322 ? -5.345 23.633 11.970 1.00 95.56 322 LYS A N 1
ATOM 2466 C CA . LYS A 1 322 ? -4.172 22.792 12.205 1.00 95.56 322 LYS A CA 1
ATOM 2467 C C . LYS A 1 322 ? -4.489 21.321 11.958 1.00 95.56 322 LYS A C 1
ATOM 2469 O O . LYS A 1 322 ? -5.649 20.909 11.927 1.00 95.56 322 LYS A O 1
ATOM 2474 N N . PHE A 1 323 ? -3.428 20.533 11.831 1.00 97.81 323 PHE A N 1
ATOM 2475 C CA . PHE A 1 323 ? -3.534 19.081 11.872 1.00 97.81 323 PHE A CA 1
ATOM 2476 C C . PHE A 1 323 ? -3.867 18.600 13.283 1.00 97.81 323 PHE A C 1
ATOM 2478 O O . PHE A 1 323 ? -3.379 19.149 14.281 1.00 97.81 323 PHE A O 1
ATOM 2485 N N . GLU A 1 324 ? -4.685 17.559 13.349 1.00 98.06 324 GLU A N 1
ATOM 2486 C CA . GLU A 1 324 ? -4.996 16.861 14.586 1.00 98.06 324 GLU A CA 1
ATOM 2487 C C . GLU A 1 324 ? -3.730 16.286 15.226 1.00 98.06 324 GLU A C 1
ATOM 2489 O O . GLU A 1 324 ? -2.823 15.792 14.555 1.00 98.06 324 GLU A O 1
ATOM 2494 N N . SER A 1 325 ? -3.624 16.459 16.542 1.00 98.06 325 SER A N 1
ATOM 2495 C CA . SER A 1 325 ? -2.425 16.119 17.303 1.00 98.06 325 SER A CA 1
ATOM 2496 C C . SER A 1 325 ? -2.710 15.986 18.798 1.00 98.06 325 SER A C 1
ATOM 2498 O O . SER A 1 325 ? -3.655 16.583 19.317 1.00 98.06 325 SER A O 1
ATOM 2500 N N . ILE A 1 326 ? -1.855 15.226 19.479 1.00 96.81 326 ILE A N 1
ATOM 2501 C CA . ILE A 1 326 ? -1.774 15.063 20.932 1.00 96.81 326 ILE A CA 1
ATOM 2502 C C . ILE A 1 326 ? -0.341 15.403 21.331 1.00 96.81 326 ILE A C 1
ATOM 2504 O O . ILE A 1 326 ? 0.605 14.882 20.748 1.00 96.81 326 ILE A O 1
ATOM 2508 N N . ASP A 1 327 ? -0.175 16.334 22.271 1.00 94.94 327 ASP A N 1
ATOM 2509 C CA . ASP A 1 327 ? 1.139 16.777 22.763 1.00 94.94 327 ASP A CA 1
ATOM 2510 C C . ASP A 1 327 ? 2.134 17.167 21.647 1.00 94.94 327 ASP A C 1
ATOM 2512 O O . ASP A 1 327 ? 3.339 16.944 21.733 1.00 94.94 327 ASP A O 1
ATOM 2516 N N . GLY A 1 328 ? 1.616 17.762 20.566 1.00 96.12 328 GLY A N 1
ATOM 2517 C CA . GLY A 1 328 ? 2.401 18.191 19.403 1.00 96.12 328 GLY A CA 1
ATOM 2518 C C . GLY A 1 328 ? 2.721 17.087 18.389 1.00 96.12 328 GLY A C 1
ATOM 2519 O O . GLY A 1 328 ? 3.224 17.405 17.309 1.00 96.12 328 GLY A O 1
ATOM 2520 N N . LYS A 1 329 ? 2.385 15.826 18.684 1.00 98.00 329 LYS A N 1
ATOM 2521 C CA . LYS A 1 329 ? 2.480 14.692 17.759 1.00 98.00 329 LYS A CA 1
ATOM 2522 C C . LYS A 1 329 ? 1.158 14.478 17.032 1.00 98.00 329 LYS A C 1
ATOM 2524 O O . LYS A 1 329 ? 0.099 14.446 17.650 1.00 98.00 329 LYS A O 1
ATOM 2529 N N . ARG A 1 330 ? 1.206 14.351 15.713 1.00 98.56 330 ARG A N 1
ATOM 2530 C CA . ARG A 1 330 ? 0.063 14.029 14.861 1.00 98.56 330 ARG A CA 1
ATOM 2531 C C . ARG A 1 330 ? -0.424 12.620 15.166 1.00 98.56 330 ARG A C 1
ATOM 2533 O O . ARG A 1 330 ? 0.376 11.741 15.485 1.00 98.56 330 ARG A O 1
ATOM 2540 N N . TYR A 1 331 ? -1.730 12.421 15.061 1.00 98.62 331 TYR A N 1
ATOM 2541 C CA . TYR A 1 331 ? -2.320 11.095 15.159 1.00 98.62 331 TYR A CA 1
ATOM 2542 C C . TYR A 1 331 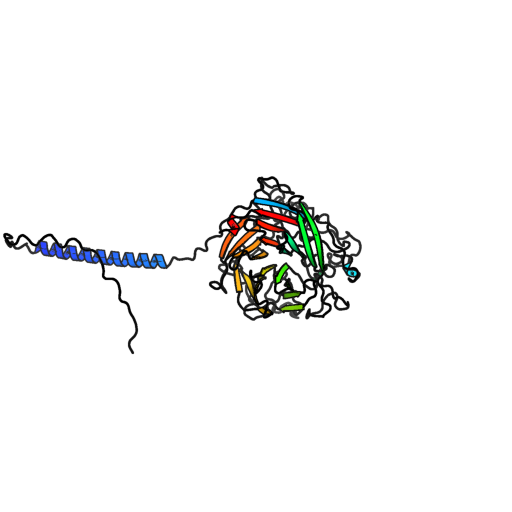? -3.165 10.784 13.932 1.00 98.62 331 TYR A C 1
ATOM 2544 O O . TYR A 1 331 ? -3.689 11.683 13.274 1.00 98.62 331 TYR A O 1
ATOM 2552 N N . LEU A 1 332 ? -3.279 9.495 13.658 1.00 98.75 332 LEU A N 1
ATOM 2553 C CA . LEU A 1 332 ? -4.001 8.920 12.540 1.00 98.75 332 LEU A CA 1
ATOM 2554 C C . LEU A 1 332 ? -5.248 8.211 13.061 1.00 98.75 332 LEU A C 1
ATOM 2556 O O . LEU A 1 332 ? -5.225 7.648 14.159 1.00 98.75 332 LEU A O 1
ATOM 2560 N N . HIS A 1 333 ? -6.338 8.250 12.301 1.00 98.69 333 HIS A N 1
ATOM 2561 C CA . HIS A 1 333 ? -7.575 7.577 12.696 1.00 98.69 333 HIS A CA 1
ATOM 2562 C C . HIS A 1 333 ? -7.562 6.128 12.230 1.00 98.69 333 HIS A C 1
ATOM 2564 O O . HIS A 1 333 ? -7.480 5.875 11.032 1.00 98.69 333 HIS A O 1
ATOM 2570 N N . VAL A 1 334 ? -7.713 5.201 13.174 1.00 98.81 334 VAL A N 1
ATOM 2571 C CA . VAL A 1 334 ? -8.116 3.813 12.918 1.00 98.81 334 VAL A CA 1
ATOM 2572 C C . VAL A 1 334 ? -9.634 3.766 13.051 1.00 98.81 334 VAL A C 1
ATOM 2574 O O . VAL A 1 334 ? -10.151 3.943 14.152 1.00 98.81 334 VAL A O 1
ATOM 2577 N N . LEU A 1 335 ? -10.359 3.601 11.949 1.00 98.81 335 LEU A N 1
ATOM 2578 C CA . LEU A 1 335 ? -11.825 3.645 11.914 1.00 98.81 335 LEU A CA 1
ATOM 2579 C C . LEU A 1 335 ? -12.410 2.238 12.010 1.00 98.81 335 LEU A C 1
ATOM 2581 O O . LEU A 1 335 ? -11.803 1.305 11.515 1.00 98.81 335 LEU A O 1
ATOM 2585 N N . GLU A 1 336 ? -13.597 2.065 12.593 1.00 98.75 336 GLU A N 1
ATOM 2586 C CA . GLU A 1 336 ? -14.296 0.772 12.589 1.00 98.75 336 GLU A CA 1
ATOM 2587 C C . GLU A 1 336 ? -15.443 0.752 11.566 1.00 98.75 336 GLU A C 1
ATOM 2589 O O . GLU A 1 336 ? -16.350 1.597 11.582 1.00 98.75 336 GLU A O 1
ATOM 2594 N N . PHE A 1 337 ? -15.440 -0.267 10.708 1.00 98.88 337 PHE A N 1
ATOM 2595 C CA . PHE A 1 337 ? -16.498 -0.536 9.740 1.00 98.88 337 PHE A CA 1
ATOM 2596 C C . PHE A 1 337 ? -17.142 -1.900 10.005 1.00 98.88 337 PHE A C 1
ATOM 2598 O O . PHE A 1 337 ? -16.455 -2.902 10.192 1.00 98.88 337 PHE A O 1
ATOM 2605 N N . ASP A 1 338 ? -18.473 -1.952 10.020 1.00 98.75 338 ASP A N 1
ATOM 2606 C CA . ASP A 1 338 ? -19.238 -3.189 10.167 1.00 98.75 338 ASP A CA 1
ATOM 2607 C C . ASP A 1 338 ? -19.461 -3.848 8.804 1.00 98.75 338 ASP A C 1
ATOM 2609 O O . ASP A 1 338 ? -20.173 -3.307 7.957 1.00 98.75 338 ASP A O 1
ATOM 2613 N N . VAL A 1 339 ? -18.877 -5.031 8.602 1.00 98.75 339 VAL A N 1
ATOM 2614 C CA . VAL A 1 339 ? -18.874 -5.726 7.304 1.00 98.75 339 VAL A CA 1
ATOM 2615 C C . VAL A 1 339 ? -20.278 -6.161 6.891 1.00 98.75 339 VAL A C 1
ATOM 2617 O O . VAL A 1 339 ? -20.674 -5.999 5.735 1.00 98.75 339 VAL A O 1
ATOM 2620 N N . LYS A 1 340 ? -21.058 -6.679 7.842 1.00 98.31 340 LYS A N 1
ATOM 2621 C CA . LYS A 1 340 ? -22.395 -7.217 7.578 1.00 98.31 340 LYS A CA 1
ATOM 2622 C C . LYS A 1 340 ? -23.395 -6.109 7.268 1.00 98.31 340 LYS A C 1
ATOM 2624 O O . LYS A 1 340 ? -24.179 -6.223 6.328 1.00 98.31 340 LYS A O 1
ATOM 2629 N N . ASN A 1 341 ? -23.385 -5.054 8.078 1.00 98.44 341 ASN A N 1
ATOM 2630 C CA . ASN A 1 341 ? -24.266 -3.902 7.917 1.00 98.44 341 ASN A CA 1
ATOM 2631 C C . ASN A 1 341 ? -23.768 -2.935 6.834 1.00 98.44 341 ASN A C 1
ATOM 2633 O O . ASN A 1 341 ? -24.535 -2.080 6.400 1.00 98.44 341 ASN A O 1
ATOM 2637 N N . GLN A 1 342 ? -22.513 -3.086 6.397 1.00 98.50 342 GLN A N 1
ATOM 2638 C CA . GLN A 1 342 ? -21.841 -2.242 5.412 1.00 98.50 342 GLN A CA 1
ATOM 2639 C C . GLN A 1 342 ? -21.892 -0.759 5.802 1.00 98.50 342 GLN A C 1
ATOM 2641 O O . GLN A 1 342 ? -22.287 0.102 5.013 1.00 98.50 342 GLN A O 1
ATOM 2646 N N . ALA A 1 343 ? -21.536 -0.473 7.056 1.00 98.50 343 ALA A N 1
ATOM 2647 C CA . ALA A 1 343 ? -21.651 0.857 7.637 1.00 98.50 343 ALA A CA 1
ATOM 2648 C C . ALA A 1 343 ? -20.518 1.166 8.621 1.00 98.50 343 ALA A C 1
ATOM 2650 O O . ALA A 1 343 ? -20.112 0.318 9.417 1.00 98.50 343 ALA A O 1
ATOM 2651 N N . TRP A 1 344 ? -20.073 2.423 8.619 1.00 98.69 344 TRP A N 1
ATOM 2652 C CA . TRP A 1 344 ? -19.214 2.973 9.666 1.00 98.69 344 TRP A CA 1
ATOM 2653 C C . TRP A 1 344 ? -19.937 2.929 11.009 1.00 98.69 344 TRP A C 1
ATOM 2655 O O . TRP A 1 344 ? -21.080 3.379 11.118 1.00 98.69 344 TRP A O 1
ATOM 2665 N N . THR A 1 345 ? -19.277 2.417 12.047 1.00 98.25 345 THR A N 1
ATOM 2666 C CA . THR A 1 345 ? -19.904 2.309 13.376 1.00 98.25 345 THR A CA 1
ATOM 2667 C C . THR A 1 345 ? -19.823 3.612 14.169 1.00 98.25 345 THR A C 1
ATOM 2669 O O . THR A 1 345 ? -20.506 3.768 15.180 1.00 98.25 345 THR A O 1
ATOM 2672 N N . GLY A 1 346 ? -18.988 4.552 13.712 1.00 97.62 346 GLY A N 1
ATOM 2673 C CA . GLY A 1 346 ? -18.648 5.785 14.421 1.00 97.62 346 GLY A CA 1
ATOM 2674 C C . GLY A 1 346 ? -17.594 5.590 15.513 1.00 97.62 346 GLY A C 1
ATOM 2675 O O . GLY A 1 346 ? -17.223 6.559 16.168 1.00 97.62 346 GLY A O 1
ATOM 2676 N N . ARG A 1 347 ? -17.104 4.361 15.717 1.00 98.00 347 ARG A N 1
ATOM 2677 C CA . ARG A 1 347 ? -15.979 4.081 16.610 1.00 98.00 347 ARG A CA 1
ATOM 2678 C C . ARG A 1 347 ? -14.663 4.280 15.868 1.00 98.00 347 ARG A C 1
ATOM 2680 O O . ARG A 1 347 ? -14.547 3.941 14.690 1.00 98.00 347 ARG A O 1
ATOM 2687 N N . SER A 1 348 ? -13.677 4.805 16.580 1.00 98.25 348 SER A N 1
ATOM 2688 C CA . SER A 1 348 ? -12.318 4.974 16.081 1.00 98.25 348 SER A CA 1
ATOM 2689 C C . SER A 1 348 ? -11.301 4.932 17.219 1.00 98.25 348 SER A C 1
ATOM 2691 O O . SER A 1 348 ? -11.663 5.04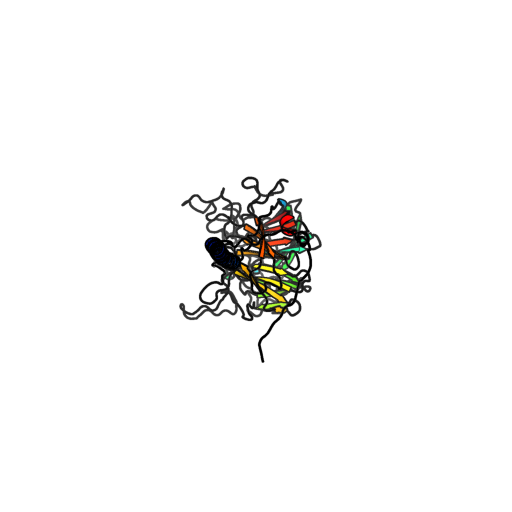4 18.392 1.00 98.25 348 SER A O 1
ATOM 2693 N N . TRP A 1 349 ? -10.027 4.792 16.868 1.00 98.69 349 TRP A N 1
ATOM 2694 C CA . TRP A 1 349 ? -8.878 4.918 17.761 1.00 98.69 349 TRP A CA 1
ATOM 2695 C C . TRP A 1 349 ? -7.821 5.821 17.131 1.00 98.69 349 TRP A C 1
ATOM 2697 O O . TRP A 1 349 ? -7.845 6.082 15.928 1.00 98.69 349 TRP A O 1
ATOM 2707 N N . GLN A 1 350 ? -6.892 6.307 17.952 1.00 98.69 350 GLN A N 1
ATOM 2708 C CA . GLN A 1 350 ? -5.860 7.248 17.518 1.00 98.69 350 GLN A CA 1
ATOM 2709 C C . GLN A 1 350 ? -4.489 6.562 17.514 1.00 98.69 350 GLN A C 1
ATOM 2711 O O . GLN A 1 350 ? -3.973 6.159 18.555 1.00 98.69 350 GLN A O 1
ATOM 2716 N N . TYR A 1 351 ? -3.858 6.447 16.355 1.00 98.69 351 TYR A N 1
ATOM 2717 C CA . TYR A 1 351 ? -2.467 6.012 16.266 1.00 98.69 351 TYR A CA 1
ATOM 2718 C C . TYR A 1 351 ? -1.556 7.239 16.272 1.00 98.69 351 TYR A C 1
ATOM 2720 O O . TYR A 1 351 ? -1.530 8.004 15.310 1.00 98.69 351 TYR A O 1
ATOM 2728 N N . VAL A 1 352 ? -0.839 7.474 17.371 1.00 98.56 352 VAL A N 1
ATOM 2729 C CA . VAL A 1 352 ? 0.039 8.647 17.518 1.00 98.56 352 VAL A CA 1
ATOM 2730 C C . VAL A 1 352 ? 1.400 8.356 16.884 1.00 98.56 352 VAL A C 1
ATOM 2732 O O . VAL A 1 352 ? 2.085 7.412 17.286 1.00 98.56 352 VAL A O 1
ATOM 2735 N N . LEU A 1 353 ? 1.805 9.179 15.916 1.00 98.56 353 LEU A N 1
ATOM 2736 C CA . LEU A 1 353 ? 3.084 9.041 15.215 1.00 98.56 353 LEU A CA 1
ATOM 2737 C C . LEU A 1 353 ? 4.276 9.328 16.140 1.00 98.56 353 LEU A C 1
ATOM 2739 O O . LEU A 1 353 ? 4.194 10.157 17.052 1.00 98.56 353 LEU A O 1
ATOM 2743 N N . GLU A 1 354 ? 5.413 8.673 15.899 1.00 97.81 354 GLU A N 1
ATOM 2744 C CA . GLU A 1 354 ? 6.660 9.013 16.591 1.00 97.81 354 GLU A CA 1
ATOM 2745 C C . GLU A 1 354 ? 7.209 10.372 16.158 1.00 97.81 354 GLU A C 1
ATOM 2747 O O . GLU A 1 354 ? 7.638 11.150 17.015 1.00 97.81 354 GLU A O 1
ATOM 2752 N N . ASP A 1 355 ? 7.131 10.668 14.859 1.00 97.75 355 ASP A N 1
ATOM 2753 C CA . ASP A 1 355 ? 7.454 11.958 14.251 1.00 97.75 355 ASP A CA 1
ATOM 2754 C C . ASP A 1 355 ? 6.340 12.385 13.284 1.00 97.75 355 ASP A C 1
ATOM 2756 O O . ASP A 1 355 ? 5.751 11.568 12.584 1.00 97.75 355 ASP A O 1
ATOM 2760 N N . ASN A 1 356 ? 6.063 13.687 13.201 1.00 97.81 356 ASN A N 1
ATOM 2761 C CA . ASN A 1 356 ? 4.993 14.235 12.357 1.00 97.81 356 ASN A CA 1
ATOM 2762 C C . ASN A 1 356 ? 5.228 14.083 10.844 1.00 97.81 356 ASN A C 1
ATOM 2764 O O . ASN A 1 356 ? 4.324 14.412 10.068 1.00 97.81 356 ASN A O 1
ATOM 2768 N N . GLN A 1 357 ? 6.438 13.684 10.444 1.00 96.44 357 GLN A N 1
ATOM 2769 C CA . GLN A 1 357 ? 6.837 13.405 9.064 1.00 96.44 357 GLN A CA 1
ATOM 2770 C C . GLN A 1 357 ? 6.835 11.911 8.728 1.00 96.44 357 GLN A C 1
ATOM 2772 O O . GLN A 1 357 ? 7.072 11.576 7.567 1.00 96.44 357 GLN A O 1
ATOM 2777 N N . ASN A 1 358 ? 6.611 11.037 9.712 1.00 98.12 358 ASN A N 1
ATOM 2778 C CA . ASN A 1 358 ? 6.465 9.613 9.453 1.00 98.12 358 ASN A CA 1
ATOM 2779 C C . ASN A 1 358 ? 5.147 9.331 8.727 1.00 98.12 358 ASN A C 1
ATOM 2781 O O . ASN A 1 358 ? 4.187 10.101 8.816 1.00 98.12 358 ASN A O 1
ATOM 2785 N N . ALA A 1 359 ? 5.131 8.193 8.054 1.00 97.50 359 ALA A N 1
ATOM 2786 C CA . ALA A 1 359 ? 3.967 7.568 7.456 1.00 97.50 359 ALA A CA 1
ATOM 2787 C C . ALA A 1 359 ? 3.815 6.157 8.030 1.00 97.50 359 ALA A C 1
ATOM 2789 O O . ALA A 1 359 ? 4.765 5.604 8.605 1.00 97.50 359 ALA A O 1
ATOM 2790 N N . ILE A 1 360 ? 2.620 5.590 7.900 1.00 98.44 360 ILE A N 1
ATOM 2791 C CA . ILE A 1 360 ? 2.443 4.152 8.108 1.00 98.44 360 ILE A CA 1
ATOM 2792 C C . ILE A 1 360 ? 2.705 3.409 6.795 1.00 98.44 360 ILE A C 1
ATOM 2794 O O . ILE A 1 360 ? 3.250 4.011 5.876 1.00 98.44 360 ILE A O 1
ATOM 2798 N N . GLY A 1 361 ? 2.456 2.104 6.751 1.00 97.44 361 GLY A N 1
ATOM 2799 C CA . GLY A 1 361 ? 2.573 1.353 5.499 1.00 97.44 361 GLY A CA 1
ATOM 2800 C C . GLY A 1 361 ? 1.665 0.132 5.414 1.00 97.44 361 GLY A C 1
ATOM 2801 O O . GLY A 1 361 ? 1.226 -0.230 4.339 1.00 97.44 361 GLY A O 1
ATOM 2802 N N . ASP A 1 362 ? 1.339 -0.513 6.537 1.00 98.56 362 ASP A N 1
ATOM 2803 C CA . ASP A 1 362 ? 0.322 -1.571 6.558 1.00 98.56 362 ASP A CA 1
ATOM 2804 C C . ASP A 1 362 ? -0.193 -1.774 7.992 1.00 98.56 362 ASP A C 1
ATOM 2806 O O . ASP A 1 362 ? 0.460 -1.362 8.964 1.00 98.56 362 ASP A O 1
ATOM 2810 N N . PHE A 1 363 ? -1.362 -2.403 8.123 1.00 98.69 363 PHE A N 1
ATOM 2811 C CA . PHE A 1 363 ? -2.007 -2.725 9.390 1.00 98.69 363 PHE A CA 1
ATOM 2812 C C . PHE A 1 363 ? -2.743 -4.072 9.327 1.00 98.69 363 PHE A C 1
ATOM 2814 O O . PHE A 1 363 ? -3.761 -4.195 8.654 1.00 98.69 363 PHE A O 1
ATOM 2821 N N . ASN A 1 364 ? -2.297 -5.066 10.104 1.00 98.56 364 ASN A N 1
ATOM 2822 C CA . ASN A 1 364 ? -2.938 -6.386 10.197 1.00 98.56 364 ASN A CA 1
ATOM 2823 C C . ASN A 1 364 ? -3.126 -6.839 11.655 1.00 98.56 364 ASN A C 1
ATOM 2825 O O . ASN A 1 364 ? -2.308 -6.536 12.523 1.00 98.56 364 ASN A O 1
ATOM 2829 N N . MET A 1 365 ? -4.204 -7.575 11.951 1.00 98.12 365 MET A N 1
ATOM 2830 C CA . MET A 1 365 ? -4.464 -8.076 13.309 1.00 98.12 365 MET A CA 1
ATOM 2831 C C . MET A 1 365 ? -3.576 -9.280 13.646 1.00 98.12 365 MET A C 1
ATOM 2833 O O . MET A 1 365 ? -3.409 -10.185 12.835 1.00 98.12 365 MET A O 1
ATOM 2837 N N . ILE A 1 366 ? -3.085 -9.324 14.884 1.00 98.00 366 ILE A N 1
ATOM 2838 C CA . ILE A 1 366 ? -2.490 -10.518 15.504 1.00 98.00 366 ILE A CA 1
ATOM 2839 C C . ILE A 1 366 ? -3.598 -11.357 16.151 1.00 98.00 366 ILE A C 1
ATOM 2841 O O . ILE A 1 366 ? -3.655 -12.574 15.994 1.00 98.00 366 ILE A O 1
ATOM 2845 N N . ASP A 1 367 ? -4.483 -10.692 16.895 1.00 96.75 367 ASP A N 1
ATOM 2846 C CA . ASP A 1 367 ? -5.627 -11.291 17.580 1.00 96.75 367 ASP A CA 1
ATOM 2847 C C . ASP A 1 367 ? -6.788 -10.280 17.668 1.00 96.75 367 ASP A C 1
ATOM 2849 O O . ASP A 1 367 ? -6.873 -9.367 16.860 1.00 96.75 367 ASP A O 1
ATOM 2853 N N . ALA A 1 368 ? -7.736 -10.438 18.595 1.00 96.19 368 ALA A N 1
ATOM 2854 C CA . ALA A 1 368 ? -8.887 -9.534 18.709 1.00 96.19 368 ALA A CA 1
ATOM 2855 C C . ALA A 1 368 ? -8.564 -8.146 19.301 1.00 96.19 368 ALA A C 1
ATOM 2857 O O . ALA A 1 368 ? -9.411 -7.258 19.241 1.00 96.19 368 ALA A O 1
ATOM 2858 N N . LYS A 1 369 ? -7.395 -7.971 19.925 1.00 96.44 369 LYS A N 1
ATOM 2859 C CA . LYS A 1 369 ? -6.998 -6.756 20.657 1.00 96.44 369 LYS A CA 1
ATOM 2860 C C . LYS A 1 369 ? -5.632 -6.217 20.248 1.00 96.44 369 LYS A C 1
ATOM 2862 O O . LYS A 1 369 ? -5.302 -5.090 20.614 1.00 96.44 369 LYS A O 1
ATOM 2867 N N . HIS A 1 370 ? -4.845 -6.996 19.513 1.00 98.19 370 HIS A N 1
ATOM 2868 C CA . HIS A 1 370 ? -3.511 -6.608 19.083 1.00 98.19 370 HIS A CA 1
ATOM 2869 C C . HIS A 1 370 ? -3.366 -6.634 17.571 1.00 98.19 370 HIS A C 1
ATOM 2871 O O . HIS A 1 370 ? -3.852 -7.551 16.911 1.00 98.19 370 HIS A O 1
ATOM 2877 N N . GLY A 1 371 ? -2.623 -5.672 17.034 1.00 98.25 371 GLY A N 1
ATOM 2878 C CA . GLY A 1 371 ? -2.276 -5.625 15.618 1.00 98.25 371 GLY A CA 1
ATOM 2879 C C . GLY A 1 371 ? -0.839 -5.188 15.375 1.00 98.25 371 GLY A C 1
ATOM 2880 O O . GLY A 1 371 ? -0.166 -4.692 16.279 1.00 98.25 371 GLY A O 1
ATOM 2881 N N . LEU A 1 372 ? -0.379 -5.403 14.149 1.00 98.81 372 LEU A N 1
ATOM 2882 C CA . LEU A 1 372 ? 0.912 -4.989 13.623 1.00 98.81 372 LEU A CA 1
ATOM 2883 C C . LEU A 1 372 ? 0.719 -3.753 12.760 1.00 98.81 372 LEU A C 1
ATOM 2885 O O . LEU A 1 372 ? -0.097 -3.793 11.848 1.00 98.81 372 LEU A O 1
ATOM 2889 N N . VAL A 1 373 ? 1.474 -2.691 13.022 1.00 98.88 373 VAL A N 1
ATOM 2890 C CA . VAL A 1 373 ? 1.479 -1.475 12.199 1.00 98.88 373 VAL A CA 1
ATOM 2891 C C . VAL A 1 373 ? 2.904 -1.161 11.778 1.00 98.88 373 VAL A C 1
ATOM 2893 O O . VAL A 1 373 ? 3.788 -1.056 12.633 1.00 98.88 373 VAL A O 1
ATOM 2896 N N . ILE A 1 374 ? 3.138 -0.991 10.480 1.00 98.94 374 ILE A N 1
ATOM 2897 C CA . ILE A 1 374 ? 4.400 -0.419 10.001 1.00 98.94 374 ILE A CA 1
ATOM 2898 C C . ILE A 1 374 ? 4.362 1.096 10.203 1.00 98.94 374 ILE A C 1
ATOM 2900 O O . ILE A 1 374 ? 3.385 1.740 9.843 1.00 98.94 374 ILE A O 1
ATOM 2904 N N . GLU A 1 375 ? 5.436 1.669 10.746 1.00 98.81 375 GLU A N 1
ATOM 2905 C CA . GLU A 1 375 ? 5.681 3.112 10.735 1.00 98.81 375 GLU A CA 1
ATOM 2906 C C . GLU A 1 375 ? 7.106 3.385 10.249 1.00 98.81 375 GLU A C 1
ATOM 2908 O O . GLU A 1 375 ? 8.078 2.770 10.707 1.00 98.81 375 GLU A O 1
ATOM 2913 N N . ARG A 1 376 ? 7.236 4.322 9.314 1.00 98.50 376 ARG A N 1
ATOM 2914 C CA . ARG A 1 376 ? 8.476 4.597 8.590 1.00 98.50 376 ARG A CA 1
ATOM 2915 C C . ARG A 1 376 ? 8.676 6.089 8.358 1.00 98.50 376 ARG A C 1
ATOM 2917 O O . ARG A 1 376 ? 7.720 6.851 8.244 1.00 98.50 376 ARG A O 1
ATOM 2924 N N . ASP A 1 377 ? 9.935 6.505 8.277 1.00 97.94 377 ASP A N 1
ATOM 2925 C CA . ASP A 1 377 ? 10.280 7.807 7.709 1.00 97.94 377 ASP A CA 1
ATOM 2926 C C . ASP A 1 377 ? 10.241 7.768 6.170 1.00 97.94 377 ASP A C 1
ATOM 2928 O O . ASP A 1 377 ? 10.125 6.708 5.558 1.00 97.94 377 ASP A O 1
ATOM 2932 N N . ASN A 1 378 ? 10.397 8.933 5.542 1.00 95.25 378 ASN A N 1
ATOM 2933 C CA . ASN A 1 378 ? 10.513 9.077 4.085 1.00 95.25 378 ASN A CA 1
ATOM 2934 C C . ASN A 1 378 ? 11.971 8.981 3.586 1.00 95.25 378 ASN A C 1
ATOM 2936 O O . ASN A 1 378 ? 12.291 9.475 2.509 1.00 95.25 378 ASN A O 1
ATOM 2940 N N . GLY A 1 379 ? 12.892 8.455 4.399 1.00 95.69 379 GLY A N 1
ATOM 2941 C CA . GLY A 1 379 ? 14.279 8.243 3.991 1.00 95.69 379 GLY A CA 1
ATOM 2942 C C . GLY A 1 379 ? 14.458 6.904 3.285 1.00 95.69 379 GLY A C 1
ATOM 2943 O O . GLY A 1 379 ? 13.732 5.950 3.566 1.00 95.69 379 GLY A O 1
ATOM 2944 N N . GLU A 1 380 ? 15.456 6.819 2.408 1.00 95.50 380 GLU A N 1
ATOM 2945 C CA . GLU A 1 380 ? 15.815 5.586 1.704 1.00 95.50 380 GLU A CA 1
ATOM 2946 C C . GLU A 1 380 ? 17.332 5.358 1.720 1.00 95.50 380 GLU A C 1
ATOM 2948 O O . GLU A 1 380 ? 18.134 6.295 1.735 1.00 95.50 380 GLU A O 1
ATOM 2953 N N . GLY A 1 381 ? 17.737 4.094 1.758 1.00 95.50 381 GLY A N 1
ATOM 2954 C CA . GLY A 1 381 ? 19.134 3.687 1.796 1.00 95.50 381 GLY A CA 1
ATOM 2955 C C . GLY A 1 381 ? 19.868 3.935 3.108 1.00 95.50 381 GLY A C 1
ATOM 2956 O O . GLY A 1 381 ? 19.324 4.409 4.107 1.00 95.50 381 GLY A O 1
ATOM 2957 N N . THR A 1 382 ? 21.138 3.535 3.113 1.00 95.94 382 THR A N 1
ATOM 2958 C CA . THR A 1 382 ? 21.977 3.415 4.311 1.00 95.94 382 THR A CA 1
ATOM 2959 C C . THR A 1 382 ? 23.153 4.388 4.302 1.00 95.94 382 THR A C 1
ATOM 2961 O O . THR A 1 382 ? 23.532 4.957 3.275 1.00 95.94 382 THR A O 1
ATOM 2964 N N . ALA A 1 383 ? 23.765 4.585 5.474 1.00 94.81 383 ALA A N 1
ATOM 2965 C CA . ALA A 1 383 ? 24.824 5.574 5.678 1.00 94.81 383 ALA A CA 1
ATOM 2966 C C . ALA A 1 383 ? 26.058 5.387 4.771 1.00 94.81 383 ALA A C 1
ATOM 2968 O O . ALA A 1 383 ? 26.705 6.371 4.425 1.00 94.81 383 ALA A O 1
ATOM 2969 N N . ASP A 1 384 ? 26.376 4.161 4.341 1.00 94.25 384 ASP A N 1
ATOM 2970 C CA . ASP A 1 384 ? 27.484 3.875 3.415 1.00 94.25 384 ASP A CA 1
ATOM 2971 C C . ASP A 1 384 ? 27.242 4.389 1.984 1.00 94.25 384 ASP A C 1
ATOM 2973 O O . ASP A 1 384 ? 28.179 4.460 1.188 1.00 94.25 384 ASP A O 1
ATOM 2977 N N . ARG A 1 385 ? 26.004 4.787 1.666 1.00 95.19 385 ARG A N 1
ATOM 2978 C CA . ARG A 1 385 ? 25.589 5.370 0.381 1.00 95.19 385 ARG A CA 1
ATOM 2979 C C . ARG A 1 385 ? 25.052 6.797 0.516 1.00 95.19 385 ARG A C 1
ATOM 2981 O O . ARG A 1 385 ? 24.526 7.343 -0.454 1.00 95.19 385 ARG A O 1
ATOM 2988 N N . ALA A 1 386 ? 25.195 7.409 1.691 1.00 96.00 386 ALA A N 1
ATOM 2989 C CA . ALA A 1 386 ? 24.774 8.781 1.934 1.00 96.00 386 ALA A CA 1
ATOM 2990 C C . ALA A 1 386 ? 25.598 9.777 1.107 1.00 96.00 386 ALA A C 1
ATOM 2992 O O . ALA A 1 386 ? 26.807 9.617 0.918 1.00 96.00 386 ALA A O 1
ATOM 2993 N N . CYS A 1 387 ? 24.955 10.851 0.660 1.00 96.25 387 CYS A N 1
ATOM 2994 C CA . CYS A 1 387 ? 25.666 11.957 0.042 1.00 96.25 387 CYS A CA 1
ATOM 2995 C C . CYS A 1 387 ? 26.574 12.665 1.049 1.00 96.25 387 CYS A C 1
ATOM 2997 O O . CYS A 1 387 ? 26.178 12.964 2.177 1.00 96.25 387 CYS A O 1
ATOM 2999 N N . ALA A 1 388 ? 27.790 13.004 0.615 1.00 94.81 388 ALA A N 1
ATOM 3000 C CA . ALA A 1 388 ? 28.622 13.937 1.361 1.00 94.81 388 ALA A CA 1
ATOM 3001 C C . ALA A 1 388 ? 27.946 15.320 1.399 1.00 94.81 388 ALA A C 1
ATOM 3003 O O . ALA A 1 388 ? 27.284 15.729 0.444 1.00 94.81 388 ALA A O 1
ATOM 3004 N N . ALA A 1 389 ? 28.124 16.057 2.497 1.00 92.38 389 ALA A N 1
ATOM 3005 C CA . ALA A 1 389 ? 27.515 17.374 2.656 1.00 92.38 389 ALA A CA 1
ATOM 3006 C C . ALA A 1 389 ? 27.911 18.317 1.500 1.00 92.38 389 ALA A C 1
ATOM 3008 O O . ALA A 1 389 ? 29.094 18.558 1.265 1.00 92.38 389 ALA A O 1
ATOM 3009 N N . GLY A 1 390 ? 26.911 18.844 0.785 1.00 89.31 390 GLY A N 1
ATOM 3010 C CA . GLY A 1 390 ? 27.101 19.745 -0.358 1.00 89.31 390 GLY A CA 1
ATOM 3011 C C . GLY A 1 390 ? 27.522 19.072 -1.672 1.00 89.31 390 GLY A C 1
ATOM 3012 O O . GLY A 1 390 ? 27.790 19.781 -2.640 1.00 89.31 390 GLY A O 1
ATOM 3013 N N . ALA A 1 391 ? 27.595 17.738 -1.727 1.00 92.62 391 ALA A N 1
ATOM 3014 C CA . ALA A 1 391 ? 27.852 17.007 -2.965 1.00 92.62 391 ALA A CA 1
ATOM 3015 C C . ALA A 1 391 ? 26.606 16.939 -3.865 1.00 92.62 391 ALA A C 1
ATOM 3017 O O . ALA A 1 391 ? 25.479 17.139 -3.411 1.00 92.62 391 ALA A O 1
ATOM 3018 N N . ALA A 1 392 ? 26.824 16.630 -5.146 1.00 93.06 392 ALA A N 1
ATOM 3019 C CA . ALA A 1 392 ? 25.742 16.286 -6.061 1.00 93.06 392 ALA A CA 1
ATOM 3020 C C . ALA A 1 392 ? 25.036 15.002 -5.595 1.00 93.06 392 ALA A C 1
ATOM 3022 O O . ALA A 1 392 ? 25.679 14.086 -5.080 1.00 93.06 392 ALA A O 1
ATOM 3023 N N . THR A 1 393 ? 23.719 14.959 -5.772 1.00 94.00 393 THR A N 1
ATOM 3024 C CA . THR A 1 393 ? 22.832 13.913 -5.246 1.00 94.00 393 THR A CA 1
ATOM 3025 C C . THR A 1 393 ? 22.478 12.843 -6.280 1.00 94.00 393 THR A C 1
ATOM 3027 O O . THR A 1 393 ? 21.784 11.885 -5.963 1.00 94.00 393 THR A O 1
ATOM 3030 N N . ASP A 1 394 ? 23.041 12.922 -7.490 1.00 93.38 394 ASP A N 1
ATOM 3031 C CA . ASP A 1 394 ? 22.714 12.053 -8.624 1.00 93.38 394 ASP A CA 1
ATOM 3032 C C . ASP A 1 394 ? 23.202 10.599 -8.461 1.00 93.38 394 ASP A C 1
ATOM 3034 O O . ASP A 1 394 ? 22.819 9.738 -9.256 1.00 93.38 394 ASP A O 1
ATOM 3038 N N . LYS A 1 395 ? 24.038 10.312 -7.449 1.00 94.88 395 LYS A N 1
ATOM 3039 C CA . LYS A 1 395 ? 24.687 9.000 -7.224 1.00 94.88 395 LYS A CA 1
ATOM 3040 C C . LYS A 1 395 ? 24.733 8.540 -5.763 1.00 94.88 395 LYS A C 1
ATOM 3042 O O . LYS A 1 395 ? 25.513 7.653 -5.416 1.00 94.88 395 LYS A O 1
ATOM 3047 N N . CYS A 1 396 ? 23.956 9.166 -4.889 1.00 95.56 396 CYS A N 1
ATOM 3048 C CA . CYS A 1 396 ? 23.952 8.894 -3.453 1.00 95.56 396 CYS A CA 1
ATOM 3049 C C . CYS A 1 396 ? 22.609 9.289 -2.833 1.00 95.56 396 CYS A C 1
ATOM 3051 O O . CYS A 1 396 ? 21.839 10.035 -3.431 1.00 95.56 396 CYS A O 1
ATOM 3053 N N . PHE A 1 397 ? 22.334 8.824 -1.618 1.00 95.69 397 PHE A N 1
ATOM 3054 C CA . PHE A 1 397 ? 21.105 9.173 -0.911 1.00 95.69 397 PHE A CA 1
ATOM 3055 C C . PHE A 1 397 ? 21.254 10.501 -0.174 1.00 95.69 397 PHE A C 1
ATOM 3057 O O . PHE A 1 397 ? 22.078 10.642 0.734 1.00 95.69 397 PHE A O 1
ATOM 3064 N N . SER A 1 398 ? 20.449 11.488 -0.566 1.00 93.50 398 SER A N 1
ATOM 3065 C CA . SER A 1 398 ? 20.385 12.802 0.084 1.00 93.50 398 SER A CA 1
ATOM 3066 C C . SER A 1 398 ? 19.658 12.751 1.432 1.00 93.50 398 SER A C 1
ATOM 3068 O O . SER A 1 398 ? 19.969 13.535 2.330 1.00 93.50 398 SER A O 1
ATOM 3070 N N . GLN A 1 399 ? 18.739 11.797 1.592 1.00 93.88 399 GLN A N 1
ATOM 3071 C CA . GLN A 1 399 ? 17.988 11.538 2.814 1.00 93.88 399 GLN A CA 1
ATOM 3072 C C . GLN A 1 399 ? 17.970 10.033 3.100 1.00 93.88 399 GLN A C 1
ATOM 3074 O O . GLN A 1 399 ? 17.149 9.300 2.561 1.00 93.88 399 GLN A O 1
ATOM 3079 N N . ILE A 1 400 ? 18.887 9.581 3.960 1.00 96.31 400 ILE A N 1
ATOM 3080 C CA . ILE A 1 400 ? 18.958 8.172 4.369 1.00 96.31 400 ILE A CA 1
ATOM 3081 C C . ILE A 1 400 ? 17.815 7.773 5.301 1.00 96.31 400 ILE A C 1
ATOM 3083 O O . ILE A 1 400 ? 17.352 8.603 6.093 1.00 96.31 400 ILE A O 1
ATOM 3087 N N . ALA A 1 401 ? 17.434 6.496 5.253 1.00 97.69 401 ALA A N 1
ATOM 3088 C CA . ALA A 1 401 ? 16.510 5.888 6.203 1.00 97.69 401 ALA A CA 1
ATOM 3089 C C . ALA A 1 401 ? 17.103 5.902 7.622 1.00 97.69 401 ALA A C 1
ATOM 3091 O O . ALA A 1 401 ? 18.270 5.556 7.837 1.00 97.69 401 ALA A O 1
ATOM 3092 N N . LYS A 1 402 ? 16.297 6.315 8.600 1.00 97.81 402 LYS A N 1
ATOM 3093 C CA . LYS A 1 402 ? 16.653 6.389 10.028 1.00 97.81 402 LYS A CA 1
ATOM 3094 C C . LYS A 1 402 ? 15.614 5.731 10.929 1.00 97.81 402 LYS A C 1
ATOM 3096 O O . LYS A 1 402 ? 15.926 5.433 12.078 1.00 97.81 402 LYS A O 1
ATOM 3101 N N . PHE A 1 403 ? 14.399 5.533 10.430 1.00 98.50 403 PHE A N 1
ATOM 3102 C CA . PHE A 1 403 ? 13.288 4.977 11.184 1.00 98.50 403 PHE A CA 1
ATOM 3103 C C . PHE A 1 403 ? 12.438 4.078 10.286 1.00 98.50 403 PHE A C 1
ATOM 3105 O O . PHE A 1 403 ? 11.772 4.577 9.382 1.00 98.50 403 PHE A O 1
ATOM 3112 N N . LYS A 1 404 ? 12.458 2.763 10.539 1.00 98.69 404 LYS A N 1
ATOM 3113 C CA . LYS A 1 404 ? 11.607 1.758 9.879 1.00 98.69 404 LYS A CA 1
ATOM 3114 C C . LYS A 1 404 ? 11.214 0.711 10.922 1.00 98.69 404 LYS A C 1
ATOM 3116 O O . LYS A 1 404 ? 12.067 -0.059 11.355 1.00 98.69 404 LYS A O 1
ATOM 3121 N N . ARG A 1 405 ? 9.967 0.699 11.391 1.00 98.81 405 ARG A N 1
ATOM 3122 C CA . ARG A 1 405 ? 9.544 -0.166 12.505 1.00 98.81 405 ARG A CA 1
ATOM 3123 C C . ARG A 1 405 ? 8.246 -0.888 12.204 1.00 98.81 405 ARG A C 1
ATOM 3125 O O . ARG A 1 405 ? 7.368 -0.322 11.566 1.00 98.81 405 ARG A O 1
ATOM 3132 N N . VAL A 1 406 ? 8.109 -2.093 12.753 1.00 98.88 406 VAL A N 1
ATOM 3133 C CA . VAL A 1 406 ? 6.805 -2.751 12.918 1.00 98.88 406 VAL A CA 1
ATOM 3134 C C . VAL A 1 406 ? 6.453 -2.703 14.394 1.00 98.88 406 VAL A C 1
ATOM 3136 O O . VAL A 1 406 ? 7.162 -3.276 15.222 1.00 98.88 406 VAL A O 1
ATOM 3139 N N . TYR A 1 407 ? 5.372 -2.010 14.723 1.00 98.81 407 TYR A N 1
ATOM 3140 C CA . TYR A 1 407 ? 4.825 -1.914 16.068 1.00 98.81 407 TYR A CA 1
ATOM 3141 C C . TYR A 1 407 ? 3.786 -2.999 16.307 1.00 98.81 407 TYR A C 1
ATOM 3143 O O . TYR A 1 407 ? 2.894 -3.186 15.488 1.00 98.81 407 TYR A O 1
ATOM 3151 N N . LYS A 1 408 ? 3.835 -3.633 17.480 1.00 98.62 408 LYS A N 1
ATOM 3152 C CA . LYS A 1 408 ? 2.655 -4.253 18.080 1.00 98.62 408 LYS A CA 1
ATOM 3153 C C . LYS A 1 408 ? 1.875 -3.177 18.820 1.00 98.62 408 LYS A C 1
ATOM 3155 O O . LYS A 1 408 ? 2.399 -2.551 19.746 1.00 98.62 408 LYS A O 1
ATOM 3160 N N . ILE A 1 409 ? 0.626 -2.984 18.421 1.00 98.25 409 ILE A N 1
ATOM 3161 C CA . ILE A 1 409 ? -0.313 -2.097 19.100 1.00 98.25 409 ILE A CA 1
ATOM 3162 C C . ILE A 1 409 ? -1.371 -2.898 19.850 1.00 98.25 409 ILE A C 1
ATOM 3164 O O . ILE A 1 409 ? -1.728 -3.992 19.420 1.00 98.25 409 ILE A O 1
ATOM 3168 N N . ALA A 1 410 ? -1.888 -2.336 20.938 1.00 97.19 410 ALA A N 1
ATOM 3169 C CA . ALA A 1 410 ? -3.068 -2.813 21.640 1.00 97.19 410 ALA A CA 1
ATOM 3170 C C . ALA A 1 410 ? -4.190 -1.769 21.556 1.00 97.19 410 ALA A C 1
ATOM 3172 O O . ALA A 1 410 ? -3.983 -0.573 21.798 1.00 97.19 410 ALA A O 1
ATOM 3173 N N . PHE A 1 411 ? -5.392 -2.223 21.218 1.00 95.69 411 PHE A N 1
ATOM 3174 C CA . PHE A 1 411 ? -6.594 -1.399 21.213 1.00 95.69 411 PHE A CA 1
ATOM 3175 C C . PHE A 1 411 ? -7.824 -2.233 21.566 1.00 95.69 411 PHE A C 1
ATOM 3177 O O . PHE A 1 411 ? -7.867 -3.446 21.358 1.00 95.69 411 PHE A O 1
ATOM 3184 N N . SER A 1 412 ? -8.814 -1.589 22.174 1.00 94.00 412 SER A N 1
ATOM 3185 C CA . SER A 1 412 ? -9.970 -2.276 22.734 1.00 94.00 412 SER A CA 1
ATOM 3186 C C . SER A 1 412 ? -11.150 -1.328 22.964 1.00 94.00 412 SER A C 1
ATOM 3188 O O . SER A 1 412 ? -11.097 -0.128 22.676 1.00 94.00 412 SER A O 1
ATOM 3190 N N . ASP A 1 413 ? -12.249 -1.864 23.494 1.00 94.25 413 ASP A N 1
ATOM 3191 C CA . ASP A 1 413 ? -13.441 -1.082 23.828 1.00 94.25 413 ASP A CA 1
ATOM 3192 C C . ASP A 1 413 ? -13.146 0.009 24.875 1.00 94.25 413 ASP A C 1
ATOM 3194 O O . ASP A 1 413 ? -13.780 1.065 24.878 1.00 94.25 413 ASP A O 1
ATOM 3198 N N . GLU A 1 414 ? -12.150 -0.206 25.736 1.00 93.38 414 GLU A N 1
ATOM 3199 C CA . GLU A 1 414 ? -11.782 0.704 26.821 1.00 93.38 414 GLU A CA 1
ATOM 3200 C C . GLU A 1 414 ? -11.111 2.008 26.343 1.00 93.38 414 GLU A C 1
ATOM 3202 O O . GLU A 1 414 ? -11.165 3.027 27.049 1.00 93.38 414 GLU A O 1
ATOM 3207 N N . ASN A 1 415 ? -10.494 2.008 25.156 1.00 95.25 415 ASN A N 1
ATOM 3208 C CA . ASN A 1 415 ? -9.804 3.171 24.589 1.00 95.25 415 ASN A CA 1
ATOM 3209 C C . ASN A 1 415 ? -10.381 3.657 23.252 1.00 95.25 415 ASN A C 1
ATOM 3211 O O . ASN A 1 415 ? -9.704 4.385 22.529 1.00 95.25 415 ASN A O 1
ATOM 3215 N N . VAL A 1 416 ? -11.648 3.348 22.957 1.00 97.38 416 VAL A N 1
ATOM 3216 C CA . VAL A 1 416 ? -12.376 3.986 21.845 1.00 97.38 416 VAL A CA 1
ATOM 3217 C C . VAL A 1 416 ? -12.308 5.512 21.980 1.00 97.38 416 VAL A C 1
ATOM 3219 O O . VAL A 1 416 ? -12.533 6.071 23.057 1.00 97.38 416 VAL A O 1
ATOM 3222 N N . GLY A 1 417 ? -11.984 6.186 20.878 1.00 97.38 417 GLY A N 1
ATOM 3223 C CA . GLY A 1 417 ? -11.799 7.634 20.783 1.00 97.38 417 GLY A CA 1
ATOM 3224 C C . GLY A 1 417 ? -10.512 8.149 21.434 1.00 97.38 417 GLY A C 1
ATOM 3225 O O . GLY A 1 417 ? -10.333 9.360 21.554 1.00 97.38 417 GLY A O 1
ATOM 3226 N N . LYS A 1 418 ? -9.630 7.254 21.889 1.00 97.81 418 LYS A N 1
ATOM 3227 C CA . LYS A 1 418 ? -8.353 7.572 22.537 1.00 97.81 418 LYS A CA 1
ATOM 3228 C C . LYS A 1 418 ? -7.201 6.883 21.801 1.00 97.81 418 LYS A C 1
ATOM 3230 O O . LYS A 1 418 ? -7.445 6.072 20.900 1.00 97.81 418 LYS A O 1
ATOM 3235 N N . PRO A 1 419 ? -5.944 7.175 22.175 1.00 98.19 419 PRO A N 1
ATOM 3236 C CA . PRO A 1 419 ? -4.834 6.512 21.528 1.00 98.19 419 PRO A CA 1
ATOM 3237 C C . PRO A 1 419 ? -4.742 5.019 21.811 1.00 98.19 419 PRO A C 1
ATOM 3239 O O . PRO A 1 419 ? -5.044 4.554 22.916 1.00 98.19 419 PRO A O 1
ATOM 3242 N N . VAL A 1 420 ? -4.288 4.291 20.793 1.00 98.00 420 VAL A N 1
ATOM 3243 C CA . VAL A 1 420 ? -3.832 2.907 20.931 1.00 98.00 420 VAL A CA 1
ATOM 3244 C C . VAL A 1 420 ? -2.549 2.869 21.759 1.00 98.00 420 VAL A C 1
ATOM 3246 O O . VAL A 1 420 ? -1.779 3.833 21.791 1.00 98.00 420 VAL A O 1
ATOM 3249 N N . GLU A 1 421 ? -2.304 1.751 22.430 1.00 96.75 421 GLU A N 1
ATOM 3250 C CA . GLU A 1 421 ? -1.055 1.527 23.151 1.00 96.75 421 GLU A CA 1
ATOM 3251 C C . GLU A 1 421 ? -0.032 0.889 22.209 1.00 96.75 421 GLU A C 1
ATOM 3253 O O . GLU A 1 421 ? -0.293 -0.165 21.638 1.00 96.75 421 GLU A O 1
ATOM 3258 N N . LYS A 1 422 ? 1.144 1.502 22.042 1.00 97.19 422 LYS A N 1
ATOM 3259 C CA . LYS A 1 422 ? 2.284 0.863 21.369 1.00 97.19 422 LYS A CA 1
ATOM 3260 C C . LYS A 1 422 ? 3.039 0.022 22.402 1.00 97.19 422 LYS A C 1
ATOM 3262 O O . LYS A 1 422 ? 3.701 0.582 23.269 1.00 97.19 422 LYS A O 1
ATOM 3267 N N . VAL A 1 423 ? 2.938 -1.302 22.304 1.00 96.94 423 VAL A N 1
ATOM 3268 C CA . VAL A 1 423 ? 3.458 -2.246 23.312 1.00 96.94 423 VAL A CA 1
ATOM 3269 C C . VAL A 1 423 ? 4.948 -2.516 23.094 1.00 96.94 423 VAL A C 1
ATOM 3271 O O . VAL A 1 423 ? 5.782 -2.332 23.980 1.00 96.94 423 VAL A O 1
ATOM 3274 N N . SER A 1 424 ? 5.300 -2.913 21.875 1.00 98.12 424 SER A N 1
ATOM 3275 C CA . SER A 1 424 ? 6.657 -3.299 21.486 1.00 98.12 424 SER A CA 1
ATOM 3276 C C . SER A 1 424 ? 6.869 -3.073 19.993 1.00 98.12 424 SER A C 1
ATOM 3278 O O . SER A 1 424 ? 5.901 -2.899 19.253 1.00 98.12 424 SER A O 1
ATOM 3280 N N . TYR A 1 425 ? 8.115 -3.084 19.529 1.00 98.75 425 TYR A N 1
ATOM 3281 C CA . TYR A 1 425 ? 8.423 -2.975 18.103 1.00 98.75 425 TYR A CA 1
ATOM 3282 C C . TYR A 1 425 ? 9.673 -3.752 17.705 1.00 98.75 425 TYR A C 1
ATOM 3284 O O . TYR A 1 425 ? 10.545 -4.002 18.533 1.00 98.75 425 TYR A O 1
ATOM 3292 N N . ILE A 1 426 ? 9.779 -4.072 16.418 1.00 98.81 426 ILE A N 1
ATOM 3293 C CA . ILE A 1 426 ? 11.042 -4.469 15.783 1.00 98.81 426 ILE A CA 1
ATOM 3294 C C . ILE A 1 426 ? 11.587 -3.316 14.936 1.00 98.81 426 ILE A C 1
ATOM 3296 O O . ILE A 1 426 ? 10.812 -2.542 14.369 1.00 98.81 426 ILE A O 1
ATOM 3300 N N . ASP A 1 427 ? 12.911 -3.201 14.842 1.00 98.69 427 ASP A N 1
ATOM 3301 C CA . ASP A 1 427 ? 13.590 -2.252 13.952 1.00 98.69 427 ASP A CA 1
ATOM 3302 C C . ASP A 1 427 ? 14.013 -2.951 12.651 1.00 98.69 427 ASP A C 1
ATOM 3304 O O . ASP A 1 427 ? 14.883 -3.826 12.638 1.00 98.69 427 ASP A O 1
ATOM 3308 N N . LEU A 1 428 ? 13.399 -2.551 11.536 1.00 98.81 428 LEU A N 1
ATOM 3309 C CA . LEU A 1 428 ? 13.670 -3.100 10.207 1.00 98.81 428 LEU A CA 1
ATOM 3310 C C . LEU A 1 428 ? 15.018 -2.628 9.634 1.00 98.81 428 LEU A C 1
ATOM 3312 O O . LEU A 1 428 ? 15.482 -3.155 8.623 1.00 98.81 428 LEU A O 1
ATOM 3316 N N . LEU A 1 429 ? 15.692 -1.673 10.280 1.00 98.56 429 LEU A N 1
ATOM 3317 C CA . LEU A 1 429 ? 17.077 -1.311 9.975 1.00 98.56 429 LEU A CA 1
ATOM 3318 C C . LEU A 1 429 ? 18.099 -2.170 10.744 1.00 98.56 429 LEU A C 1
ATOM 3320 O O . LEU A 1 429 ? 19.301 -1.981 10.560 1.00 98.56 429 LEU A O 1
ATOM 3324 N N . ASN A 1 430 ? 17.657 -3.113 11.585 1.00 98.38 430 ASN A N 1
ATOM 3325 C CA . ASN A 1 430 ? 18.527 -3.909 12.455 1.00 98.38 430 ASN A CA 1
ATOM 3326 C C . ASN A 1 430 ? 18.131 -5.401 12.509 1.00 98.38 430 ASN A C 1
ATOM 3328 O O . ASN A 1 430 ? 18.029 -6.004 13.580 1.00 98.38 430 ASN A O 1
ATOM 3332 N N . ILE A 1 431 ? 17.907 -6.022 11.347 1.00 98.81 431 ILE A N 1
ATOM 3333 C CA . ILE A 1 431 ? 17.456 -7.418 11.258 1.00 98.81 431 ILE A CA 1
ATOM 3334 C C . ILE A 1 431 ? 18.661 -8.362 11.330 1.00 98.81 431 ILE A C 1
ATOM 3336 O O . ILE A 1 431 ? 19.573 -8.318 10.500 1.00 98.81 431 ILE A O 1
ATOM 3340 N N . LYS A 1 432 ? 18.670 -9.263 12.314 1.00 98.69 432 LYS A N 1
ATOM 3341 C CA . LYS A 1 432 ? 19.769 -10.223 12.502 1.00 98.69 432 LYS A CA 1
ATOM 3342 C C . LYS A 1 432 ? 19.700 -11.324 11.448 1.00 98.69 432 LYS A C 1
ATOM 3344 O O . LYS A 1 432 ? 18.631 -11.873 11.220 1.00 98.69 432 LYS A O 1
ATOM 3349 N N . ASP A 1 433 ? 20.839 -11.723 10.887 1.00 98.56 433 ASP A N 1
ATOM 3350 C CA . ASP A 1 433 ? 20.915 -12.838 9.929 1.00 98.56 433 ASP A CA 1
ATOM 3351 C C . ASP A 1 433 ? 21.980 -13.885 10.331 1.00 98.56 433 ASP A C 1
ATOM 3353 O O . ASP A 1 433 ? 23.009 -14.037 9.673 1.00 98.56 433 ASP A O 1
ATOM 3357 N N . PRO A 1 434 ? 21.786 -14.618 11.445 1.00 98.06 434 PRO A N 1
ATOM 3358 C CA . PRO A 1 434 ? 22.764 -15.593 11.931 1.00 98.06 434 PRO A CA 1
ATOM 3359 C C . PRO A 1 434 ? 22.888 -16.828 11.027 1.00 98.06 434 PRO A C 1
ATOM 3361 O O . PRO A 1 434 ? 23.857 -17.580 11.139 1.00 98.06 434 PRO A O 1
ATOM 3364 N N . GLN A 1 435 ? 21.902 -17.060 10.158 1.00 97.75 435 GLN A N 1
ATOM 3365 C CA . GLN A 1 435 ? 21.839 -18.211 9.261 1.00 97.75 435 GLN A CA 1
ATOM 3366 C C . GLN A 1 435 ? 22.318 -17.875 7.837 1.00 97.75 435 GLN A C 1
ATOM 3368 O O . GLN A 1 435 ? 22.411 -18.783 7.014 1.00 97.75 435 GLN A O 1
ATOM 3373 N N . ASN A 1 436 ? 22.704 -16.619 7.570 1.00 97.81 436 ASN A N 1
ATOM 3374 C CA . ASN A 1 436 ? 23.139 -16.118 6.260 1.00 97.81 436 ASN A CA 1
ATOM 3375 C C . ASN A 1 436 ? 22.087 -16.359 5.159 1.00 97.81 436 ASN A C 1
ATOM 3377 O O . ASN A 1 436 ? 22.403 -16.875 4.085 1.00 97.81 436 ASN A O 1
ATOM 3381 N N . LEU A 1 437 ? 20.827 -16.034 5.453 1.00 98.31 437 LEU A N 1
ATOM 3382 C CA . LEU A 1 437 ? 19.683 -16.197 4.554 1.00 98.31 437 LEU A CA 1
ATOM 3383 C C . LEU A 1 437 ? 19.445 -14.973 3.661 1.00 98.31 437 LEU A C 1
ATOM 3385 O O . LEU A 1 437 ? 18.679 -15.065 2.700 1.00 98.31 437 LEU A O 1
ATOM 3389 N N . ALA A 1 438 ? 20.067 -13.829 3.957 1.00 98.12 438 ALA A N 1
ATOM 3390 C CA . ALA A 1 438 ? 19.874 -12.613 3.183 1.00 98.12 438 ALA A CA 1
ATOM 3391 C C . ALA A 1 438 ? 20.314 -12.790 1.723 1.00 98.12 438 ALA A C 1
ATOM 3393 O O . ALA A 1 438 ? 21.400 -13.288 1.423 1.00 98.12 438 ALA A O 1
ATOM 3394 N N . ARG A 1 439 ? 19.476 -12.312 0.796 1.00 97.12 439 ARG A N 1
ATOM 3395 C CA . ARG A 1 439 ? 19.757 -12.318 -0.654 1.00 97.12 439 ARG A CA 1
ATOM 3396 C C . ARG A 1 439 ? 20.291 -10.993 -1.175 1.00 97.12 439 ARG A C 1
ATOM 3398 O O . ARG A 1 439 ? 20.559 -10.846 -2.366 1.00 97.12 439 ARG A O 1
ATOM 3405 N N . LYS A 1 440 ? 20.468 -10.038 -0.270 1.00 95.44 440 LYS A N 1
ATOM 3406 C CA . LYS A 1 440 ? 21.036 -8.719 -0.515 1.00 95.44 440 LYS A CA 1
ATOM 3407 C C . LYS A 1 440 ? 22.190 -8.492 0.466 1.00 95.44 440 LYS A C 1
ATOM 3409 O O . LYS A 1 440 ? 22.217 -9.128 1.522 1.00 95.44 440 LYS A O 1
ATOM 3414 N N . PRO A 1 441 ? 23.159 -7.624 0.131 1.00 94.75 441 PRO A N 1
ATOM 3415 C CA . PRO A 1 441 ? 24.270 -7.323 1.026 1.00 94.75 441 PRO A CA 1
ATOM 3416 C C . PRO A 1 441 ? 23.803 -6.808 2.391 1.00 94.75 441 PRO A C 1
ATOM 3418 O O . PRO A 1 441 ? 22.851 -6.036 2.479 1.00 94.75 441 PRO A O 1
ATOM 3421 N N . LEU A 1 442 ? 24.516 -7.211 3.442 1.00 96.75 442 LEU A N 1
ATOM 3422 C CA . LEU A 1 442 ? 24.308 -6.717 4.802 1.00 96.75 442 LEU A CA 1
ATOM 3423 C C . LEU A 1 442 ? 24.993 -5.358 5.000 1.00 96.75 442 LEU A C 1
ATOM 3425 O O . LEU A 1 442 ? 26.039 -5.089 4.403 1.00 96.75 442 LEU A O 1
ATOM 3429 N N . ASN A 1 443 ? 24.481 -4.549 5.928 1.00 96.25 443 ASN A N 1
ATOM 3430 C CA . ASN A 1 443 ? 25.148 -3.343 6.416 1.00 96.25 443 ASN A CA 1
ATOM 3431 C C . ASN A 1 443 ? 25.566 -3.581 7.867 1.00 96.25 443 ASN A C 1
ATOM 3433 O O . ASN A 1 443 ? 24.736 -3.891 8.712 1.00 96.25 443 ASN A O 1
ATOM 3437 N N . ASN A 1 444 ? 26.861 -3.454 8.169 1.00 94.31 444 ASN A N 1
ATOM 3438 C CA . ASN A 1 444 ? 27.396 -3.661 9.524 1.00 94.31 444 ASN A CA 1
ATOM 3439 C C . ASN A 1 444 ? 26.993 -5.007 10.169 1.00 94.31 444 ASN A C 1
ATOM 3441 O O . ASN A 1 444 ? 26.822 -5.093 11.382 1.00 94.31 444 ASN A O 1
ATOM 3445 N N . GLY A 1 445 ? 26.868 -6.066 9.360 1.00 96.25 445 GLY A N 1
ATOM 3446 C CA . GLY A 1 445 ? 26.556 -7.422 9.829 1.00 96.25 445 GLY A CA 1
ATOM 3447 C C . GLY A 1 445 ? 25.070 -7.713 10.065 1.00 96.25 445 GLY A C 1
ATOM 3448 O O . GLY A 1 445 ? 24.754 -8.802 10.534 1.00 96.25 445 GLY A O 1
ATOM 3449 N N . VAL A 1 446 ? 24.172 -6.784 9.725 1.00 97.94 446 VAL A N 1
ATOM 3450 C CA . VAL A 1 446 ? 22.713 -6.973 9.785 1.00 97.94 446 VAL A CA 1
ATOM 3451 C C . VAL A 1 446 ? 22.074 -6.720 8.425 1.00 97.94 446 VAL A C 1
ATOM 3453 O O . VAL A 1 446 ? 22.618 -5.988 7.593 1.00 97.94 446 VAL A O 1
ATOM 3456 N N . LEU A 1 447 ? 20.916 -7.331 8.184 1.00 98.44 447 LEU A N 1
ATOM 3457 C CA . LEU A 1 447 ? 20.085 -6.965 7.048 1.00 98.44 447 LEU A CA 1
ATOM 3458 C C . LEU A 1 447 ? 19.357 -5.668 7.404 1.00 98.44 447 LEU A C 1
ATOM 3460 O O . LEU A 1 447 ? 18.719 -5.563 8.450 1.00 98.44 447 LEU A O 1
ATOM 3464 N N . THR A 1 448 ? 19.450 -4.684 6.520 1.00 98.06 448 THR A N 1
ATOM 3465 C CA . THR A 1 448 ? 18.628 -3.477 6.583 1.00 98.06 448 THR A CA 1
ATOM 3466 C C . THR A 1 448 ? 17.495 -3.599 5.572 1.00 98.06 448 THR A C 1
ATOM 3468 O O . THR A 1 448 ? 17.684 -4.158 4.482 1.00 98.06 448 THR A O 1
ATOM 3471 N N . PHE A 1 449 ? 16.336 -3.035 5.897 1.00 98.00 449 PHE A N 1
ATOM 3472 C CA . PHE A 1 449 ? 15.200 -2.872 4.989 1.00 98.00 449 PHE A CA 1
ATOM 3473 C C . PHE A 1 449 ? 14.945 -1.367 4.750 1.00 98.00 449 PHE A C 1
ATOM 3475 O O . PHE A 1 449 ? 13.976 -0.807 5.256 1.00 98.00 449 PHE A O 1
ATOM 3482 N N . PRO A 1 450 ? 15.867 -0.649 4.074 1.00 97.12 450 PRO A N 1
ATOM 3483 C CA . PRO A 1 450 ? 15.921 0.811 4.087 1.00 97.12 450 PRO A CA 1
ATOM 3484 C C . PRO A 1 450 ? 15.077 1.420 2.958 1.00 97.12 450 PRO A C 1
ATOM 3486 O O . PRO A 1 450 ? 15.546 2.313 2.253 1.00 97.12 450 PRO A O 1
ATOM 3489 N N . PHE A 1 451 ? 13.874 0.896 2.739 1.00 97.19 451 PHE A N 1
ATOM 3490 C CA . PHE A 1 451 ? 13.031 1.288 1.613 1.00 97.19 451 PHE A CA 1
ATOM 3491 C C . PHE A 1 451 ? 12.269 2.578 1.879 1.00 97.19 451 PHE A C 1
ATOM 3493 O O . PHE A 1 451 ? 11.903 2.850 3.026 1.00 97.19 451 PHE A O 1
ATOM 3500 N N . PHE A 1 452 ? 12.045 3.372 0.827 1.00 95.19 452 PHE A N 1
ATOM 3501 C CA . PHE A 1 452 ? 11.210 4.572 0.905 1.00 95.19 452 PHE A CA 1
ATOM 3502 C C . PHE A 1 452 ? 9.808 4.222 1.434 1.00 95.19 452 PHE A C 1
ATOM 3504 O O . PHE A 1 452 ? 9.382 4.810 2.436 1.00 95.19 452 PHE A O 1
ATOM 3511 N N . THR A 1 453 ? 9.181 3.198 0.849 1.00 95.38 453 THR A N 1
ATOM 3512 C CA . THR A 1 453 ? 7.939 2.564 1.308 1.00 95.38 453 THR A CA 1
ATOM 3513 C C . THR A 1 453 ? 8.179 1.133 1.796 1.00 95.38 453 THR A C 1
ATOM 3515 O O . THR A 1 453 ? 9.048 0.402 1.321 1.00 95.38 453 THR A O 1
ATOM 3518 N N . ILE A 1 454 ? 7.436 0.743 2.829 1.00 97.81 454 ILE A N 1
ATOM 3519 C CA . ILE A 1 454 ? 7.370 -0.624 3.354 1.00 97.81 454 ILE A CA 1
ATOM 3520 C C . ILE A 1 454 ? 5.905 -0.826 3.692 1.00 97.81 454 ILE A C 1
ATOM 3522 O O . ILE A 1 454 ? 5.443 -0.271 4.684 1.00 97.81 454 ILE A O 1
ATOM 3526 N N . GLU A 1 455 ? 5.189 -1.563 2.856 1.00 97.19 455 GLU A N 1
ATOM 3527 C CA . GLU A 1 455 ? 3.720 -1.531 2.847 1.00 97.19 455 GLU A CA 1
ATOM 3528 C C . GLU A 1 455 ? 3.106 -2.925 2.936 1.00 97.19 455 GLU A C 1
ATOM 3530 O O . GLU A 1 455 ? 1.956 -3.161 2.588 1.00 97.19 455 GLU A O 1
ATOM 3535 N N . ASN A 1 456 ? 3.873 -3.901 3.417 1.00 98.50 456 ASN A N 1
ATOM 3536 C CA . ASN A 1 456 ? 3.384 -5.259 3.589 1.00 98.50 456 ASN A CA 1
ATOM 3537 C C . ASN A 1 456 ? 3.793 -5.785 4.967 1.00 98.50 456 ASN A C 1
ATOM 3539 O O . ASN A 1 456 ? 4.988 -5.936 5.229 1.00 98.50 456 ASN A O 1
ATOM 3543 N N . VAL A 1 457 ? 2.824 -6.116 5.826 1.00 98.81 457 VAL A N 1
ATOM 3544 C CA . VAL A 1 457 ? 3.039 -6.925 7.034 1.00 98.81 457 VAL A CA 1
ATOM 3545 C C . VAL A 1 457 ? 1.857 -7.842 7.321 1.00 98.81 457 VAL A C 1
ATOM 3547 O O . VAL A 1 457 ? 0.726 -7.384 7.392 1.00 98.81 457 VAL A O 1
ATOM 3550 N N . ASP A 1 458 ? 2.101 -9.127 7.578 1.00 98.75 458 ASP A N 1
ATOM 3551 C CA . ASP A 1 458 ? 1.065 -10.026 8.110 1.00 98.75 458 ASP A CA 1
ATOM 3552 C C . ASP A 1 458 ? 1.668 -11.120 9.001 1.00 98.75 458 ASP A C 1
ATOM 3554 O O . ASP A 1 458 ? 2.863 -11.430 8.929 1.00 98.75 458 ASP A O 1
ATOM 3558 N N . VAL A 1 459 ? 0.835 -11.711 9.855 1.00 98.50 459 VAL A N 1
ATOM 3559 C CA . VAL A 1 459 ? 1.221 -12.844 10.703 1.00 98.50 459 VAL A CA 1
ATOM 3560 C C . VAL A 1 459 ? 1.232 -14.126 9.872 1.00 98.50 459 VAL A C 1
ATOM 3562 O O . VAL A 1 459 ? 0.245 -14.485 9.231 1.00 98.50 459 VAL A O 1
ATOM 3565 N N . VAL A 1 460 ? 2.348 -14.856 9.915 1.00 98.56 460 VAL A N 1
ATOM 3566 C CA . VAL A 1 460 ? 2.493 -16.150 9.230 1.00 98.56 460 VAL A CA 1
ATOM 3567 C C . VAL A 1 460 ? 2.178 -17.300 10.180 1.00 98.56 460 VAL A C 1
ATOM 3569 O O . VAL A 1 460 ? 1.414 -18.201 9.839 1.00 98.56 460 VAL A O 1
ATOM 3572 N N . ASP A 1 461 ? 2.735 -17.256 11.390 1.00 97.88 461 ASP A N 1
ATOM 3573 C CA . ASP A 1 461 ? 2.459 -18.221 12.452 1.00 97.88 461 ASP A CA 1
ATOM 3574 C C . ASP A 1 461 ? 2.728 -17.614 13.844 1.00 97.88 461 ASP A C 1
ATOM 3576 O O . ASP A 1 461 ? 2.881 -16.406 13.995 1.00 97.88 461 ASP A O 1
ATOM 3580 N N . ALA A 1 462 ? 2.778 -18.448 14.887 1.00 97.19 462 ALA A N 1
ATOM 3581 C CA . ALA A 1 462 ? 2.969 -18.007 16.271 1.00 97.19 462 ALA A CA 1
ATOM 3582 C C . ALA A 1 462 ? 4.308 -17.292 16.555 1.00 97.19 462 ALA A C 1
ATOM 3584 O O . ALA A 1 462 ? 4.435 -16.644 17.594 1.00 97.19 462 ALA A O 1
ATOM 3585 N N . ASN A 1 463 ? 5.310 -17.437 15.685 1.00 98.25 463 ASN A N 1
ATOM 3586 C CA . ASN A 1 463 ? 6.621 -16.805 15.828 1.00 98.25 463 ASN A CA 1
ATOM 3587 C C . ASN A 1 463 ? 6.967 -15.895 14.648 1.00 98.25 463 ASN A C 1
ATOM 3589 O O . ASN A 1 463 ? 7.808 -15.016 14.816 1.00 98.25 463 ASN A O 1
ATOM 3593 N N . HIS A 1 464 ? 6.361 -16.105 13.478 1.00 98.81 464 HIS A N 1
ATOM 3594 C CA . HIS A 1 464 ? 6.787 -15.445 12.252 1.00 98.81 464 HIS A CA 1
ATOM 3595 C C . HIS A 1 464 ? 5.798 -14.410 11.727 1.00 98.81 464 HIS A C 1
ATOM 3597 O O . HIS A 1 464 ? 4.585 -14.630 11.703 1.00 98.81 464 HIS A O 1
ATOM 3603 N N . ILE A 1 465 ? 6.357 -13.320 11.206 1.00 98.88 465 ILE A N 1
ATOM 3604 C CA . ILE A 1 465 ? 5.660 -12.363 10.344 1.00 98.88 465 ILE A CA 1
ATOM 3605 C C . ILE A 1 465 ? 6.339 -12.322 8.978 1.00 98.88 465 ILE A C 1
ATOM 3607 O O . ILE A 1 465 ? 7.543 -12.571 8.868 1.00 98.88 465 ILE A O 1
ATOM 3611 N N . ILE A 1 466 ? 5.574 -11.978 7.949 1.00 98.88 466 ILE A N 1
ATOM 3612 C CA . ILE A 1 466 ? 6.112 -11.569 6.653 1.00 98.88 466 ILE A CA 1
ATOM 3613 C C . ILE A 1 466 ? 6.162 -10.045 6.607 1.00 98.88 466 ILE A C 1
ATOM 3615 O O . ILE A 1 466 ? 5.239 -9.390 7.083 1.00 98.88 466 ILE A O 1
ATOM 3619 N N . VAL A 1 467 ? 7.239 -9.491 6.055 1.00 98.88 467 VAL A N 1
ATOM 3620 C CA . VAL A 1 467 ? 7.367 -8.067 5.731 1.00 98.88 467 VAL A CA 1
ATOM 3621 C C . VAL A 1 467 ? 7.796 -7.941 4.275 1.00 98.88 467 VAL A C 1
ATOM 3623 O O . VAL A 1 467 ? 8.610 -8.736 3.804 1.00 98.88 467 VAL A O 1
ATOM 3626 N N . GLY A 1 468 ? 7.261 -6.965 3.557 1.00 98.38 468 GLY A N 1
ATOM 3627 C CA .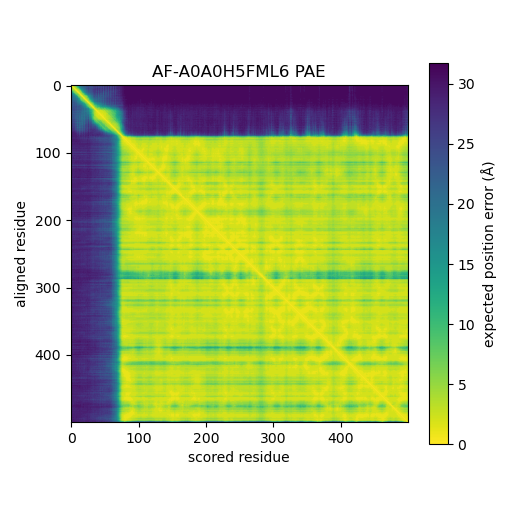 GLY A 1 468 ? 7.634 -6.679 2.173 1.00 98.38 468 GLY A CA 1
ATOM 3628 C C . GLY A 1 468 ? 7.741 -5.185 1.914 1.00 98.38 468 GLY A C 1
ATOM 3629 O O . GLY A 1 468 ? 7.186 -4.379 2.664 1.00 98.38 468 GLY A O 1
ATOM 3630 N N . ASN A 1 469 ? 8.517 -4.817 0.897 1.00 97.31 469 ASN A N 1
ATOM 3631 C CA . ASN A 1 469 ? 8.555 -3.440 0.431 1.00 97.31 469 ASN A CA 1
ATOM 3632 C C . ASN A 1 469 ? 7.586 -3.242 -0.730 1.00 97.31 469 ASN A C 1
ATOM 3634 O O . ASN A 1 469 ? 7.390 -4.133 -1.558 1.00 97.31 469 ASN A O 1
ATOM 3638 N N . ASP A 1 470 ? 7.102 -2.015 -0.823 1.00 95.50 470 ASP A N 1
ATOM 3639 C CA . ASP A 1 470 ? 6.813 -1.429 -2.110 1.00 95.50 470 ASP A CA 1
ATOM 3640 C C . ASP A 1 470 ? 8.121 -0.798 -2.640 1.00 95.50 470 ASP A C 1
ATOM 3642 O O . ASP A 1 470 ? 8.939 -0.254 -1.897 1.00 95.50 470 ASP A O 1
ATOM 3646 N N . ASN A 1 471 ? 8.421 -0.981 -3.921 1.00 92.12 471 ASN A N 1
ATOM 3647 C CA . ASN A 1 471 ? 9.579 -0.374 -4.576 1.00 92.12 471 ASN A CA 1
ATOM 3648 C C . ASN A 1 471 ? 9.209 0.889 -5.367 1.00 92.12 471 ASN A C 1
ATOM 3650 O O . ASN A 1 471 ? 10.048 1.381 -6.132 1.00 92.12 471 ASN A O 1
ATOM 3654 N N . ASN A 1 472 ? 7.968 1.377 -5.230 1.00 90.69 472 ASN A N 1
ATOM 3655 C CA . ASN A 1 472 ? 7.377 2.507 -5.942 1.00 90.69 472 ASN A CA 1
ATOM 3656 C C . ASN A 1 472 ? 7.761 2.518 -7.422 1.00 90.69 472 ASN A C 1
ATOM 3658 O O . ASN A 1 472 ? 8.248 3.531 -7.928 1.00 90.69 472 ASN A O 1
ATOM 3662 N N . PHE A 1 473 ? 7.680 1.387 -8.119 1.00 93.00 473 PHE A N 1
ATOM 3663 C CA . PHE A 1 473 ? 8.196 1.278 -9.481 1.00 93.00 473 PHE A CA 1
ATOM 3664 C C . PHE A 1 473 ? 7.647 2.386 -10.411 1.00 93.00 473 PHE A C 1
ATOM 3666 O O . PHE A 1 473 ? 6.442 2.580 -10.480 1.00 93.00 473 PHE A O 1
ATOM 3673 N N . PRO A 1 474 ? 8.471 3.082 -11.224 1.00 91.00 474 PRO A N 1
ATOM 3674 C CA . PRO A 1 474 ? 9.936 3.067 -11.307 1.00 91.00 474 PRO A CA 1
ATOM 3675 C C . PRO A 1 474 ? 10.592 4.260 -10.572 1.00 91.00 474 PRO A C 1
ATOM 3677 O O . PRO A 1 474 ? 11.657 4.732 -10.988 1.00 91.00 474 PRO A O 1
ATOM 3680 N N . LEU A 1 475 ? 9.901 4.813 -9.576 1.00 89.88 475 LEU A N 1
ATOM 3681 C CA . LEU A 1 475 ? 10.144 6.079 -8.885 1.00 89.88 475 LEU A CA 1
ATOM 3682 C C . LEU A 1 475 ? 10.963 5.958 -7.588 1.00 89.88 475 LEU A C 1
ATOM 3684 O O . LEU A 1 475 ? 11.284 6.990 -7.004 1.00 89.88 475 LEU A O 1
ATOM 3688 N N . SER A 1 476 ? 11.348 4.758 -7.144 1.00 89.25 476 SER A N 1
ATOM 3689 C CA . SER A 1 476 ? 12.279 4.585 -6.016 1.00 89.25 476 SER A CA 1
ATOM 3690 C C . SER A 1 476 ? 13.531 3.781 -6.389 1.00 89.25 476 SER A C 1
ATOM 3692 O O . SER A 1 476 ? 13.590 3.033 -7.367 1.00 89.25 476 SER A O 1
ATOM 3694 N N . SER A 1 477 ? 14.580 4.034 -5.608 1.00 90.75 477 SER A N 1
ATOM 3695 C CA . SER A 1 477 ? 15.826 3.287 -5.545 1.00 90.75 477 SER A CA 1
ATOM 3696 C C . SER A 1 477 ? 16.324 3.442 -4.110 1.00 90.75 477 SER A C 1
ATOM 3698 O O . SER A 1 477 ? 16.705 4.534 -3.711 1.00 90.75 477 SER A O 1
ATOM 3700 N N . SER A 1 478 ? 16.319 2.376 -3.339 1.00 90.69 478 SER A N 1
ATOM 3701 C CA . SER A 1 478 ? 16.508 2.334 -1.896 1.00 90.69 478 SER A CA 1
ATOM 3702 C C . SER A 1 478 ? 17.784 1.600 -1.477 1.00 90.69 478 SER A C 1
ATOM 3704 O O . SER A 1 478 ? 18.424 2.027 -0.521 1.00 90.69 478 SER A O 1
ATOM 3706 N N . ARG A 1 479 ? 18.245 0.541 -2.167 1.00 92.06 479 ARG A N 1
ATOM 3707 C CA . ARG A 1 479 ? 19.550 -0.088 -1.826 1.00 92.06 479 ARG A CA 1
ATOM 3708 C C . ARG A 1 479 ? 20.716 0.466 -2.630 1.00 92.06 479 ARG A C 1
ATOM 3710 O O . ARG A 1 479 ? 21.808 0.662 -2.093 1.00 92.06 479 ARG A O 1
ATOM 3717 N N . GLN A 1 480 ? 20.506 0.688 -3.923 1.00 94.25 480 GLN A N 1
ATOM 3718 C CA . GLN A 1 480 ? 21.514 1.216 -4.838 1.00 94.25 480 GLN A CA 1
ATOM 3719 C C . GLN A 1 480 ? 21.008 2.533 -5.437 1.00 94.25 480 GLN A C 1
ATOM 3721 O O . GLN A 1 480 ? 19.971 2.525 -6.086 1.00 94.25 480 GLN A O 1
ATOM 3726 N N . PRO A 1 481 ? 21.729 3.663 -5.292 1.00 94.31 481 PRO A N 1
ATOM 3727 C CA . PRO A 1 481 ? 21.205 4.977 -5.680 1.00 94.31 481 PRO A CA 1
ATOM 3728 C C . PRO A 1 481 ? 20.748 5.136 -7.138 1.00 94.31 481 PRO A C 1
ATOM 3730 O O . PRO A 1 481 ? 20.034 6.085 -7.437 1.00 94.31 481 PRO A O 1
ATOM 3733 N N . ASN A 1 482 ? 21.196 4.274 -8.055 1.00 95.69 482 ASN A N 1
ATOM 3734 C CA . ASN A 1 482 ? 20.910 4.382 -9.489 1.00 95.69 482 ASN A CA 1
ATOM 3735 C C . ASN A 1 482 ? 20.315 3.107 -10.104 1.00 95.69 482 ASN A C 1
ATOM 3737 O O . ASN A 1 482 ? 20.392 2.903 -11.317 1.00 95.69 482 ASN A O 1
ATOM 3741 N N . GLU A 1 483 ? 19.772 2.227 -9.272 1.00 95.75 483 GLU A N 1
ATOM 3742 C CA . GLU A 1 483 ? 19.198 0.954 -9.694 1.00 95.75 483 GLU A CA 1
ATOM 3743 C C . GLU A 1 483 ? 17.890 0.754 -8.932 1.00 95.75 483 GLU A C 1
ATOM 3745 O O . GLU A 1 483 ? 17.866 0.840 -7.707 1.00 95.75 483 GLU A O 1
ATOM 3750 N N . ALA A 1 484 ? 16.799 0.564 -9.674 1.00 95.31 484 ALA A N 1
ATOM 3751 C CA . ALA A 1 484 ? 15.497 0.259 -9.104 1.00 95.31 484 ALA A CA 1
ATOM 3752 C C . ALA A 1 484 ? 15.576 -1.054 -8.320 1.00 95.31 484 ALA A C 1
ATOM 3754 O O . ALA A 1 484 ? 16.153 -2.030 -8.808 1.00 95.31 484 ALA A O 1
ATOM 3755 N N . ASP A 1 485 ? 14.986 -1.079 -7.130 1.00 94.75 485 ASP A N 1
ATOM 3756 C CA . ASP A 1 485 ? 14.972 -2.288 -6.322 1.00 94.75 485 ASP A CA 1
ATOM 3757 C C . ASP A 1 485 ? 13.962 -3.302 -6.836 1.00 94.75 485 ASP A C 1
ATOM 3759 O O . ASP A 1 485 ? 12.907 -2.971 -7.376 1.00 94.75 485 ASP A O 1
ATOM 3763 N N . ASP A 1 486 ? 14.293 -4.565 -6.614 1.00 95.69 486 ASP A N 1
ATOM 3764 C CA . ASP A 1 486 ? 13.319 -5.641 -6.666 1.00 95.69 486 ASP A CA 1
ATOM 3765 C C . ASP A 1 486 ? 12.293 -5.472 -5.537 1.00 95.69 486 ASP A C 1
ATOM 3767 O O . ASP A 1 486 ? 12.593 -4.855 -4.514 1.00 95.69 486 ASP A O 1
ATOM 3771 N N . ASN A 1 487 ? 11.121 -6.089 -5.680 1.00 96.38 487 ASN A N 1
ATOM 3772 C CA . ASN A 1 487 ? 10.283 -6.330 -4.512 1.00 96.38 487 ASN A CA 1
ATOM 3773 C C . ASN A 1 487 ? 10.875 -7.489 -3.701 1.00 96.38 487 ASN A C 1
ATOM 3775 O O . ASN A 1 487 ? 11.177 -8.563 -4.227 1.00 96.38 487 ASN A O 1
ATOM 3779 N N . GLU A 1 488 ? 11.071 -7.258 -2.413 1.00 97.44 488 GLU A N 1
ATOM 3780 C CA . GLU A 1 488 ? 11.630 -8.179 -1.438 1.00 97.44 488 GLU A CA 1
ATOM 3781 C C . GLU A 1 488 ? 10.540 -8.588 -0.451 1.00 97.44 488 GLU A C 1
ATOM 3783 O O . GLU A 1 488 ? 9.824 -7.751 0.091 1.00 97.44 488 GLU A O 1
ATOM 3788 N N . PHE A 1 489 ? 10.462 -9.886 -0.174 1.00 98.62 489 PHE A N 1
ATOM 3789 C CA . PHE A 1 489 ? 9.648 -10.447 0.897 1.00 98.62 489 PHE A CA 1
ATOM 3790 C C . PHE A 1 489 ? 10.577 -11.111 1.904 1.00 98.62 489 PHE A C 1
ATOM 3792 O O . PHE A 1 489 ? 11.357 -12.000 1.550 1.00 98.62 489 PHE A O 1
ATOM 3799 N N . ILE A 1 490 ? 10.492 -10.712 3.166 1.00 98.81 490 ILE A N 1
ATOM 3800 C CA . ILE A 1 490 ? 11.277 -11.284 4.255 1.00 98.81 490 ILE A CA 1
ATOM 3801 C C . ILE A 1 490 ? 10.358 -11.948 5.274 1.00 98.81 490 ILE A C 1
ATOM 3803 O O . ILE A 1 490 ? 9.365 -11.377 5.713 1.00 98.81 490 ILE A O 1
ATOM 3807 N N . LEU A 1 491 ? 10.709 -13.169 5.660 1.00 98.88 491 LEU A N 1
ATOM 3808 C CA . LEU A 1 491 ? 10.114 -13.864 6.791 1.00 98.88 491 LEU A CA 1
ATOM 3809 C C . LEU A 1 491 ? 10.979 -13.578 8.016 1.00 98.88 491 LEU A C 1
ATOM 3811 O O . LEU A 1 491 ? 12.193 -13.811 7.983 1.00 98.88 491 LEU A O 1
ATOM 3815 N N . LEU A 1 492 ? 10.372 -13.080 9.087 1.00 98.88 492 LEU A N 1
ATOM 3816 C CA . LEU A 1 492 ? 11.062 -12.701 10.316 1.00 98.88 492 LEU A CA 1
ATOM 3817 C C . LEU A 1 492 ? 10.578 -13.558 11.481 1.00 98.88 492 LEU A C 1
ATOM 3819 O O . LEU A 1 492 ? 9.380 -13.606 11.736 1.00 98.88 492 LEU A O 1
ATOM 3823 N N . ASP A 1 493 ? 11.501 -14.182 12.214 1.00 98.81 493 ASP A N 1
ATOM 3824 C CA . ASP A 1 493 ? 11.228 -14.711 13.554 1.00 98.81 493 ASP A CA 1
ATOM 3825 C C . ASP A 1 493 ? 11.214 -13.541 14.542 1.00 98.81 493 ASP A C 1
ATOM 3827 O O . ASP A 1 493 ? 12.222 -12.853 14.756 1.00 98.81 493 ASP A O 1
ATOM 3831 N N . VAL A 1 494 ? 10.027 -13.310 15.094 1.00 98.56 494 VAL A N 1
ATOM 3832 C CA . VAL A 1 494 ? 9.659 -12.210 15.982 1.00 98.56 494 VAL A CA 1
ATOM 3833 C C . VAL A 1 494 ? 8.837 -12.730 17.160 1.00 98.56 494 VAL A C 1
ATOM 3835 O O . VAL A 1 494 ? 7.929 -12.058 17.648 1.00 98.56 494 VAL A O 1
ATOM 3838 N N . LYS A 1 495 ? 9.140 -13.938 17.651 1.00 97.81 495 LYS A N 1
ATOM 3839 C CA . LYS A 1 495 ? 8.411 -14.568 18.763 1.00 97.81 495 LYS A CA 1
ATOM 3840 C C . LYS A 1 495 ? 8.148 -13.628 19.946 1.00 97.81 495 LYS A C 1
ATOM 3842 O O . LYS A 1 495 ? 7.054 -13.632 20.509 1.00 97.81 495 LYS A O 1
ATOM 3847 N N . GLU A 1 496 ? 9.135 -12.822 20.333 1.00 97.12 496 GLU A N 1
ATOM 3848 C CA . GLU A 1 496 ? 9.000 -11.857 21.432 1.00 97.12 496 GLU A CA 1
ATOM 3849 C C . GLU A 1 496 ? 7.990 -10.741 21.125 1.00 97.12 496 GLU A C 1
ATOM 3851 O O . GLU A 1 496 ? 7.314 -10.289 22.039 1.00 97.12 496 GLU A O 1
ATOM 3856 N N . LEU A 1 497 ? 7.833 -10.340 19.860 1.00 97.75 497 LEU A N 1
ATOM 3857 C CA . LEU A 1 497 ? 6.815 -9.376 19.436 1.00 97.75 497 LEU A CA 1
ATOM 3858 C C . LEU A 1 497 ? 5.410 -9.979 19.566 1.00 97.75 497 LEU A C 1
ATOM 3860 O O . LEU A 1 497 ? 4.511 -9.353 20.123 1.00 97.75 497 LEU A O 1
ATOM 3864 N N . LEU A 1 498 ? 5.215 -11.207 19.075 1.00 97.19 498 LEU A N 1
ATOM 3865 C CA . LEU A 1 498 ? 3.886 -11.825 19.000 1.00 97.19 498 LEU A CA 1
ATOM 3866 C C . LEU A 1 498 ? 3.388 -12.348 20.353 1.00 97.19 498 LEU A C 1
ATOM 3868 O O . LEU A 1 498 ? 2.196 -12.253 20.635 1.00 97.19 498 LEU A O 1
ATOM 3872 N N . SER A 1 499 ? 4.286 -12.853 21.204 1.00 90.25 499 SER A N 1
ATOM 3873 C CA . SER A 1 499 ? 3.923 -13.511 22.471 1.00 90.25 499 SER A CA 1
ATOM 3874 C C . SER A 1 499 ? 3.710 -12.586 23.674 1.00 90.25 499 SER A C 1
ATOM 3876 O O . SER A 1 499 ? 3.210 -13.066 24.692 1.00 90.25 499 SER A O 1
ATOM 3878 N N . GLN A 1 500 ? 4.106 -11.311 23.579 1.00 67.88 500 GLN A N 1
ATOM 3879 C CA . GLN A 1 500 ? 4.013 -10.348 24.688 1.00 67.88 500 GLN A CA 1
ATOM 3880 C C . GLN A 1 500 ? 2.594 -9.950 25.087 1.00 67.88 500 GLN A C 1
ATOM 3882 O O . GLN A 1 500 ? 1.722 -9.878 24.193 1.00 67.88 500 GLN A O 1
#

Mean predicted aligned error: 9.6 Å

Organism: Yersinia enterocolitica (NCBI:txid630)

Foldseek 3Di:
DDDDDDDDDDDDDDDDDPDDPPDDPDDDDDDDDDPVVVVVVVVVVVVVVVVVVVVVVVVVVVVVVVVVPPPVPQPPFAAFAKAFPFKAFFFQQDFDADPPQDDPLLQKAQQCLVVHGDDPAQPAFAAQVQAGAPGGDTGGHATPFQWFEKDQDPVRKMKTWHFLQQPALRRKLNHWTWIWIWDQDRPVRYTDTPDIATAWEQVPQLVADASPNVGNTHTHHSNSWTWRYWDDAPQWIWTATQQQRWIWTGHPRNYTDHIHFDDAQNDGAHEPNNRPDDDDPDPPDQHDHFAYHRFTFNAKEAAPNRQKIFTKTFAFTDPRPDGDADPPFHWIWGFIAGPVVRGTPNWIATETAPHNQKTWAYWYALHRFKIKIKIFHQAFADPVQADDVPDDLHWGTPGWTDFIKIFIWTDDPVATVYHIRGHHIYGQQFHAHPPVSDPDDPDPRHNHPGASHWRYWDDPDLFKIKTKGRQSPPHHDHHGNHHRGTIMITIIGHNVRSVD

Radius of gyration: 32.07 Å; Cα contacts (8 Å, |Δi|>4): 1247; chains: 1; bounding box: 62×56×127 Å

Nearest PDB structures (foldseek):
  8em7-assembly1_B  TM=5.786E-01  e=1.571E-01  Mus musculus
  8jxj-assembly1_A  TM=3.846E-01  e=1.176E-01  Rattus norvegicus
  8jxd-assembly1_A-2  TM=3.592E-01  e=1.904E-01  Rattus norvegicus
  8jxa-assembly1_B  TM=3.641E-01  e=5.495E-01  Rattus norvegicus
  3ejv-assembly1_A  TM=3.882E-01  e=5.038E+00  Novosphingobium aromaticivorans DSM 12444